Protein 4YBR (pdb70)

Solvent-accessible surface area: 18762 Å² total; per-residue (Å²): 61,94,121,38,153,26,6,1,0,8,11,21,56,5,1,0,0,2,18,0,33,0,8,0,0,11,6,2,22,60,82,23,58,13,49,53,3,6,0,0,0,23,6,80,116,152,159,13,16,57,22,88,37,0,42,73,0,0,50,67,4,2,79,105,26,131,148,18,39,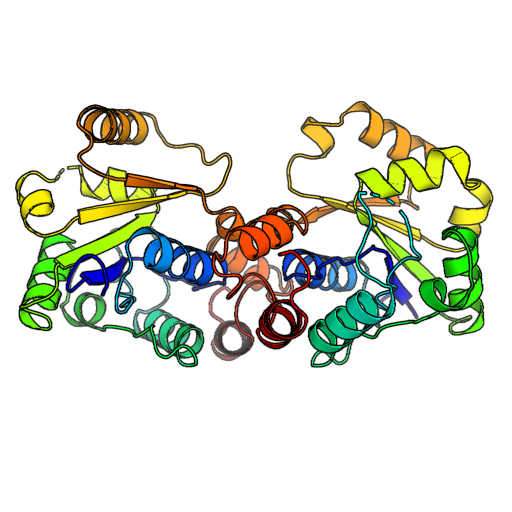34,14,78,29,6,25,88,74,53,52,77,40,70,10,75,36,2,0,49,52,1,81,79,114,53,85,93,21,74,3,0,9,2,14,31,3,96,45,0,26,66,23,9,88,170,22,33,110,112,108,0,44,147,48,8,62,1,1,1,10,14,112,62,17,12,86,164,117,34,119,123,61,27,52,112,8,37,127,63,10,165,132,24,18,47,42,17,70,4,47,1,26,17,6,40,21,84,58,1,30,82,24,14,98,98,97,71,26,9,90,27,11,1,22,86,31,0,13,68,28,7,73,156,145,190,34,18,137,55,98,124,33,160,31,2,1,0,8,12,22,33,6,5,0,0,3,18,0,30,0,8,0,1,11,6,2,21,62,88,38,58,20,57,56,3,6,0,0,0,23,6,65,43,204,123,152,171,25,19,56,22,84,35,0,41,75,0,0,51,68,4,3,78,104,23,113,148,16,44,31,15,77,29,6,26,88,73,53,33,40,41,112,16,99,43,2,1,55,50,1,100,78,112,54,90,116,20,59,4,10,10,1,12,31,5,51,40,0,3,53,44,18,134,99,130,124,15,30,140,84,1,93,5,1,0,9,29,85,56,76,88,161,42,149,106,104,20,68,90,30,6,107,31,13,69,89,131,134,35,13,53,60,16,108,4,44,1,20,20,5,12,21,84,56,1,76,90,27,30,102,79,102,75,26,9,88,25,12,1,25,88,32,0,14,69,25,8,72,161,145,183,32,25,136

B-factor: mean 26.53, std 11.46, range [11.5, 83.45]

Structure (mmCIF, N/CA/C/O backbone):
data_4YBR
#
_entry.id   4YBR
#
_cell.length_a   49.040
_cell.length_b   141.430
_cell.length_c   63.170
_cell.angle_alpha   90.000
_cell.angle_beta   90.000
_cell.angle_gamma   90.000
#
_symmetry.space_group_name_H-M   'P 21 21 2'
#
loop_
_entity.id
_entity.type
_entity.pdbx_description
1 polymer 'Nicotinate-nucleotide adenylyltransferase'
2 non-polymer 'NADP NICOTINAMIDE-ADENINE-DINUCLEOTIDE PHOSPHATE'
3 non-polymer '4-(2-HYDROXYETHYL)-1-PIPERAZINE ETHANESULFONIC ACID'
4 non-polymer 'SULFATE ION'
5 non-polymer 'CHLORIDE ION'
6 water water
#
loop_
_atom_site.group_PDB
_atom_site.id
_atom_site.type_symbol
_atom_site.label_atom_id
_atom_site.label_alt_id
_atom_site.label_comp_id
_atom_site.label_asym_id
_atom_site.label_entity_id
_atom_site.label_seq_id
_atom_site.pdbx_PDB_ins_code
_atom_site.Cartn_x
_atom_site.Cartn_y
_atom_site.Cartn_z
_atom_site.occupancy
_atom_site.B_iso_or_equiv
_atom_site.auth_seq_id
_atom_site.auth_comp_id
_atom_site.auth_asym_id
_atom_site.auth_atom_id
_atom_site.pdbx_PDB_model_num
ATOM 1 N N . GLY A 1 1 ? 1.784 3.581 -27.520 1.00 43.43 0 GLY A N 1
ATOM 2 C CA . GLY A 1 1 ? 1.807 4.126 -28.904 1.00 44.92 0 GLY A CA 1
ATOM 3 C C . GLY A 1 1 ? 3.215 4.443 -29.360 1.00 46.18 0 GLY A C 1
ATOM 4 O O . GLY A 1 1 ? 4.184 3.946 -28.784 1.00 46.20 0 GLY A O 1
ATOM 5 N N . ALA A 1 2 ? 3.319 5.289 -30.385 1.00 45.70 1 ALA A N 1
ATOM 6 C CA . ALA A 1 2 ? 4.614 5.709 -30.946 1.00 44.94 1 ALA A CA 1
ATOM 7 C C . ALA A 1 2 ? 5.488 6.502 -29.967 1.00 44.07 1 ALA A C 1
ATOM 8 O O . ALA A 1 2 ? 6.718 6.506 -30.100 1.00 43.01 1 ALA A O 1
ATOM 10 N N . MET A 1 3 ? 4.857 7.165 -28.992 1.00 40.06 2 MET A N 1
ATOM 11 C CA . MET A 1 3 ? 5.563 7.981 -28.010 1.00 41.64 2 MET A CA 1
ATOM 12 C C . MET A 1 3 ? 5.600 7.354 -26.608 1.00 39.42 2 MET A C 1
ATOM 13 O O . MET A 1 3 ? 5.909 8.047 -25.634 1.00 41.71 2 MET A O 1
ATOM 18 N N . GLY A 1 4 ? 5.315 6.055 -26.507 1.00 36.03 3 GLY A N 1
ATOM 19 C CA . GLY A 1 4 ? 5.290 5.341 -25.222 1.00 35.04 3 GLY A CA 1
ATOM 20 C C . GLY A 1 4 ? 3.866 5.123 -24.748 1.00 31.60 3 GLY A C 1
ATOM 21 O O . GLY A 1 4 ? 2.912 5.423 -25.481 1.00 31.51 3 GLY A O 1
ATOM 22 N N . ARG A 1 5 ? 3.706 4.607 -23.529 1.00 29.17 4 ARG A N 1
ATOM 23 C CA . ARG A 1 5 ? 2.364 4.350 -22.993 1.00 28.13 4 ARG A CA 1
ATOM 24 C C . ARG A 1 5 ? 1.693 5.668 -22.664 1.00 26.19 4 ARG A C 1
ATOM 25 O O . ARG A 1 5 ? 2.210 6.442 -21.855 1.00 25.25 4 ARG A O 1
ATOM 33 N N . ARG A 1 6 ? 0.566 5.936 -23.321 1.00 23.46 5 ARG A N 1
ATOM 34 C CA . ARG A 1 6 ? -0.188 7.172 -23.092 1.00 23.02 5 ARG A CA 1
ATOM 35 C C . ARG A 1 6 ? -1.670 6.862 -23.024 1.00 21.69 5 ARG A C 1
ATOM 36 O O . ARG A 1 6 ? -2.192 6.099 -23.839 1.00 22.63 5 ARG A O 1
ATOM 44 N N . LEU A 1 7 ? -2.337 7.463 -22.055 1.00 20.53 6 LEU A N 1
ATOM 45 C CA . LEU A 1 7 ? -3.754 7.247 -21.802 1.00 19.79 6 LEU A CA 1
ATOM 46 C C . LEU A 1 7 ? -4.484 8.574 -21.794 1.00 19.08 6 LEU A C 1
ATOM 47 O O . LEU A 1 7 ? -4.098 9.466 -21.064 1.00 17.50 6 LEU A O 1
ATOM 52 N N . GLY A 1 8 ? -5.553 8.682 -22.581 1.00 17.28 7 GLY A N 1
ATOM 53 C CA . GLY A 1 8 ? -6.457 9.831 -22.484 1.00 17.32 7 GLY A CA 1
ATOM 54 C C . GLY A 1 8 ? -7.455 9.690 -21.365 1.00 17.03 7 GLY A C 1
ATOM 55 O O . GLY A 1 8 ? -7.959 8.591 -21.089 1.00 16.65 7 GLY A O 1
ATOM 56 N N . VAL A 1 9 ? -7.779 10.805 -20.719 1.00 17.80 8 VAL A N 1
ATOM 57 C CA . VAL A 1 9 ? -8.770 10.809 -19.671 1.00 17.87 8 VAL A CA 1
ATOM 58 C C . VAL A 1 9 ? -9.761 11.907 -20.030 1.00 18.96 8 VAL A C 1
ATOM 59 O O . VAL A 1 9 ? -9.435 13.080 -19.893 1.00 19.54 8 VAL A O 1
ATOM 63 N N . MET A 1 10 ? -10.947 11.501 -20.500 1.00 18.76 9 MET A N 1
ATOM 64 C CA . MET A 1 10 ? -11.989 12.412 -20.970 1.00 18.52 9 MET A CA 1
ATOM 65 C C . MET A 1 10 ? -12.915 12.674 -19.820 1.00 17.52 9 MET A C 1
ATOM 66 O O . MET A 1 10 ? -13.756 11.838 -19.494 1.00 16.27 9 MET A O 1
ATOM 71 N N . GLY A 1 11 ? -12.765 13.832 -19.188 1.00 17.60 10 GLY A N 1
ATOM 72 C CA . GLY A 1 11 ? -13.585 14.196 -18.062 1.00 17.83 10 GLY A CA 1
ATOM 73 C C . GLY A 1 11 ? -14.716 15.096 -18.527 1.00 19.25 10 GLY A C 1
ATOM 74 O O . GLY A 1 11 ? -14.492 16.006 -19.312 1.00 19.58 10 GLY A O 1
ATOM 75 N N . GLY A 1 12 ? -15.918 14.824 -18.048 1.00 18.87 11 GLY A N 1
ATOM 76 C CA . GLY A 1 12 ? -17.118 15.569 -18.419 1.00 19.12 11 GLY A CA 1
ATOM 77 C C . GLY A 1 12 ? -18.325 15.096 -17.647 1.00 18.61 11 GLY A C 1
ATOM 78 O O . GLY A 1 12 ? -18.311 14.007 -17.064 1.00 17.87 11 GLY A O 1
ATOM 79 N N . THR A 1 13 ? -19.387 15.894 -17.640 1.00 17.97 12 THR A N 1
ATOM 80 C CA A THR A 1 13 ? -20.649 15.419 -17.038 0.50 18.14 12 THR A CA 1
ATOM 81 C CA B THR A 1 13 ? -20.643 15.487 -17.054 0.50 17.81 12 THR A CA 1
ATOM 82 C C . THR A 1 13 ? -21.371 14.461 -17.960 1.00 17.79 12 THR A C 1
ATOM 83 O O . THR A 1 13 ? -22.033 13.555 -17.474 1.00 17.25 12 THR A O 1
ATOM 90 N N . PHE A 1 14 ? -21.253 14.653 -19.277 1.00 17.44 13 PHE A N 1
ATOM 91 C CA . PHE A 1 14 ? -21.851 13.758 -20.288 1.00 16.86 13 PHE A CA 1
ATOM 92 C C . PHE A 1 14 ? -23.368 13.577 -20.071 1.00 16.63 13 PHE A C 1
ATOM 93 O O . PHE A 1 14 ? -23.867 12.482 -19.810 1.00 15.71 13 PHE A O 1
ATOM 101 N N . ASP A 1 15 ? -24.095 14.686 -20.173 1.00 15.76 14 ASP A N 1
ATOM 102 C CA . ASP A 1 15 ? -25.516 14.706 -19.860 1.00 16.19 14 ASP A CA 1
ATOM 103 C C . ASP A 1 15 ? -26.282 15.404 -20.968 1.00 15.53 14 ASP A C 1
ATOM 104 O O . ASP A 1 15 ? -26.867 16.470 -20.740 1.00 15.32 14 ASP A O 1
ATOM 109 N N . PRO A 1 16 ? -26.354 14.812 -22.160 1.00 14.37 15 PRO A N 1
ATOM 110 C CA . PRO A 1 16 ? -25.859 13.473 -22.504 1.00 14.88 15 PRO A CA 1
ATOM 111 C C . PRO A 1 16 ? -24.564 13.532 -23.288 1.00 13.66 15 PRO A C 1
ATOM 112 O O . PRO A 1 16 ? -24.181 14.596 -23.822 1.00 13.69 15 PRO A O 1
ATOM 116 N N . ILE A 1 17 ? -23.878 12.399 -23.325 1.00 13.42 16 ILE A N 1
ATOM 117 C CA . ILE A 1 17 ? -22.792 12.193 -24.285 1.00 13.25 16 ILE A CA 1
ATOM 118 C C . ILE A 1 17 ? -23.337 12.297 -25.721 1.00 13.61 16 ILE A C 1
ATOM 119 O O . ILE A 1 17 ? -24.504 11.942 -25.995 1.00 13.78 16 ILE A O 1
ATOM 124 N N . HIS A 1 18 ? -22.486 12.718 -26.653 1.00 12.19 17 HIS A N 1
ATOM 125 C CA . HIS A 1 18 ? -22.921 12.925 -28.032 1.00 12.97 17 HIS A CA 1
ATOM 126 C C . HIS A 1 18 ? -21.711 12.768 -28.949 1.00 12.48 17 HIS A C 1
ATOM 127 O O . HIS A 1 18 ? -20.577 12.591 -28.494 1.00 13.19 17 HIS A O 1
ATOM 134 N N . TYR A 1 19 ? -21.961 12.795 -30.259 1.00 12.57 18 TYR A N 1
ATOM 135 C CA . TYR A 1 19 ? -20.886 12.600 -31.212 1.00 12.22 18 TYR A CA 1
ATOM 136 C C . TYR A 1 19 ? -19.777 13.653 -31.146 1.00 12.89 18 TYR A C 1
ATOM 137 O O . TYR A 1 19 ? -18.634 13.363 -31.443 1.00 13.05 18 TYR A O 1
ATOM 146 N N . GLY A 1 20 ? -20.091 14.864 -30.738 1.00 13.04 19 GLY A N 1
ATOM 147 C CA . GLY A 1 20 ? -19.062 15.841 -30.429 1.00 13.70 19 GLY A CA 1
ATOM 148 C C . GLY A 1 20 ? -17.986 15.334 -29.468 1.00 13.81 19 GLY A C 1
ATOM 149 O O . GLY A 1 20 ? -16.793 15.484 -29.735 1.00 14.03 19 GLY A O 1
ATOM 150 N N . HIS A 1 21 ? -18.402 14.750 -28.351 1.00 14.01 20 HIS A N 1
ATOM 151 C CA . HIS A 1 21 ? -17.455 14.159 -27.384 1.00 14.07 20 HIS A CA 1
ATOM 152 C C . HIS A 1 21 ? -16.655 13.018 -28.000 1.00 14.24 20 HIS A C 1
ATOM 153 O O . HIS A 1 21 ? -15.464 12.880 -27.768 1.00 14.01 20 HIS A O 1
ATOM 160 N N . LEU A 1 22 ? -17.330 12.179 -28.777 1.00 14.38 21 LEU A N 1
ATOM 161 C CA . LEU A 1 22 ? -16.695 11.007 -29.372 1.00 13.85 21 LEU A CA 1
ATOM 162 C C . LEU A 1 22 ? -15.689 11.392 -30.462 1.00 13.52 21 LEU A C 1
ATOM 163 O O . LEU A 1 22 ? -14.600 10.821 -30.523 1.00 12.98 21 LEU A O 1
ATOM 168 N N . VAL A 1 23 ? -16.045 12.378 -31.295 1.00 12.51 22 VAL A N 1
ATOM 169 C CA . VAL A 1 23 ? -15.104 12.969 -32.239 1.00 13.59 22 VAL A CA 1
ATOM 170 C C . VAL A 1 23 ? -13.912 13.603 -31.500 1.00 13.92 22 VAL A C 1
ATOM 171 O O . VAL A 1 23 ? -12.769 13.377 -31.892 1.00 14.28 22 VAL A O 1
ATOM 175 N N . ALA A 1 24 ? -14.168 14.389 -30.456 1.00 14.02 23 ALA A N 1
ATOM 176 C CA . ALA A 1 24 ? -13.081 15.016 -29.660 1.00 15.48 23 ALA A CA 1
ATOM 177 C C . ALA A 1 24 ? -12.108 13.970 -29.117 1.00 15.69 23 ALA A C 1
ATOM 178 O O . ALA A 1 24 ? -10.892 14.106 -29.265 1.00 16.31 23 ALA A O 1
ATOM 180 N N . ALA A 1 25 ? -12.639 12.900 -28.535 1.00 16.14 24 ALA A N 1
ATOM 181 C CA . ALA A 1 25 ? -11.803 11.801 -28.012 1.00 16.61 24 ALA A CA 1
ATOM 182 C C . ALA A 1 25 ? -10.943 11.150 -29.099 1.00 17.05 24 ALA A C 1
ATOM 183 O O . ALA A 1 25 ? -9.747 10.871 -28.907 1.00 16.83 24 ALA A O 1
ATOM 185 N N . SER A 1 26 ? -11.563 10.906 -30.245 1.00 16.72 25 SER A N 1
ATOM 186 C CA A SER A 1 26 ? -10.857 10.326 -31.388 0.50 17.08 25 SER A CA 1
ATOM 187 C CA B SER A 1 26 ? -10.873 10.322 -31.391 0.50 17.81 25 SER A CA 1
ATOM 188 C C . SER A 1 26 ? -9.746 11.242 -31.893 1.00 17.93 25 SER A C 1
ATOM 189 O O . SER A 1 26 ? -8.654 10.775 -32.229 1.00 18.89 25 SER A O 1
ATOM 194 N N . GLU A 1 27 ? -10.018 12.543 -31.928 1.00 18.54 26 GLU A N 1
ATOM 195 C CA . GLU A 1 27 ? -9.053 13.533 -32.409 1.00 21.09 26 GLU A CA 1
ATOM 196 C C . GLU A 1 27 ? -7.850 13.610 -31.482 1.00 20.92 26 GLU A C 1
ATOM 197 O O . GLU A 1 27 ? -6.711 13.540 -31.934 1.00 22.36 26 GLU A O 1
ATOM 203 N N . VAL A 1 28 ? -8.127 13.731 -30.191 1.00 19.44 27 VAL A N 1
ATOM 204 C CA . VAL A 1 28 ? -7.075 13.857 -29.173 1.00 20.06 27 VAL A CA 1
ATOM 205 C C . VAL A 1 28 ? -6.241 12.576 -29.116 1.00 20.06 27 VAL A C 1
ATOM 206 O O . VAL A 1 28 ? -5.008 12.633 -29.015 1.00 21.45 27 VAL A O 1
ATOM 210 N N . ALA A 1 29 ? -6.888 11.425 -29.241 1.00 17.76 28 ALA A N 1
ATOM 211 C CA . ALA A 1 29 ? -6.156 10.160 -29.285 1.00 18.94 28 ALA A CA 1
ATOM 212 C C . ALA A 1 29 ? -5.179 10.132 -30.462 1.00 21.24 28 ALA A C 1
ATOM 213 O O . ALA A 1 29 ? -4.027 9.690 -30.321 1.00 20.19 28 ALA A O 1
ATOM 215 N N . ASP A 1 30 ? -5.643 10.588 -31.631 1.00 20.77 29 ASP A N 1
ATOM 216 C CA . ASP A 1 30 ? -4.779 10.652 -32.799 1.00 22.60 29 ASP A CA 1
ATOM 217 C C . ASP A 1 30 ? -3.649 11.682 -32.637 1.00 23.66 29 ASP A C 1
ATOM 218 O O . ASP A 1 30 ? -2.482 11.388 -32.935 1.00 23.64 29 ASP A O 1
ATOM 223 N N . LEU A 1 31 ? -3.998 12.877 -32.165 1.00 23.79 30 LEU A N 1
ATOM 224 C CA . LEU A 1 31 ? -3.025 13.961 -32.003 1.00 25.43 30 LEU A CA 1
ATOM 225 C C . LEU A 1 31 ? -1.871 13.622 -31.053 1.00 25.56 30 LEU A C 1
ATOM 226 O O . LEU A 1 31 ? -0.729 14.021 -31.294 1.00 26.65 30 LEU A O 1
ATOM 231 N N . PHE A 1 32 ? -2.175 12.909 -29.974 1.00 23.26 31 PHE A N 1
ATOM 232 C CA . PHE A 1 32 ? -1.175 12.600 -28.942 1.00 23.40 31 PHE A CA 1
ATOM 233 C C . PHE A 1 32 ? -0.771 11.129 -28.879 1.00 23.08 31 PHE A C 1
ATOM 234 O O . PHE A 1 32 ? -0.126 10.702 -27.907 1.00 24.83 31 PHE A O 1
ATOM 242 N N . ASP A 1 33 ? -1.109 10.350 -29.909 1.00 24.05 32 ASP A N 1
ATOM 243 C CA . ASP A 1 33 ? -0.730 8.938 -29.990 1.00 26.14 32 ASP A CA 1
ATOM 244 C C . ASP A 1 33 ? -1.158 8.175 -28.734 1.00 25.75 32 ASP A C 1
ATOM 245 O O . ASP A 1 33 ? -0.376 7.424 -28.144 1.00 24.12 32 ASP A O 1
ATOM 250 N N . LEU A 1 34 ? -2.407 8.378 -28.319 1.00 22.63 33 LEU A N 1
ATOM 251 C CA . LEU A 1 34 ? -2.910 7.751 -27.107 1.00 22.02 33 LEU A CA 1
ATOM 252 C C . LEU A 1 34 ? -3.313 6.311 -27.407 1.00 22.63 33 LEU A C 1
ATOM 253 O O . LEU A 1 34 ? -3.856 6.044 -28.456 1.00 25.67 33 LEU A O 1
ATOM 258 N N . ASP A 1 35 ? -3.063 5.402 -26.470 1.00 24.03 34 ASP A N 1
ATOM 259 C CA . ASP A 1 35 ? -3.411 3.973 -26.605 1.00 25.01 34 ASP A CA 1
ATOM 260 C C . ASP A 1 35 ? -4.887 3.696 -26.356 1.00 24.08 34 ASP A C 1
ATOM 261 O O . ASP A 1 35 ? -5.452 2.730 -26.874 1.00 24.14 34 ASP A O 1
ATOM 266 N N . GLU A 1 36 ? -5.489 4.540 -25.536 1.00 22.44 35 GLU A N 1
ATOM 267 C CA . GLU A 1 36 ? -6.850 4.351 -25.064 1.00 22.52 35 GLU A CA 1
ATOM 268 C C . GLU A 1 36 ? -7.326 5.710 -24.546 1.00 19.95 35 GLU A C 1
ATOM 269 O O . GLU A 1 36 ? -6.505 6.558 -24.164 1.00 18.26 35 GLU A O 1
ATOM 275 N N . VAL A 1 37 ? -8.637 5.902 -24.531 1.00 17.24 36 VAL A N 1
ATOM 276 C CA . VAL A 1 37 ? -9.253 7.053 -23.894 1.00 16.26 36 VAL A CA 1
ATOM 277 C C . VAL A 1 37 ? -10.256 6.521 -22.883 1.00 15.60 36 VAL A C 1
ATOM 278 O O . VAL A 1 37 ? -11.147 5.736 -23.226 1.00 14.92 36 VAL A O 1
ATOM 282 N N . VAL A 1 38 ? -10.068 6.876 -21.625 1.00 14.69 37 VAL A N 1
ATOM 283 C CA A VAL A 1 38 ? -10.989 6.503 -20.572 0.50 14.86 37 VAL A CA 1
ATOM 284 C CA B VAL A 1 38 ? -11.021 6.491 -20.604 0.50 14.94 37 VAL A CA 1
ATOM 285 C C . VAL A 1 38 ? -11.938 7.675 -20.355 1.00 15.50 37 VAL A C 1
ATOM 286 O O . VAL A 1 38 ? -11.474 8.789 -20.034 1.00 16.04 37 VAL A O 1
ATOM 293 N N . PHE A 1 39 ? -13.242 7.439 -20.527 1.00 15.13 38 PHE A N 1
ATOM 294 C CA . PHE A 1 39 ? -14.260 8.453 -20.272 1.00 15.12 38 PHE A CA 1
ATOM 295 C C . PHE A 1 39 ? -14.614 8.378 -18.792 1.00 15.25 38 PHE A C 1
ATOM 296 O O . PHE A 1 39 ? -14.887 7.290 -18.281 1.00 13.92 38 PHE A O 1
ATOM 304 N N . VAL A 1 40 ? -14.594 9.522 -18.111 1.00 14.60 39 VAL A N 1
ATOM 305 C CA . VAL A 1 40 ? -14.854 9.579 -16.681 1.00 14.76 39 VAL A CA 1
ATOM 306 C C . VAL A 1 40 ? -15.995 10.557 -16.444 1.00 15.09 39 VAL A C 1
ATOM 307 O O . VAL A 1 40 ? -15.759 11.778 -16.363 1.00 14.69 39 VAL A O 1
ATOM 311 N N . PRO A 1 41 ? -17.222 10.039 -16.312 1.00 15.84 40 PRO A N 1
ATOM 312 C CA . PRO A 1 41 ? -18.327 10.904 -15.929 1.00 16.70 40 PRO A CA 1
ATOM 313 C C . PRO A 1 41 ? -18.088 11.515 -14.559 1.00 18.38 40 PRO A C 1
ATOM 314 O O . PRO A 1 41 ? -17.676 10.819 -13.630 1.00 16.94 40 PRO A O 1
ATOM 318 N N . SER A 1 42 ? -18.350 12.808 -14.454 1.00 18.53 41 SER A N 1
ATOM 319 C CA A SER A 1 42 ? -18.046 13.549 -13.251 0.50 20.19 41 SER A CA 1
ATOM 320 C CA B SER A 1 42 ? -18.046 13.550 -13.245 0.50 19.80 41 SER A CA 1
ATOM 321 C C . SER A 1 42 ? -19.130 13.309 -12.224 1.00 21.36 41 SER A C 1
ATOM 322 O O . SER A 1 42 ? -20.240 12.822 -12.547 1.00 20.27 41 SER A O 1
ATOM 327 N N . GLY A 1 43 ? -18.807 13.658 -10.989 1.00 24.39 42 GLY A N 1
ATOM 328 C CA . GLY A 1 43 ? -19.755 13.621 -9.936 1.00 27.66 42 GLY A CA 1
ATOM 329 C C . GLY A 1 43 ? -20.828 14.649 -10.155 1.00 31.17 42 GLY A C 1
ATOM 330 O O . GLY A 1 43 ? -20.741 15.552 -11.023 1.00 31.31 42 GLY A O 1
ATOM 331 N N . GLN A 1 44 ? -21.860 14.521 -9.346 1.00 36.52 43 GLN A N 1
ATOM 332 C CA . GLN A 1 44 ? -22.910 15.514 -9.333 1.00 37.94 43 GLN A CA 1
ATOM 333 C C . GLN A 1 44 ? -22.268 16.915 -9.122 1.00 40.98 43 GLN A C 1
ATOM 334 O O . GLN A 1 44 ? -21.327 17.044 -8.331 1.00 42.70 43 GLN A O 1
ATOM 340 N N . PRO A 1 45 ? -22.763 17.946 -9.845 1.00 43.38 44 PRO A N 1
ATOM 341 C CA . PRO A 1 45 ? -22.097 19.233 -10.180 1.00 46.28 44 PRO A CA 1
ATOM 342 C C . PRO A 1 45 ? -21.117 19.830 -9.156 1.00 53.45 44 PRO A C 1
ATOM 343 O O . PRO A 1 45 ? -20.733 21.021 -9.266 1.00 49.87 44 PRO A O 1
ATOM 347 N N . ARG A 1 50 ? -27.640 24.134 -13.117 1.00 36.48 49 ARG A N 1
ATOM 348 C CA . ARG A 1 50 ? -28.672 23.116 -13.288 1.00 36.34 49 ARG A CA 1
ATOM 349 C C . ARG A 1 50 ? -28.300 21.811 -12.586 1.00 33.10 49 ARG A C 1
ATOM 350 O O . ARG A 1 50 ? -27.122 21.513 -12.370 1.00 36.62 49 ARG A O 1
ATOM 358 N N . GLN A 1 51 ? -29.316 21.025 -12.278 1.00 33.70 50 GLN A N 1
ATOM 359 C CA . GLN A 1 51 ? -29.131 19.712 -11.693 1.00 36.40 50 GLN A CA 1
ATOM 360 C C . GLN A 1 51 ? -28.859 18.744 -12.843 1.00 31.72 50 GLN A C 1
ATOM 361 O O . GLN A 1 51 ? -29.626 18.690 -13.786 1.00 36.16 50 GLN A O 1
ATOM 367 N N . VAL A 1 52 ? -27.772 17.992 -12.753 1.00 28.40 51 VAL A N 1
ATOM 368 C CA . VAL A 1 52 ? -27.415 17.054 -13.804 1.00 24.40 51 VAL A CA 1
ATOM 369 C C . VAL A 1 52 ? -28.184 15.779 -13.519 1.00 22.85 51 VAL A C 1
ATOM 370 O O . VAL A 1 52 ? -28.556 15.538 -12.367 1.00 20.41 51 VAL A O 1
ATOM 374 N N . SER A 1 53 ? -28.438 14.980 -14.556 1.00 19.56 52 SER A N 1
ATOM 375 C CA . SER A 1 53 ? -29.044 13.655 -14.366 1.00 19.35 52 SER A CA 1
ATOM 376 C C . SER A 1 53 ? -28.267 12.841 -13.346 1.00 19.47 52 SER A C 1
ATOM 377 O O . SER A 1 53 ? -27.055 13.042 -13.133 1.00 19.14 52 SER A O 1
ATOM 380 N N . ALA A 1 54 ? -28.963 11.897 -12.724 1.00 18.98 53 ALA A N 1
ATOM 381 C CA . ALA A 1 54 ? -28.311 11.028 -11.765 1.00 19.12 53 ALA A CA 1
ATOM 382 C C . ALA A 1 54 ? -27.107 10.326 -12.395 1.00 20.10 53 ALA A C 1
ATOM 383 O O . ALA A 1 54 ? -27.108 9.976 -13.589 1.00 18.92 53 ALA A O 1
ATOM 385 N N . ALA A 1 55 ? -26.105 10.102 -11.566 1.00 19.73 54 ALA A N 1
ATOM 386 C CA . ALA A 1 55 ? -24.828 9.551 -11.996 1.00 20.67 54 ALA A CA 1
ATOM 387 C C . ALA A 1 55 ? -24.970 8.257 -12.807 1.00 20.56 54 ALA A C 1
ATOM 388 O O . ALA A 1 55 ? -24.306 8.099 -13.838 1.00 19.25 54 ALA A O 1
ATOM 390 N N . GLU A 1 56 ? -25.827 7.341 -12.353 1.00 20.66 55 GLU A N 1
ATOM 391 C CA . GLU A 1 56 ? -25.983 6.060 -13.056 1.00 20.92 55 GLU A CA 1
ATOM 392 C C . GLU A 1 56 ? -26.473 6.242 -14.493 1.00 18.21 55 GLU A C 1
ATOM 393 O O . GLU A 1 56 ? -26.023 5.511 -15.386 1.00 17.52 55 GLU A O 1
ATOM 399 N N . HIS A 1 57 ? -27.332 7.233 -14.730 1.00 16.11 56 HIS A N 1
ATOM 400 C CA . HIS A 1 57 ? -27.793 7.520 -16.093 1.00 16.21 56 HIS A CA 1
ATOM 401 C C . HIS A 1 57 ? -26.649 7.968 -16.974 1.00 15.19 56 HIS A C 1
ATOM 402 O O . HIS A 1 57 ? -26.500 7.504 -18.117 1.00 14.77 56 HIS A O 1
ATOM 409 N N . ARG A 1 58 ? -25.826 8.874 -16.450 1.00 15.01 57 ARG A N 1
ATOM 410 C CA . ARG A 1 58 ? -24.746 9.459 -17.248 1.00 14.30 57 ARG A CA 1
ATOM 411 C C . ARG A 1 58 ? -23.659 8.398 -17.495 1.00 14.60 57 ARG A C 1
ATOM 412 O O . ARG A 1 58 ? -23.090 8.313 -18.586 1.00 15.42 57 ARG A O 1
ATOM 420 N N . TYR A 1 59 ? -23.414 7.563 -16.498 1.00 14.54 58 TYR A N 1
ATOM 421 C CA . TYR A 1 59 ? -22.534 6.394 -16.663 1.00 14.52 58 TYR A CA 1
ATOM 422 C C . TYR A 1 59 ? -23.029 5.449 -17.783 1.00 14.71 58 TYR A C 1
ATOM 423 O O . TYR A 1 59 ? -22.274 5.114 -18.713 1.00 14.24 58 TYR A O 1
ATOM 432 N N . LEU A 1 60 ? -24.292 5.053 -17.709 1.00 14.56 59 LEU A N 1
ATOM 433 C CA . LEU A 1 60 ? -24.858 4.090 -18.671 1.00 15.12 59 LEU A CA 1
ATOM 434 C C . LEU A 1 60 ? -24.891 4.641 -20.095 1.00 13.87 59 LEU A C 1
ATOM 435 O O . LEU A 1 60 ? -24.538 3.935 -21.052 1.00 13.78 59 LEU A O 1
ATOM 440 N N . MET A 1 61 ? -25.262 5.908 -20.257 1.00 13.40 60 MET A N 1
ATOM 441 C CA . MET A 1 61 ? -25.210 6.512 -21.585 1.00 13.70 60 MET A CA 1
ATOM 442 C C . MET A 1 61 ? -23.794 6.486 -22.165 1.00 13.29 60 MET A C 1
ATOM 443 O O . MET A 1 61 ? -23.597 6.257 -23.353 1.00 12.72 60 MET A O 1
ATOM 448 N N . THR A 1 62 ? -22.803 6.738 -21.321 1.00 13.35 61 THR A N 1
ATOM 449 C CA . THR A 1 62 ? -21.414 6.772 -21.758 1.00 13.21 61 THR A CA 1
ATOM 450 C C . THR A 1 62 ? -20.928 5.354 -22.107 1.00 12.72 61 THR A C 1
ATOM 451 O O . THR A 1 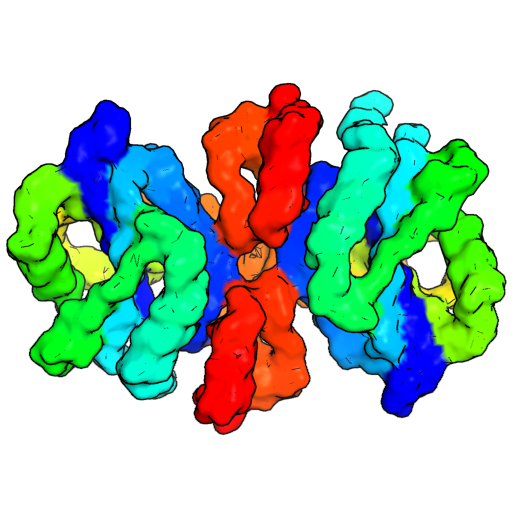62 ? -20.190 5.156 -23.081 1.00 12.72 61 THR A O 1
ATOM 455 N N . VAL A 1 63 ? -21.350 4.372 -21.320 1.00 12.69 62 VAL A N 1
ATOM 456 C CA . VAL A 1 63 ? -21.036 2.971 -21.603 1.00 12.52 62 VAL A CA 1
ATOM 457 C C . VAL A 1 63 ? -21.645 2.571 -22.950 1.00 12.45 62 VAL A C 1
ATOM 458 O O . VAL A 1 63 ? -20.981 1.979 -23.792 1.00 13.03 62 VAL A O 1
ATOM 462 N N . ILE A 1 64 ? -22.902 2.913 -23.147 1.00 11.88 63 ILE A N 1
ATOM 463 C CA . ILE A 1 64 ? -23.601 2.604 -24.414 1.00 12.08 63 ILE A CA 1
ATOM 464 C C . ILE A 1 64 ? -22.884 3.275 -25.597 1.00 12.77 63 ILE A C 1
ATOM 465 O O . ILE A 1 64 ? -22.664 2.650 -26.646 1.00 13.12 63 ILE A O 1
ATOM 470 N N . ALA A 1 65 ? -22.551 4.546 -25.433 1.00 11.56 64 ALA A N 1
ATOM 471 C CA . ALA A 1 65 ? -21.926 5.316 -26.515 1.00 12.43 64 ALA A CA 1
ATOM 472 C C . ALA A 1 65 ? -20.572 4.803 -26.947 1.00 12.61 64 ALA A C 1
ATOM 473 O O . ALA A 1 65 ? -20.275 4.809 -28.148 1.00 13.34 64 ALA A O 1
ATOM 475 N N . THR A 1 66 ? -19.763 4.349 -25.996 1.00 12.47 65 THR A N 1
ATOM 476 C CA . THR A 1 66 ? -18.367 4.004 -26.255 1.00 12.68 65 THR A CA 1
ATOM 477 C C . THR A 1 66 ? -18.123 2.506 -26.410 1.00 11.92 65 THR A C 1
ATOM 478 O O . THR A 1 66 ? -17.001 2.083 -26.762 1.00 11.95 65 THR A O 1
ATOM 482 N N . ALA A 1 67 ? -19.144 1.686 -26.137 1.00 12.14 66 ALA A N 1
ATOM 483 C CA . ALA A 1 67 ? -18.924 0.224 -26.044 1.00 13.15 66 ALA A CA 1
ATOM 484 C C . ALA A 1 67 ? -18.275 -0.393 -27.280 1.00 12.33 66 ALA A C 1
ATOM 485 O O . ALA A 1 67 ? -17.386 -1.256 -27.168 1.00 13.19 66 ALA A O 1
ATOM 487 N N . SER A 1 68 ? -18.718 0.031 -28.457 1.00 13.17 67 SER A N 1
ATOM 488 C CA . SER A 1 68 ? -18.221 -0.573 -29.701 1.00 13.45 67 SER A CA 1
ATOM 489 C C . SER A 1 68 ? -16.776 -0.237 -30.088 1.00 13.92 67 SER A C 1
ATOM 490 O O . SER A 1 68 ? -16.225 -0.864 -30.999 1.00 14.43 67 SER A O 1
ATOM 493 N N . ASN A 1 69 ? -16.179 0.765 -29.439 1.00 13.41 68 ASN A N 1
ATOM 494 C CA . ASN A 1 69 ? -14.852 1.196 -29.803 1.00 13.57 68 ASN A CA 1
ATOM 495 C C . ASN A 1 69 ? -13.829 0.497 -28.894 1.00 13.82 68 ASN A C 1
ATOM 496 O O . ASN A 1 69 ? -13.836 0.718 -27.693 1.00 14.38 68 ASN A O 1
ATOM 501 N N . PRO A 1 70 ? -12.969 -0.355 -29.457 1.00 15.18 69 PRO A N 1
ATOM 502 C CA . PRO A 1 70 ? -11.964 -1.020 -28.616 1.00 16.63 69 PRO A CA 1
ATOM 503 C C . PRO A 1 70 ? -10.999 -0.119 -27.876 1.00 17.45 69 PRO A C 1
ATOM 504 O O . PRO A 1 70 ? -10.424 -0.553 -26.878 1.00 17.93 69 PRO A O 1
ATOM 508 N N . ARG A 1 71 ? -10.848 1.116 -28.335 1.00 17.39 70 ARG A N 1
ATOM 509 C CA . ARG A 1 71 ? -9.903 2.049 -27.724 1.00 19.94 70 ARG A CA 1
ATOM 510 C C . ARG A 1 71 ? -10.547 3.030 -26.752 1.00 18.37 70 ARG A C 1
ATOM 511 O O . ARG A 1 71 ? -9.854 3.946 -26.272 1.00 18.90 70 ARG A O 1
ATOM 519 N N . PHE A 1 72 ? -11.837 2.844 -26.456 1.00 15.82 71 PHE A N 1
ATOM 520 C CA . PHE A 1 72 ? -12.552 3.652 -25.453 1.00 15.41 71 PHE A CA 1
ATOM 521 C C . PHE A 1 72 ? -12.973 2.762 -24.277 1.00 16.08 71 PHE A C 1
ATOM 522 O O . PHE A 1 72 ? -13.340 1.600 -24.458 1.00 16.56 71 PHE A O 1
ATOM 530 N N . SER A 1 73 ? -12.933 3.306 -23.071 1.00 15.79 72 SER A N 1
ATOM 531 C CA . SER A 1 73 ? -13.493 2.656 -21.900 1.00 16.07 72 SER A CA 1
ATOM 532 C C . SER A 1 73 ? -14.145 3.704 -20.999 1.00 14.99 72 SER A C 1
ATOM 533 O O . SER A 1 73 ? -14.039 4.905 -21.263 1.00 14.57 72 SER A O 1
ATOM 536 N N . VAL A 1 74 ? -14.816 3.253 -19.944 1.00 15.17 73 VAL A N 1
ATOM 537 C CA . VAL A 1 74 ? -15.518 4.132 -19.023 1.00 14.95 73 VAL A CA 1
ATOM 538 C C . VAL A 1 74 ? -15.111 3.787 -17.601 1.00 16.02 73 VAL A C 1
ATOM 539 O O . VAL A 1 74 ? -15.047 2.606 -17.246 1.00 16.31 73 VAL A O 1
ATOM 543 N N . SER A 1 75 ? -14.806 4.821 -16.822 1.00 15.87 74 SER A N 1
ATOM 544 C CA . SER A 1 75 ? -14.398 4.662 -15.424 1.00 15.68 74 SER A CA 1
ATOM 545 C C . SER A 1 75 ? -15.418 5.240 -14.467 1.00 17.13 74 SER A C 1
ATOM 546 O O . SER A 1 75 ? -15.915 6.345 -14.686 1.00 16.18 74 SER A O 1
ATOM 549 N N . ARG A 1 76 ? -15.671 4.519 -13.374 1.00 16.02 75 ARG A N 1
ATOM 550 C CA . ARG A 1 76 ? -16.587 4.980 -12.316 1.00 17.53 75 ARG A CA 1
ATOM 551 C C . ARG A 1 76 ? -15.898 5.786 -11.201 1.00 18.36 75 ARG A C 1
ATOM 552 O O . ARG A 1 76 ? -16.572 6.123 -10.213 1.00 17.94 75 ARG A O 1
ATOM 560 N N . VAL A 1 77 ? -14.604 6.101 -11.349 1.00 18.32 76 VAL A N 1
ATOM 561 C CA . VAL A 1 77 ? -13.827 6.663 -10.220 1.00 20.00 76 VAL A CA 1
ATOM 562 C C . VAL A 1 77 ? -14.431 7.936 -9.650 1.00 21.27 76 VAL A C 1
ATOM 563 O O . VAL A 1 77 ? -14.493 8.057 -8.428 1.00 21.49 76 VAL A O 1
ATOM 567 N N . ASP A 1 78 ? -14.905 8.852 -10.502 1.00 20.27 77 ASP A N 1
ATOM 568 C CA . ASP A 1 78 ? -15.525 10.090 -9.985 1.00 20.96 77 ASP A CA 1
ATOM 569 C C . ASP A 1 78 ? -16.931 9.889 -9.408 1.00 21.77 77 ASP A C 1
ATOM 570 O O . ASP A 1 78 ? -17.288 10.514 -8.387 1.00 22.19 77 ASP A O 1
ATOM 575 N N . ILE A 1 79 ? -17.753 9.046 -10.035 1.00 20.72 78 ILE A N 1
ATOM 576 C CA . ILE A 1 79 ? -19.109 8.885 -9.540 1.00 22.20 78 ILE A CA 1
ATOM 577 C C . ILE A 1 79 ? -19.155 8.054 -8.269 1.00 22.68 78 ILE A C 1
ATOM 578 O O . ILE A 1 79 ? -20.084 8.226 -7.500 1.00 24.71 78 ILE A O 1
ATOM 583 N N . ASP A 1 80 ? -18.161 7.184 -8.056 1.00 21.94 79 ASP A N 1
ATOM 584 C CA . ASP A 1 80 ? -18.111 6.326 -6.871 1.00 24.06 79 ASP A CA 1
ATOM 585 C C . ASP A 1 80 ? -17.294 6.889 -5.710 1.00 24.86 79 ASP A C 1
ATOM 586 O O . ASP A 1 80 ? -17.383 6.350 -4.606 1.00 25.56 79 ASP A O 1
ATOM 591 N N . ARG A 1 81 ? -16.543 7.963 -5.941 1.00 25.59 80 ARG A N 1
ATOM 592 C CA . ARG A 1 81 ? -15.709 8.555 -4.887 1.00 27.54 80 ARG A CA 1
ATOM 593 C C . ARG A 1 81 ? -16.546 9.172 -3.765 1.00 28.28 80 ARG A C 1
ATOM 594 O O . ARG A 1 81 ? -16.152 9.129 -2.602 1.00 29.99 80 ARG A O 1
ATOM 602 N N . GLY A 1 82 ? -17.680 9.755 -4.124 1.00 29.13 81 GLY A N 1
ATOM 603 C CA . GLY A 1 82 ? -18.506 10.495 -3.193 1.00 30.31 81 GLY A CA 1
ATOM 604 C C . GLY A 1 82 ? -18.058 11.944 -3.188 1.00 28.94 81 GLY A C 1
ATOM 605 O O . GLY A 1 82 ? -16.864 12.246 -3.217 1.00 32.03 81 GLY A O 1
ATOM 606 N N . GLY A 1 83 ? -19.022 12.842 -3.157 1.00 27.88 82 GLY A N 1
ATOM 607 C CA . GLY A 1 83 ?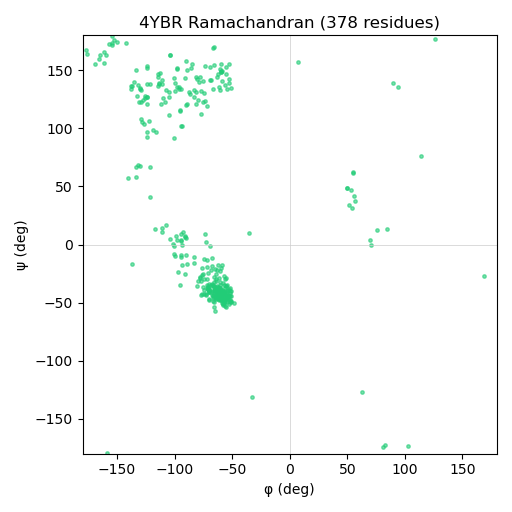 -18.722 14.255 -3.053 1.00 27.18 82 GLY A CA 1
ATOM 608 C C . GLY A 1 83 ? -18.337 14.879 -4.375 1.00 26.46 82 GLY A C 1
ATOM 609 O O . GLY A 1 83 ? -18.421 14.234 -5.424 1.00 25.63 82 GLY A O 1
ATOM 610 N N . PRO A 1 84 ? -17.934 16.153 -4.330 1.00 25.78 83 PRO A N 1
ATOM 611 C CA . PRO A 1 84 ? -17.633 16.895 -5.547 1.00 25.28 83 PRO A CA 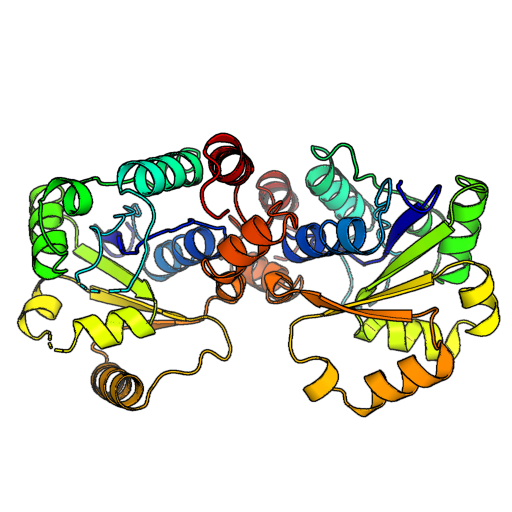1
ATOM 612 C C . PRO A 1 84 ? -16.365 16.375 -6.225 1.00 23.33 83 PRO A C 1
ATOM 613 O O . PRO A 1 84 ? -15.464 15.842 -5.567 1.00 20.97 83 PRO A O 1
ATOM 617 N N . THR A 1 85 ? -16.293 16.552 -7.537 1.00 21.92 84 THR A N 1
ATOM 618 C CA . THR A 1 85 ? -15.185 16.019 -8.281 1.00 22.18 84 THR A CA 1
ATOM 619 C C . THR A 1 85 ? -14.035 17.008 -8.376 1.00 23.47 84 THR A C 1
ATOM 620 O O . THR A 1 85 ? -14.187 18.094 -8.931 1.00 22.71 84 THR A O 1
ATOM 624 N N . TYR A 1 86 ? -12.896 16.584 -7.847 1.00 24.93 85 TYR A N 1
ATOM 625 C CA . TYR A 1 86 ? -11.653 17.303 -7.934 1.00 27.60 85 TYR A CA 1
ATOM 626 C C . TYR A 1 86 ? -10.788 16.514 -8.890 1.00 24.94 85 TYR A C 1
ATOM 627 O O . TYR A 1 86 ? -10.575 15.331 -8.670 1.00 23.12 85 TYR A O 1
ATOM 636 N N . THR A 1 87 ? -10.353 17.169 -9.952 1.00 24.39 86 THR A N 1
ATOM 637 C CA . THR A 1 87 ? -9.491 16.558 -10.980 1.00 25.34 86 THR A CA 1
ATOM 638 C C . THR A 1 87 ? -8.197 15.930 -10.422 1.00 26.23 86 THR A C 1
ATOM 639 O O . THR A 1 87 ? -7.767 14.889 -10.922 1.00 23.08 86 THR A O 1
ATOM 643 N N . LYS A 1 88 ? -7.593 16.515 -9.376 1.00 26.85 87 LYS A N 1
ATOM 644 C CA . LYS A 1 88 ? -6.477 15.854 -8.682 1.00 29.18 87 LYS A CA 1
ATOM 645 C C . LYS A 1 88 ? -6.808 14.444 -8.214 1.00 28.15 87 LYS A C 1
ATOM 646 O O . LYS A 1 88 ? -5.960 13.557 -8.294 1.00 28.96 87 LYS A O 1
ATOM 652 N N . ASP A 1 89 ? -8.035 14.226 -7.725 1.00 26.21 88 ASP A N 1
ATOM 653 C CA . ASP A 1 89 ? -8.450 12.906 -7.265 1.00 26.15 88 ASP A CA 1
ATOM 654 C C . ASP A 1 89 ? -8.676 11.972 -8.440 1.00 23.02 88 ASP A C 1
ATOM 655 O O . ASP A 1 89 ? -8.295 10.812 -8.390 1.00 23.01 88 ASP A O 1
ATOM 660 N N . THR A 1 90 ? -9.317 12.470 -9.491 1.00 21.62 89 THR A N 1
ATOM 661 C CA . THR A 1 90 ? -9.465 11.677 -10.711 1.00 21.35 89 THR A CA 1
ATOM 662 C C . THR A 1 90 ? -8.113 11.156 -11.202 1.00 20.63 89 THR A C 1
ATOM 663 O O . THR A 1 90 ? -7.937 9.958 -11.474 1.00 19.51 89 THR A O 1
ATOM 667 N N . LEU A 1 91 ? -7.154 12.064 -11.321 1.00 21.63 90 LEU A N 1
ATOM 668 C CA . LEU A 1 91 ? -5.841 11.718 -11.851 1.00 22.06 90 LEU A CA 1
ATOM 669 C C . LEU A 1 91 ? -5.045 10.814 -10.905 1.00 23.38 90 LEU A C 1
ATOM 670 O O . LEU A 1 91 ? -4.418 9.862 -11.359 1.00 22.67 90 LEU A O 1
ATOM 675 N N . ALA A 1 92 ? -5.102 11.082 -9.598 1.00 23.96 91 ALA A N 1
ATOM 676 C CA . ALA A 1 92 ? -4.501 10.186 -8.605 1.00 25.66 91 ALA A CA 1
ATOM 677 C C . ALA A 1 92 ? -5.040 8.759 -8.730 1.00 24.58 91 ALA A C 1
ATOM 678 O O . ALA A 1 92 ? -4.265 7.793 -8.762 1.00 23.98 91 ALA A O 1
ATOM 680 N N . ASP A 1 93 ? -6.368 8.632 -8.814 1.00 25.04 92 ASP A N 1
ATOM 681 C CA . ASP A 1 93 ? -7.023 7.329 -8.971 1.00 24.68 92 ASP A CA 1
ATOM 682 C C . ASP A 1 93 ? -6.579 6.605 -10.245 1.00 23.35 92 ASP A C 1
ATOM 683 O O . ASP A 1 93 ? -6.272 5.422 -10.199 1.00 23.81 92 ASP A O 1
ATOM 688 N N . LEU A 1 94 ? -6.564 7.300 -11.380 1.00 22.17 93 LEU A N 1
ATOM 689 C CA . LEU A 1 94 ? -6.193 6.663 -12.637 1.00 21.11 93 LEU A CA 1
ATOM 690 C C . LEU A 1 94 ? -4.689 6.345 -12.715 1.00 22.17 93 LEU A C 1
ATOM 691 O O . LEU A 1 94 ? -4.311 5.313 -13.292 1.00 21.46 93 LEU A O 1
ATOM 696 N N . HIS A 1 95 ? -3.847 7.200 -12.133 1.00 22.95 94 HIS A N 1
ATOM 697 C CA . HIS A 1 95 ? -2.396 6.916 -12.046 1.00 25.08 94 HIS A CA 1
ATOM 698 C C . HIS A 1 95 ? -2.144 5.609 -11.309 1.00 26.18 94 HIS A C 1
ATOM 699 O O . HIS A 1 95 ? -1.335 4.797 -11.762 1.00 26.23 94 HIS A O 1
ATOM 706 N N . ALA A 1 96 ? -2.867 5.382 -10.211 1.00 25.90 95 ALA A N 1
ATOM 707 C CA . ALA A 1 96 ? -2.773 4.119 -9.470 1.00 26.36 95 ALA A CA 1
ATOM 708 C C . ALA A 1 96 ? -3.155 2.876 -10.284 1.00 26.69 95 ALA A C 1
ATOM 709 O O . ALA A 1 96 ? -2.544 1.825 -10.122 1.00 28.19 95 ALA A O 1
ATOM 711 N N . LEU A 1 97 ? -4.161 2.992 -11.147 1.00 25.01 96 LEU A N 1
ATOM 712 C CA . LEU A 1 97 ? -4.564 1.914 -12.052 1.00 25.04 96 LEU A CA 1
ATOM 713 C C . LEU A 1 97 ? -3.661 1.766 -13.270 1.00 23.74 96 LEU A C 1
ATOM 714 O O . LEU A 1 97 ? -3.556 0.667 -13.806 1.00 25.41 96 LEU A O 1
ATOM 719 N N . HIS A 1 98 ? -3.043 2.858 -13.717 1.00 21.43 97 HIS A N 1
ATOM 720 C CA . HIS A 1 98 ? -2.235 2.869 -14.935 1.00 22.65 97 HIS A CA 1
ATOM 721 C C . HIS A 1 98 ? -0.903 3.570 -14.701 1.00 21.75 97 HIS A C 1
ATOM 722 O O . HIS A 1 98 ? -0.578 4.529 -15.390 1.00 20.44 97 HIS A O 1
ATOM 729 N N . PRO A 1 99 ? -0.103 3.069 -13.732 1.00 22.19 98 PRO A N 1
ATOM 730 C CA . PRO A 1 99 ? 1.090 3.806 -13.259 1.00 23.20 98 PRO A CA 1
ATOM 731 C C . PRO A 1 99 ? 2.184 3.999 -14.296 1.00 24.02 98 PRO A C 1
ATOM 732 O O . PRO A 1 99 ? 2.993 4.909 -14.164 1.00 23.96 98 PRO A O 1
ATOM 736 N N . ASP A 1 100 ? 2.180 3.159 -15.327 1.00 23.49 99 ASP A N 1
ATOM 737 C CA . ASP A 1 100 ? 3.179 3.205 -16.363 1.00 24.70 99 ASP A CA 1
ATOM 738 C C . ASP A 1 100 ? 2.769 4.057 -17.579 1.00 24.11 99 ASP A C 1
ATOM 739 O O . ASP A 1 100 ? 3.581 4.224 -18.493 1.00 23.64 99 ASP A O 1
ATOM 744 N N . SER A 1 101 ? 1.556 4.640 -17.562 1.00 23.78 100 SER A N 1
ATOM 745 C CA . SER A 1 101 ? 1.073 5.499 -18.665 1.00 23.34 100 SER A CA 1
ATOM 746 C C . SER A 1 101 ? 1.205 6.977 -18.318 1.00 22.79 100 SER A C 1
ATOM 747 O O . SER A 1 101 ? 0.939 7.369 -17.183 1.00 24.56 100 SER A O 1
ATOM 750 N N . GLU A 1 102 ? 1.551 7.789 -19.311 1.00 21.37 101 GLU A N 1
ATOM 751 C CA . GLU A 1 102 ? 1.430 9.233 -19.215 1.00 23.06 101 GLU A CA 1
ATOM 752 C C . GLU A 1 102 ? -0.064 9.559 -19.402 1.00 21.92 101 GLU A C 1
ATOM 753 O O . GLU A 1 102 ? -0.670 9.036 -20.342 1.00 21.16 101 GLU A O 1
ATOM 759 N N . LEU A 1 103 ? -0.636 10.397 -18.532 1.00 19.53 102 LEU A N 1
ATOM 760 C CA . LEU A 1 103 ? -2.071 10.745 -18.598 1.00 20.08 102 LEU A CA 1
ATOM 761 C C . LEU A 1 103 ? -2.272 12.050 -19.351 1.00 20.29 102 LEU A C 1
ATOM 762 O O . LEU A 1 103 ? -1.542 12.999 -19.133 1.00 20.78 102 LEU A O 1
ATOM 767 N N . TYR A 1 104 ? -3.263 12.069 -20.243 1.00 18.42 103 TYR A N 1
ATOM 768 C CA . TYR A 1 104 ? -3.638 13.259 -20.974 1.00 19.22 103 TYR A CA 1
ATOM 769 C C . TYR A 1 104 ? -5.065 13.577 -20.619 1.00 19.42 103 TYR A C 1
ATOM 770 O O . TYR A 1 104 ? -5.988 12.965 -21.186 1.00 19.04 103 TYR A O 1
ATOM 779 N N . PHE A 1 105 ? -5.238 14.509 -19.680 1.00 18.56 104 PHE A N 1
ATOM 780 C CA . PHE A 1 105 ? -6.570 14.886 -19.204 1.00 18.34 104 PHE A CA 1
ATOM 781 C C . PHE A 1 105 ? -7.205 15.835 -20.195 1.00 19.58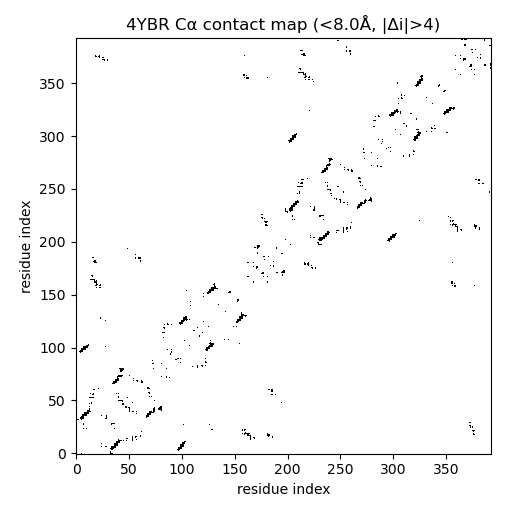 104 PHE A C 1
ATOM 782 O O . PHE A 1 105 ? -6.643 16.902 -20.488 1.00 20.34 104 PHE A O 1
ATOM 790 N N . THR A 1 106 ? -8.385 15.459 -20.673 1.00 18.69 105 THR A N 1
ATOM 791 C CA . THR A 1 106 ? -9.052 16.133 -21.770 1.00 19.71 105 THR A CA 1
ATOM 792 C C . THR A 1 106 ? -10.445 16.576 -21.330 1.00 20.24 105 THR A C 1
ATOM 793 O O . THR A 1 106 ? -11.257 15.773 -20.845 1.00 18.59 105 THR A O 1
ATOM 797 N N . THR A 1 107 ? -10.754 17.862 -21.517 1.00 18.47 106 THR A N 1
ATOM 798 C CA . THR A 1 107 ? -12.093 18.348 -21.251 1.00 19.25 106 THR A CA 1
ATOM 799 C C . THR A 1 107 ? -12.310 19.638 -22.023 1.00 18.39 106 THR A C 1
ATOM 800 O O . THR A 1 107 ? -11.420 20.082 -22.748 1.00 18.04 106 THR A O 1
ATOM 804 N N . GLY A 1 108 ? -13.493 20.214 -21.880 1.00 18.26 107 GLY A N 1
ATOM 805 C CA . GLY A 1 108 ? -13.800 21.477 -22.551 1.00 19.29 107 GLY A CA 1
ATOM 806 C C . GLY A 1 108 ? -12.899 22.574 -22.052 1.00 19.30 107 GLY A C 1
ATOM 807 O O . GLY A 1 108 ? -12.536 22.589 -20.870 1.00 20.19 107 GLY A O 1
ATOM 808 N N . ALA A 1 109 ? -12.510 23.474 -22.950 1.00 21.04 108 ALA A N 1
ATOM 809 C CA . ALA A 1 109 ? -11.572 24.556 -22.604 1.00 22.79 108 ALA A CA 1
ATOM 810 C C . ALA A 1 109 ? -12.075 25.431 -21.455 1.00 24.01 108 ALA A C 1
ATOM 811 O O . ALA A 1 109 ? -11.293 25.768 -20.565 1.00 22.71 108 ALA A O 1
ATOM 813 N N . ASP A 1 110 ? -13.379 25.752 -21.439 1.00 25.86 109 ASP A N 1
ATOM 814 C CA . ASP A 1 110 ? -14.001 26.471 -20.295 1.00 27.56 109 ASP A CA 1
ATOM 815 C C . ASP A 1 110 ? -13.823 25.769 -18.949 1.00 27.50 109 ASP A C 1
ATOM 816 O O . ASP A 1 110 ? -13.525 26.402 -17.938 1.00 27.30 109 ASP A O 1
ATOM 821 N N . ALA A 1 111 ? -14.010 24.457 -18.924 1.00 24.65 110 ALA A N 1
ATOM 822 C CA . ALA A 1 111 ? -13.844 23.691 -17.680 1.00 25.53 110 ALA A CA 1
ATOM 823 C C . ALA A 1 111 ? -12.391 23.648 -17.241 1.00 26.07 110 ALA A C 1
ATOM 824 O O . ALA A 1 111 ? -12.104 23.672 -16.040 1.00 25.97 110 ALA A O 1
ATOM 826 N N . LEU A 1 112 ? -11.479 23.596 -18.212 1.00 26.68 111 LEU A N 1
ATOM 827 C CA . LEU A 1 112 ? -10.047 23.549 -17.929 1.00 28.01 111 LEU A CA 1
ATOM 828 C C . LEU A 1 112 ? -9.591 24.850 -17.229 1.00 27.82 111 LEU A C 1
ATOM 829 O O . LEU A 1 112 ? -8.777 24.826 -16.281 1.00 26.25 111 LEU A O 1
ATOM 834 N N . ALA A 1 113 ? -10.168 25.976 -17.645 1.00 26.76 112 ALA A N 1
ATOM 835 C CA . ALA A 1 113 ? -9.923 27.238 -16.983 1.00 26.09 112 ALA A CA 1
ATOM 836 C C . ALA A 1 113 ? -10.371 27.219 -15.513 1.00 26.71 112 ALA A C 1
ATOM 837 O O . ALA A 1 113 ? -9.664 27.724 -14.646 1.00 26.19 112 ALA A O 1
ATOM 839 N N . SER A 1 114 ? -11.524 26.615 -15.226 1.00 24.85 113 SER A N 1
ATOM 840 C CA . SER A 1 114 ? -11.955 26.486 -13.837 1.00 26.81 113 SER A CA 1
ATOM 841 C C . SER A 1 114 ? -11.054 25.577 -13.015 1.00 26.15 113 SER A C 1
ATOM 842 O O . SER A 1 114 ? -10.674 25.943 -11.897 1.00 26.66 113 SER A O 1
ATOM 845 N N . ILE A 1 115 ? -10.688 24.424 -13.577 1.00 25.17 114 ILE A N 1
ATOM 846 C CA . ILE A 1 115 ? -9.813 23.475 -12.875 1.00 26.16 114 ILE A CA 1
ATOM 847 C C . ILE A 1 115 ? -8.520 24.177 -12.442 1.00 26.36 114 ILE A C 1
ATOM 848 O O . ILE A 1 115 ? -8.161 24.152 -11.266 1.00 27.37 114 ILE A O 1
ATOM 853 N N . MET A 1 116 ? -7.851 24.813 -13.399 1.00 25.45 115 MET A N 1
ATOM 854 C CA . MET A 1 116 ? -6.538 25.408 -13.167 1.00 26.15 115 MET A CA 1
ATOM 855 C C . MET A 1 116 ? -6.535 26.628 -12.231 1.00 27.69 115 MET A C 1
ATOM 856 O O . MET A 1 116 ? -5.488 26.959 -11.660 1.00 28.13 115 MET A O 1
ATOM 861 N N . SER A 1 117 ? -7.683 27.276 -12.096 1.00 26.11 116 SER A N 1
ATOM 862 C CA . SER A 1 117 ? -7.801 28.488 -11.288 1.00 29.03 116 SER A CA 1
ATOM 863 C C . SER A 1 117 ? -7.779 28.258 -9.776 1.00 33.19 116 SER A C 1
ATOM 864 O O . SER A 1 117 ? -7.367 29.148 -9.038 1.00 33.05 116 SER A O 1
ATOM 867 N N . TRP A 1 118 ? -8.250 27.105 -9.302 1.00 34.31 117 TRP A N 1
ATOM 868 C CA . TRP A 1 118 ? -8.234 26.854 -7.850 1.00 38.39 117 TRP A CA 1
ATOM 869 C C . TRP A 1 118 ? -7.796 25.463 -7.372 1.00 38.71 117 TRP A C 1
ATOM 870 O O . TRP A 1 118 ? -7.469 25.318 -6.194 1.00 37.16 117 TRP A O 1
ATOM 881 N N . GLN A 1 119 ? -7.785 24.462 -8.256 1.00 39.84 118 GLN A N 1
ATOM 882 C CA . GLN A 1 119 ? -7.483 23.056 -7.885 1.00 42.15 118 GLN A CA 1
ATOM 883 C C . GLN A 1 119 ? -6.051 22.832 -7.363 1.00 42.07 118 GLN A C 1
ATOM 884 O O . GLN A 1 119 ? -5.831 21.922 -6.559 1.00 42.91 118 GLN A O 1
ATOM 890 N N . GLY A 1 120 ? -5.095 23.646 -7.821 1.00 38.98 119 GLY A N 1
ATOM 891 C CA . GLY A 1 120 ? -3.684 23.476 -7.473 1.00 37.85 119 GLY A CA 1
ATOM 892 C C . GLY A 1 120 ? -2.892 23.097 -8.699 1.00 37.47 119 GLY A C 1
ATOM 893 O O . GLY A 1 120 ? -2.525 21.934 -8.875 1.00 35.53 119 GLY A O 1
ATOM 894 N N . TRP A 1 121 ? -2.640 24.094 -9.545 1.00 35.98 120 TRP A N 1
ATOM 895 C CA . TRP A 1 121 ? -2.042 23.885 -10.861 1.00 36.17 120 TRP A CA 1
ATOM 896 C C . TRP A 1 121 ? -0.757 23.039 -10.849 1.00 35.26 120 TRP A C 1
ATOM 897 O O . TRP A 1 121 ? -0.600 22.143 -11.677 1.00 30.37 120 TRP A O 1
ATOM 908 N N . GLU A 1 122 ? 0.152 23.313 -9.908 1.00 34.60 121 GLU A N 1
ATOM 909 C CA . GLU A 1 122 ? 1.483 22.703 -9.943 1.00 36.41 121 GLU A CA 1
ATOM 910 C C . GLU A 1 122 ? 1.382 21.191 -9.711 1.00 34.11 121 GLU A C 1
ATOM 911 O O . GLU A 1 122 ? 1.987 20.405 -10.437 1.00 36.32 121 GLU A O 1
ATOM 917 N N . GLU A 1 123 ? 0.576 20.794 -8.736 1.00 32.65 122 GLU A N 1
ATOM 918 C CA . GLU A 1 123 ? 0.280 19.385 -8.484 1.00 34.08 122 GLU A CA 1
ATOM 919 C C . GLU A 1 123 ? -0.453 18.690 -9.652 1.00 31.67 122 GLU A C 1
ATOM 920 O O . GLU A 1 123 ? -0.224 17.499 -9.916 1.00 31.59 122 GLU A O 1
ATOM 926 N N . LEU A 1 124 ? -1.335 19.419 -10.341 1.00 27.85 123 LEU A N 1
ATOM 927 C CA . LEU A 1 124 ? -1.986 18.895 -11.545 1.00 27.13 123 LEU A CA 1
ATOM 928 C C . LEU A 1 124 ? -0.997 18.564 -12.659 1.00 25.37 123 LEU A C 1
ATOM 929 O O . LEU A 1 124 ? -1.093 17.492 -13.269 1.00 24.94 123 LEU A O 1
ATOM 934 N N . PHE A 1 125 ? -0.033 19.443 -12.932 1.00 23.47 124 PHE A N 1
ATOM 935 C CA . PHE A 1 125 ? 0.943 19.154 -13.989 1.00 25.17 124 PHE A CA 1
ATOM 936 C C . PHE A 1 125 ? 1.941 18.054 -13.605 1.00 26.24 124 PHE A C 1
ATOM 937 O O . PHE A 1 125 ? 2.554 17.461 -14.484 1.00 27.24 124 PHE A O 1
ATOM 945 N N . GLU A 1 126 ? 2.097 17.774 -12.313 1.00 26.51 125 GLU A N 1
ATOM 946 C CA . GLU A 1 126 ? 2.849 16.582 -11.883 1.00 29.58 125 GLU A CA 1
ATOM 947 C C . GLU A 1 126 ? 2.162 15.273 -12.294 1.00 27.09 125 GLU A C 1
ATOM 948 O O . GLU A 1 126 ? 2.823 14.259 -12.500 1.00 27.58 125 GLU A O 1
ATOM 954 N N . LEU A 1 127 ? 0.839 15.300 -12.415 1.00 25.42 126 LEU A N 1
ATOM 955 C CA . LEU A 1 127 ? 0.055 14.084 -12.647 1.00 25.15 126 LEU A CA 1
ATOM 956 C C . LEU A 1 127 ? -0.293 13.846 -14.106 1.00 24.48 126 LEU A C 1
ATOM 957 O O . LEU A 1 127 ? -0.572 12.711 -14.487 1.00 24.19 126 LEU A O 1
ATOM 962 N N . ALA A 1 128 ? -0.315 14.895 -14.925 1.00 21.80 127 ALA A N 1
ATOM 963 C CA . ALA A 1 128 ? -0.850 14.770 -16.281 1.00 21.18 127 ALA A CA 1
ATOM 964 C C . ALA A 1 128 ? -0.494 15.916 -17.177 1.00 21.03 127 ALA A C 1
ATOM 965 O O . ALA A 1 128 ? -0.173 17.005 -16.700 1.00 21.58 127 ALA A O 1
ATOM 967 N N . ARG A 1 129 ? -0.587 15.663 -18.486 1.00 20.89 128 ARG A N 1
ATOM 968 C CA . ARG A 1 129 ? -0.684 16.708 -19.469 1.00 22.24 128 ARG A CA 1
ATOM 969 C C . ARG A 1 129 ? -2.168 17.028 -19.694 1.00 22.03 128 ARG A C 1
ATOM 970 O O . ARG A 1 129 ? -3.044 16.229 -19.348 1.00 19.09 128 ARG A O 1
ATOM 978 N N . PHE A 1 130 ? -2.450 18.233 -20.190 1.00 20.66 129 PHE A N 1
ATOM 979 C CA . PHE A 1 130 ? -3.820 18.722 -20.290 1.00 20.64 129 PHE A CA 1
ATOM 980 C C . PHE A 1 130 ? -4.185 19.131 -21.703 1.00 20.88 129 PHE A C 1
ATOM 981 O O . PHE A 1 130 ? -3.384 19.754 -22.413 1.00 20.58 129 PHE A O 1
ATOM 989 N N . VAL A 1 131 ? -5.406 18.767 -22.104 1.00 19.80 130 VAL A N 1
ATOM 990 C CA . VAL A 1 131 ? -5.928 19.104 -23.412 1.00 20.04 130 VAL A CA 1
ATOM 991 C C . VAL A 1 131 ? -7.321 19.737 -23.258 1.00 20.43 130 VAL A C 1
ATOM 992 O O . VAL A 1 131 ? -8.228 19.162 -22.632 1.00 20.37 130 VAL A O 1
ATOM 996 N N . GLY A 1 132 ? -7.470 20.956 -23.776 1.00 18.10 131 GLY A N 1
ATOM 997 C CA . GLY A 1 132 ? -8.738 21.677 -23.738 1.00 18.26 131 GLY A CA 1
ATOM 998 C C . GLY A 1 132 ? -9.322 21.616 -25.130 1.00 18.44 131 GLY A C 1
ATOM 999 O O . GLY A 1 132 ? -8.623 21.903 -26.112 1.00 20.48 131 GLY A O 1
ATOM 1000 N N . VAL A 1 133 ? -10.574 21.172 -25.246 1.00 19.10 132 VAL A N 1
ATOM 1001 C CA . VAL A 1 133 ? -11.215 21.064 -26.550 1.00 17.98 132 VAL A CA 1
ATOM 1002 C C . VAL A 1 133 ? -12.354 22.045 -26.602 1.00 18.31 132 VAL A C 1
ATOM 1003 O O . VAL A 1 133 ? -12.986 22.297 -25.590 1.00 18.56 132 VAL A O 1
ATOM 1007 N N . SER A 1 134 ? -12.604 22.589 -27.790 1.00 19.65 133 SER A N 1
ATOM 1008 C CA . SER A 1 134 ? -13.743 23.492 -27.992 1.00 21.53 133 SER A CA 1
ATOM 1009 C C . SER A 1 134 ? -14.147 23.536 -29.442 1.00 20.82 133 SER A C 1
ATOM 1010 O O . SER A 1 134 ? -13.433 23.050 -30.314 1.00 19.51 133 SER A O 1
ATOM 1013 N N . ARG A 1 135 ? -15.262 24.209 -29.697 1.00 23.73 134 ARG A N 1
ATOM 1014 C CA . ARG A 1 135 ? -15.634 24.644 -31.047 1.00 26.49 134 ARG A CA 1
ATOM 1015 C C . ARG A 1 135 ? -14.576 25.575 -31.636 1.00 26.35 134 ARG A C 1
ATOM 1016 O O . ARG A 1 135 ? -13.862 26.243 -30.897 1.00 25.31 134 ARG A O 1
ATOM 1024 N N . PRO A 1 136 ? -14.487 25.648 -32.973 1.00 26.60 135 PRO A N 1
ATOM 1025 C CA . PRO A 1 136 ? -13.546 26.596 -33.566 1.00 27.38 135 PRO A CA 1
ATOM 1026 C C . PRO A 1 136 ? -13.821 28.050 -33.160 1.00 27.18 135 PRO A C 1
ATOM 1027 O O . PRO A 1 136 ? -14.959 28.415 -32.908 1.00 25.47 135 PRO A O 1
ATOM 1031 N N . GLY A 1 137 ? -12.762 28.847 -33.089 1.00 30.65 136 GLY A N 1
ATOM 1032 C CA . GLY A 1 137 ? -12.881 30.255 -32.723 1.00 32.49 136 GLY A CA 1
ATOM 1033 C C . GLY A 1 137 ? -12.905 30.534 -31.231 1.00 33.20 136 GLY A C 1
ATOM 1034 O O . GLY A 1 137 ? -13.236 31.654 -30.813 1.00 31.53 136 GLY A O 1
ATOM 1035 N N . TYR A 1 138 ? -12.549 29.533 -30.423 1.00 31.54 137 TYR A N 1
ATOM 1036 C CA . TYR A 1 138 ? -12.473 29.715 -28.978 1.00 31.56 137 TYR A CA 1
ATOM 1037 C C . TYR A 1 138 ? -11.465 30.793 -28.593 1.00 32.79 137 TYR A C 1
ATOM 1038 O O . TYR A 1 138 ? -11.742 31.607 -27.725 1.00 34.57 137 TYR A O 1
ATOM 1047 N N . GLU A 1 139 ? -10.318 30.802 -29.258 1.00 36.38 138 GLU A N 1
ATOM 1048 C CA . GLU A 1 139 ? -9.243 31.745 -28.951 1.00 41.51 138 GLU A CA 1
ATOM 1049 C C . GLU A 1 139 ? -9.667 33.173 -29.281 1.00 41.13 138 GLU A C 1
ATOM 1050 O O . GLU A 1 139 ? -9.321 34.110 -28.562 1.00 39.61 138 GLU A O 1
ATOM 1056 N N . LEU A 1 140 ? -10.464 33.309 -30.339 1.00 43.05 139 LEU A N 1
ATOM 1057 C CA . LEU A 1 140 ? -10.998 34.598 -30.768 1.00 42.25 139 LEU A CA 1
ATOM 1058 C C . LEU A 1 140 ? -12.067 35.135 -29.822 1.00 37.97 139 LEU A C 1
ATOM 1059 O O . LEU A 1 140 ? -12.120 36.340 -29.589 1.00 35.06 139 LEU A O 1
ATOM 1064 N N . ARG A 1 141 ? -12.900 34.249 -29.275 1.00 33.89 140 ARG A N 1
ATOM 1065 C CA . ARG A 1 141 ? -13.920 34.625 -28.295 1.00 33.00 140 ARG A CA 1
ATOM 1066 C C . ARG A 1 141 ? -13.392 34.724 -26.860 1.00 30.27 140 ARG A C 1
ATOM 1067 O O . ARG A 1 141 ? -14.077 35.273 -25.998 1.00 30.53 140 ARG A O 1
ATOM 1075 N N . ASN A 1 142 ? -12.208 34.162 -26.591 1.00 26.97 141 ASN A N 1
ATOM 1076 C CA . ASN A 1 142 ? -11.654 34.091 -25.224 1.00 26.21 141 ASN A CA 1
ATOM 1077 C C . ASN A 1 142 ? -10.161 34.347 -25.240 1.00 27.03 141 ASN A C 1
ATOM 1078 O O . ASN A 1 142 ? -9.350 33.524 -24.773 1.00 23.59 141 ASN A O 1
ATOM 1083 N N . GLU A 1 143 ? -9.802 35.516 -25.770 1.00 27.96 142 GLU A N 1
ATOM 1084 C CA . GLU A 1 143 ? -8.412 35.922 -25.924 1.00 30.00 142 GLU A CA 1
ATOM 1085 C C . GLU A 1 143 ? -7.624 35.715 -24.641 1.00 27.71 142 GLU A C 1
ATOM 1086 O O . GLU A 1 143 ? -6.544 35.142 -24.670 1.00 27.55 142 GLU A O 1
ATOM 1092 N N . HIS A 1 144 ? -8.147 36.202 -23.527 1.00 26.42 143 HIS A N 1
ATOM 1093 C CA . HIS A 1 144 ? -7.357 36.240 -22.297 1.00 28.87 143 HIS A CA 1
ATOM 1094 C C . HIS A 1 144 ? -7.303 34.918 -21.552 1.00 28.47 143 HIS A C 1
ATOM 1095 O O . HIS A 1 144 ? -6.272 34.579 -20.986 1.00 27.91 143 HIS A O 1
ATOM 1102 N N . ILE A 1 145 ? -8.393 34.163 -21.568 1.00 28.41 144 ILE A N 1
ATOM 1103 C CA . ILE A 1 145 ? -8.352 32.794 -21.029 1.00 29.25 144 ILE A CA 1
ATOM 1104 C C . ILE A 1 145 ? -7.275 31.978 -21.759 1.00 28.03 144 ILE A C 1
ATOM 1105 O O . ILE A 1 145 ? -6.454 31.307 -21.122 1.00 28.29 144 ILE A O 1
ATOM 1110 N N . THR A 1 146 ? -7.274 32.046 -23.092 1.00 27.44 145 THR A N 1
ATOM 1111 C CA . THR A 1 146 ? -6.299 31.326 -23.909 1.00 29.67 145 THR A CA 1
ATOM 1112 C C . THR A 1 146 ? -4.861 31.675 -23.547 1.00 29.45 145 THR A C 1
ATOM 1113 O O . THR A 1 146 ? -4.036 30.780 -23.338 1.00 28.95 145 THR A O 1
ATOM 1117 N N . SER A 1 147 ? -4.554 32.971 -23.466 1.00 27.99 146 SER A N 1
ATOM 1118 C CA . SER A 1 147 ? -3.171 33.375 -23.209 1.00 29.29 146 SER A CA 1
ATOM 1119 C C . SER A 1 147 ? -2.752 33.051 -21.765 1.00 28.08 146 SER A C 1
ATOM 1120 O O . SER A 1 147 ? -1.625 32.616 -21.552 1.00 31.00 146 SER A O 1
ATOM 1123 N N . LEU A 1 148 ? -3.667 33.222 -20.801 1.00 27.16 147 LEU A N 1
ATOM 1124 C CA . LEU A 1 148 ? -3.400 32.872 -19.397 1.00 28.05 147 LEU A CA 1
ATOM 1125 C C . LEU A 1 148 ? -3.170 31.363 -19.211 1.00 28.78 147 LEU A C 1
ATOM 1126 O O . LEU A 1 148 ? -2.247 30.948 -18.490 1.00 29.11 147 LEU A O 1
ATOM 1131 N N . LEU A 1 149 ? -4.014 30.558 -19.838 1.00 27.53 148 LEU A N 1
ATOM 1132 C CA . LEU A 1 149 ? -3.812 29.095 -19.795 1.00 28.46 148 LEU A CA 1
ATOM 1133 C C . LEU A 1 149 ? -2.471 28.695 -20.396 1.00 29.21 148 LEU A C 1
ATOM 1134 O O . LEU A 1 149 ? -1.818 27.794 -19.877 1.00 30.66 148 LEU A O 1
ATOM 1139 N N . GLY A 1 150 ? -2.085 29.354 -21.487 1.00 29.82 149 GLY A N 1
ATOM 1140 C CA . GLY A 1 150 ? -0.778 29.170 -22.117 1.00 31.67 149 GLY A CA 1
ATOM 1141 C C . GLY A 1 150 ? 0.409 29.524 -21.221 1.00 34.88 149 GLY A C 1
ATOM 1142 O O . GLY A 1 150 ? 1.390 28.790 -21.170 1.00 36.05 149 GLY A O 1
ATOM 1143 N N . GLN A 1 151 ? 0.316 30.640 -20.507 1.00 35.52 150 GLN A N 1
ATOM 1144 C CA . GLN A 1 151 ? 1.392 31.076 -19.603 1.00 36.31 150 GLN A CA 1
ATOM 1145 C C . GLN A 1 151 ? 1.625 30.161 -18.406 1.00 37.24 150 GLN A C 1
ATOM 1146 O O . GLN A 1 151 ? 2.761 29.999 -17.953 1.00 36.31 150 GLN A O 1
ATOM 1152 N N . LEU A 1 152 ? 0.541 29.609 -17.877 1.00 37.89 151 LEU A N 1
ATOM 1153 C CA . LEU A 1 152 ? 0.592 28.788 -16.687 1.00 40.53 151 LEU A CA 1
ATOM 1154 C C . LEU A 1 152 ? 1.284 27.479 -17.036 1.00 43.82 151 LEU A C 1
ATOM 1155 O O . LEU A 1 152 ? 2.212 27.046 -16.358 1.00 40.84 151 LEU A O 1
ATOM 1160 N N . ALA A 1 153 ? 0.853 26.887 -18.141 1.00 49.64 152 ALA A N 1
ATOM 1161 C CA . ALA A 1 153 ? 1.180 25.506 -18.450 1.00 52.12 152 ALA A CA 1
ATOM 1162 C C . ALA A 1 153 ? 2.388 25.320 -19.357 1.00 52.71 152 ALA A C 1
ATOM 1163 O O . ALA A 1 153 ? 3.106 24.334 -19.208 1.00 52.73 152 ALA A O 1
ATOM 1165 N N . LYS A 1 154 ? 2.581 26.237 -20.309 1.00 54.83 153 LYS A N 1
ATOM 1166 C CA . LYS A 1 154 ? 3.632 26.123 -21.334 1.00 55.27 153 LYS A CA 1
ATOM 1167 C C . LYS A 1 154 ? 3.378 24.879 -22.214 1.00 54.26 153 LYS A C 1
ATOM 1168 O O . LYS A 1 154 ? 2.261 24.725 -22.721 1.00 56.61 153 LYS A O 1
ATOM 1174 N N . ASP A 1 155 ? 4.365 23.986 -22.365 1.00 48.63 154 ASP A N 1
ATOM 1175 C CA . ASP A 1 155 ? 4.219 22.770 -23.175 1.00 45.66 154 ASP A CA 1
ATOM 1176 C C . ASP A 1 155 ? 3.239 21.708 -22.635 1.00 39.62 154 ASP A C 1
ATOM 1177 O O . ASP A 1 155 ? 2.915 20.778 -23.357 1.00 41.43 154 ASP A O 1
ATOM 1182 N N . ALA A 1 156 ? 2.785 21.845 -21.392 1.00 34.54 155 ALA A N 1
ATOM 1183 C CA . ALA A 1 156 ? 1.949 20.833 -20.725 1.00 33.96 155 ALA A CA 1
ATOM 1184 C C . ALA A 1 156 ? 0.456 20.919 -21.045 1.00 29.49 155 ALA A C 1
ATOM 1185 O O . ALA A 1 156 ? -0.303 20.039 -20.646 1.00 27.30 155 ALA A O 1
ATOM 1187 N N . LEU A 1 157 ? 0.036 21.999 -21.697 1.00 28.57 156 LEU A N 1
ATOM 1188 C CA . LEU A 1 157 ? -1.370 22.252 -21.990 1.00 29.55 156 LEU A CA 1
ATOM 1189 C C . LEU A 1 157 ? -1.487 22.623 -23.454 1.00 29.00 156 LEU A C 1
ATOM 1190 O O . LEU A 1 157 ? -0.660 23.379 -23.987 1.00 30.00 156 LEU A O 1
ATOM 1195 N N . THR A 1 158 ? -2.502 22.068 -24.106 1.00 25.07 157 THR A N 1
ATOM 1196 C CA . THR A 1 158 ? -2.740 22.274 -25.529 1.00 25.81 157 THR A CA 1
ATOM 1197 C C . THR A 1 158 ? -4.235 22.486 -25.716 1.00 25.68 157 THR A C 1
ATOM 1198 O O . THR A 1 158 ? -5.036 21.788 -25.090 1.00 23.39 157 THR A O 1
ATOM 1202 N N . LEU A 1 159 ? -4.598 23.466 -26.540 1.00 24.92 158 LEU A N 1
ATOM 1203 C CA . LEU A 1 159 ? -6.007 23.727 -26.880 1.00 24.27 158 LEU A CA 1
ATOM 1204 C C . LEU A 1 159 ? -6.252 23.283 -28.310 1.00 23.89 158 LEU A C 1
ATOM 1205 O O . LEU A 1 159 ? -5.451 23.552 -29.202 1.00 24.18 158 LEU A O 1
ATOM 1210 N N . VAL A 1 160 ? -7.351 22.552 -28.507 1.00 23.26 159 VAL A N 1
ATOM 1211 C CA . VAL A 1 160 ? -7.673 21.920 -29.780 1.00 23.05 159 VAL A CA 1
ATOM 1212 C C . VAL A 1 160 ? -9.096 22.300 -30.136 1.00 22.35 159 VAL A C 1
ATOM 1213 O O . VAL A 1 160 ? -9.982 22.251 -29.288 1.00 21.68 159 VAL A O 1
ATOM 1217 N N . GLU A 1 161 ? -9.290 22.709 -31.385 1.00 22.51 160 GLU A N 1
ATOM 1218 C CA . GLU A 1 161 ? -10.586 23.083 -31.892 1.00 24.28 160 GLU A CA 1
ATOM 1219 C C . GLU A 1 161 ? -11.188 21.918 -32.700 1.00 21.85 160 GLU A C 1
ATOM 1220 O O . GLU A 1 161 ? -10.508 21.288 -33.476 1.00 23.38 160 GLU A O 1
ATOM 1226 N N . ILE A 1 162 ? -12.447 21.605 -32.425 1.00 20.20 161 ILE A N 1
ATOM 1227 C CA . ILE A 1 162 ? -13.129 20.432 -32.987 1.00 20.39 161 ILE A CA 1
ATOM 1228 C C . ILE A 1 162 ? -14.462 20.905 -33.591 1.00 17.55 161 ILE A C 1
ATOM 1229 O O . ILE A 1 162 ? -15.365 21.246 -32.843 1.00 16.17 161 ILE A O 1
ATOM 1234 N N . PRO A 1 163 ? -14.588 20.930 -34.930 1.00 17.46 162 PRO A N 1
ATOM 1235 C CA . PRO A 1 163 ? -15.861 21.385 -35.527 1.00 16.89 162 PRO A CA 1
ATOM 1236 C C . PRO A 1 163 ? -17.110 20.680 -34.996 1.00 15.62 162 PRO A C 1
ATOM 1237 O O . PRO A 1 163 ? -18.110 21.333 -34.717 1.00 15.97 162 PRO A O 1
ATOM 1241 N N . ALA A 1 164 ? -17.024 19.367 -34.807 1.00 15.18 163 ALA A N 1
ATOM 1242 C CA . ALA A 1 164 ? -18.152 18.595 -34.259 1.00 14.48 163 ALA A CA 1
ATOM 1243 C C . ALA A 1 164 ? -18.643 19.026 -32.864 1.00 15.03 163 ALA A C 1
ATOM 1244 O O . ALA A 1 164 ? -19.769 18.714 -32.482 1.00 14.00 163 ALA A O 1
ATOM 1246 N N . LEU A 1 165 ? -17.823 19.778 -32.118 1.00 15.76 164 LEU A N 1
ATOM 1247 C CA . LEU A 1 165 ? -18.284 20.340 -30.839 1.00 15.81 164 LEU A CA 1
ATOM 1248 C C . LEU A 1 165 ? -19.283 21.492 -30.982 1.00 16.45 164 LEU A C 1
ATOM 1249 O O . LEU A 1 165 ? -19.770 22.032 -29.976 1.00 17.52 164 LEU A O 1
ATOM 1254 N N . ALA A 1 166 ? -19.655 21.834 -32.211 1.00 15.89 165 ALA A N 1
ATOM 1255 C CA . ALA A 1 166 ? -20.898 22.582 -32.430 1.00 16.27 165 ALA A CA 1
ATOM 1256 C C . ALA A 1 166 ? -22.108 21.847 -31.834 1.00 16.46 165 ALA A C 1
ATOM 1257 O O . ALA A 1 166 ? -23.084 22.472 -31.471 1.00 17.17 165 ALA A O 1
ATOM 1259 N N . ILE A 1 167 ? -22.054 20.515 -31.791 1.00 15.78 166 ILE A N 1
ATOM 1260 C CA . ILE A 1 167 ? -23.044 19.700 -31.092 1.00 15.20 166 ILE A CA 1
ATOM 1261 C C . ILE A 1 167 ? -22.784 19.849 -29.598 1.00 15.05 166 ILE A C 1
ATOM 1262 O O . ILE A 1 167 ? -21.663 19.619 -29.147 1.00 15.50 166 ILE A O 1
ATOM 1267 N N . SER A 1 168 ? -23.787 20.285 -28.843 1.00 15.74 167 SER A N 1
ATOM 1268 C CA . SER A 1 168 ? -23.609 20.486 -27.390 1.00 15.64 167 SER A CA 1
ATOM 1269 C C . SER A 1 168 ? -24.655 19.679 -26.633 1.00 15.66 167 SER A C 1
ATOM 1270 O O . SER A 1 168 ? -25.751 19.426 -27.134 1.00 15.95 167 SER A O 1
ATOM 1273 N N . SER A 1 169 ? -24.326 19.322 -25.401 1.00 14.70 168 SER A N 1
ATOM 1274 C CA A SER A 1 169 ? -25.282 18.607 -24.544 0.50 14.41 168 SER A CA 1
ATOM 1275 C CA B SER A 1 169 ? -25.273 18.599 -24.549 0.50 14.69 168 SER A CA 1
ATOM 1276 C C . SER A 1 169 ? -26.476 19.493 -24.221 1.00 14.98 168 SER A C 1
ATOM 1277 O O . SER A 1 169 ? -27.590 19.021 -24.110 1.00 14.35 168 SER A O 1
ATOM 1282 N N . THR A 1 170 ? -26.239 20.798 -24.097 1.00 15.30 169 THR A N 1
ATOM 1283 C CA . THR A 1 170 ? -27.347 21.716 -23.853 1.00 17.34 169 THR A CA 1
ATOM 1284 C C . THR A 1 170 ? -28.360 21.655 -24.981 1.00 17.12 169 THR A C 1
ATOM 1285 O O . THR A 1 170 ? -29.564 21.560 -24.733 1.00 16.88 169 THR A O 1
ATOM 1289 N N . ASP A 1 171 ? -27.895 21.692 -26.228 1.00 17.34 170 ASP A N 1
ATOM 1290 C CA . ASP A 1 171 ? -28.816 21.579 -27.348 1.00 18.46 170 ASP A CA 1
ATOM 1291 C C . ASP A 1 171 ? -29.521 20.213 -27.384 1.00 17.33 170 ASP A C 1
ATOM 1292 O O . ASP A 1 171 ? -30.717 20.153 -27.652 1.00 17.16 170 ASP A O 1
ATOM 1297 N N . CYS A 1 172 ? -28.806 19.133 -27.077 1.00 16.18 171 CYS A N 1
ATOM 1298 C CA . CYS A 1 172 ? -29.431 17.812 -27.037 1.00 15.82 171 CYS A CA 1
ATOM 1299 C C . CYS A 1 172 ? -30.558 17.748 -25.988 1.00 16.07 171 CYS A C 1
ATOM 1300 O O . CYS A 1 172 ? -31.623 17.206 -26.257 1.00 16.63 171 CYS A O 1
ATOM 1303 N N . ARG A 1 173 ? -30.337 18.334 -24.813 1.00 17.03 172 ARG A N 1
ATOM 1304 C CA . ARG A 1 173 ? -31.357 18.338 -23.757 1.00 16.90 172 ARG A CA 1
ATOM 1305 C C . ARG A 1 173 ? -32.604 19.103 -24.200 1.00 18.17 172 ARG A C 1
ATOM 1306 O O . ARG A 1 173 ? -33.736 18.630 -24.024 1.00 18.50 172 ARG A O 1
ATOM 1314 N N . GLN A 1 174 ? -32.393 20.258 -24.817 1.00 19.06 173 GLN A N 1
ATOM 1315 C CA . GLN A 1 174 ? -33.505 21.056 -25.355 1.00 21.27 173 GLN A CA 1
ATOM 1316 C C . GLN A 1 174 ? -34.293 20.295 -26.424 1.00 20.75 173 GLN A C 1
ATOM 1317 O O . GLN A 1 174 ? -35.508 20.322 -26.435 1.00 19.97 173 GLN A O 1
ATOM 1323 N N . ARG A 1 175 ? -33.596 19.605 -27.311 1.00 19.98 174 ARG A N 1
ATOM 1324 C CA . ARG A 1 175 ? -34.269 18.794 -28.318 1.00 20.63 174 ARG A CA 1
ATOM 1325 C C . ARG A 1 175 ? -35.145 17.726 -27.670 1.00 20.04 174 ARG A C 1
ATOM 1326 O O . ARG A 1 175 ? -36.311 17.572 -28.050 1.00 19.90 174 ARG A O 1
ATOM 1334 N N . ALA A 1 176 ? -34.612 17.039 -26.653 1.00 19.29 175 ALA A N 1
ATOM 1335 C CA . ALA A 1 176 ? -35.370 16.032 -25.926 1.00 20.06 175 ALA A CA 1
ATOM 1336 C C . ALA A 1 176 ? -36.607 16.644 -25.240 1.00 21.49 175 ALA A C 1
ATOM 1337 O O . ALA A 1 176 ? -37.717 16.091 -25.351 1.00 21.64 175 ALA A O 1
ATOM 1339 N N . GLU A 1 177 ? -36.414 17.779 -24.571 1.00 22.38 176 GLU A N 1
ATOM 1340 C CA . GLU A 1 177 ? -37.503 18.553 -23.933 1.00 24.96 176 GLU A CA 1
ATOM 1341 C C . GLU A 1 177 ? -38.608 18.863 -24.906 1.00 23.39 176 GLU A C 1
ATOM 1342 O O . GLU A 1 177 ? -39.780 18.735 -24.573 1.00 22.39 176 GLU A O 1
ATOM 1348 N N . GLN A 1 178 ? -38.226 19.272 -26.113 1.00 23.16 177 GLN A N 1
ATOM 1349 C CA . GLN A 1 178 ? -39.189 19.697 -27.143 1.00 25.16 177 GLN A CA 1
ATOM 1350 C C . GLN A 1 178 ? -39.658 18.577 -28.072 1.00 25.29 177 GLN A C 1
ATOM 1351 O O . GLN A 1 178 ? -40.378 18.858 -29.038 1.00 27.31 177 GLN A O 1
ATOM 1357 N N . SER A 1 179 ? -39.279 17.328 -27.781 1.00 23.41 178 SER A N 1
ATOM 1358 C CA . SER A 1 179 ? -39.582 16.164 -28.625 1.00 24.51 178 SER A CA 1
ATOM 1359 C C . SER A 1 179 ? -39.090 16.294 -30.068 1.00 23.16 178 SER A C 1
ATOM 1360 O O . SER A 1 179 ? -39.784 15.884 -31.006 1.00 26.39 178 SER A O 1
ATOM 1363 N N . ARG A 1 180 ? -37.913 16.894 -30.241 1.00 20.95 179 ARG A N 1
ATOM 1364 C CA . ARG A 1 180 ? -37.269 17.030 -31.535 1.00 21.17 179 ARG A CA 1
ATOM 1365 C C . ARG A 1 180 ? -36.234 15.919 -31.660 1.00 20.74 179 ARG A C 1
ATOM 1366 O O . ARG A 1 180 ? -35.707 15.463 -30.647 1.00 21.48 179 ARG A O 1
ATOM 1374 N N . PRO A 1 181 ? -35.955 15.466 -32.885 1.00 20.35 180 PRO A N 1
ATOM 1375 C CA . PRO A 1 181 ? -35.140 14.252 -32.997 1.00 20.19 180 PRO A CA 1
ATOM 1376 C C . PRO A 1 181 ? -33.684 14.401 -32.588 1.00 18.17 180 PRO A C 1
ATOM 1377 O O . PRO A 1 181 ? -33.062 15.410 -32.869 1.00 18.29 180 PRO A O 1
ATOM 1381 N N . LEU A 1 182 ? -33.156 13.367 -31.932 1.00 16.25 181 LEU A N 1
ATOM 1382 C CA . LEU A 1 182 ? -31.757 13.299 -31.562 1.00 16.06 181 LEU A CA 1
ATOM 1383 C C . LEU A 1 182 ? -30.955 12.414 -32.492 1.00 14.90 181 LEU A C 1
ATOM 1384 O O . LEU A 1 182 ? -29.771 12.281 -32.310 1.00 14.76 181 LEU A O 1
ATOM 1389 N N . TRP A 1 183 ? -31.604 11.831 -33.513 1.00 14.84 182 TRP A N 1
ATOM 1390 C CA . TRP A 1 183 ? -30.910 10.936 -34.427 1.00 14.89 182 TRP A CA 1
ATOM 1391 C C . TRP A 1 183 ? -29.691 11.606 -35.077 1.00 13.32 182 TRP A C 1
ATOM 1392 O O . TRP A 1 183 ? -29.749 12.775 -35.467 1.00 13.46 182 TRP A O 1
ATOM 1403 N N . TYR A 1 184 ? -28.605 10.857 -35.158 1.00 12.89 183 TYR A N 1
ATOM 1404 C CA . TYR A 1 184 ? -27.359 11.262 -35.780 1.00 12.14 183 TYR A CA 1
ATOM 1405 C C . TYR A 1 184 ? -26.570 12.342 -35.036 1.00 12.84 183 TYR A C 1
ATOM 1406 O O . TYR A 1 184 ? -25.513 12.736 -35.524 1.00 12.56 183 TYR A O 1
ATOM 1415 N N . LEU A 1 185 ? -27.048 12.766 -33.852 1.00 12.54 184 LEU A N 1
ATOM 1416 C CA . LEU A 1 185 ? -26.285 13.612 -32.945 1.00 13.44 184 LEU A CA 1
ATOM 1417 C C . LEU A 1 185 ? -25.541 12.767 -31.918 1.00 13.78 184 LEU A C 1
ATOM 1418 O O . LEU A 1 185 ? -24.634 13.259 -31.269 1.00 12.96 184 LEU A O 1
ATOM 1423 N N . MET A 1 186 ? -25.961 11.512 -31.757 1.00 13.80 185 MET A N 1
ATOM 1424 C CA . MET A 1 186 ? -25.396 10.599 -30.789 1.00 13.76 185 MET A CA 1
ATOM 1425 C C . MET A 1 186 ? -25.811 9.213 -31.268 1.00 14.01 185 MET A C 1
ATOM 1426 O O . MET A 1 186 ? -26.735 9.094 -32.087 1.00 13.10 185 MET A O 1
ATOM 1431 N N . PRO A 1 187 ? -25.181 8.155 -30.732 1.00 14.10 186 PRO A N 1
ATOM 1432 C CA . PRO A 1 187 ? -25.570 6.791 -31.123 1.00 14.54 186 PRO A CA 1
ATOM 1433 C C . PRO A 1 187 ? -27.042 6.508 -30.809 1.00 13.80 186 PRO A C 1
ATOM 1434 O O . PRO A 1 187 ? -27.579 7.032 -29.823 1.00 13.72 186 PRO A O 1
ATOM 1438 N N . ASP A 1 188 ? -27.690 5.670 -31.622 1.00 13.47 187 ASP A N 1
ATOM 1439 C CA . ASP A 1 188 ? -29.104 5.305 -31.366 1.00 13.94 187 ASP A CA 1
ATOM 1440 C C . ASP A 1 188 ? -29.329 4.786 -29.952 1.00 13.58 187 ASP A C 1
ATOM 1441 O O . ASP A 1 188 ? -30.354 5.070 -29.356 1.00 13.91 187 ASP A O 1
ATOM 1446 N N . GLY A 1 189 ? -28.371 4.011 -29.419 1.00 13.25 188 GLY A N 1
ATOM 1447 C CA . GLY A 1 189 ? -28.492 3.490 -28.038 1.00 13.56 188 GLY A CA 1
ATOM 1448 C C . GLY A 1 189 ? -28.662 4.558 -26.981 1.00 13.90 188 GLY A C 1
ATOM 1449 O O . GLY A 1 189 ? -29.374 4.372 -25.984 1.00 14.54 188 GLY A O 1
ATOM 1450 N N . VAL A 1 190 ? -28.011 5.698 -27.204 1.00 13.11 189 VAL A N 1
ATOM 1451 C CA . VAL A 1 190 ? -28.122 6.854 -26.323 1.00 13.86 189 VAL A CA 1
ATOM 1452 C C . VAL A 1 190 ? -29.433 7.592 -26.560 1.00 13.83 189 VAL A C 1
ATOM 1453 O O . VAL A 1 190 ? -30.092 7.957 -25.614 1.00 14.28 189 VAL A O 1
ATOM 1457 N N . VAL A 1 191 ? -29.813 7.782 -27.824 1.00 13.82 190 VAL A N 1
ATOM 1458 C CA . VAL A 1 191 ? -31.127 8.350 -28.152 1.00 13.95 190 VAL A CA 1
ATOM 1459 C C . VAL A 1 191 ? -32.247 7.583 -27.428 1.00 13.57 190 VAL A C 1
ATOM 1460 O O . VAL A 1 191 ? -33.119 8.171 -26.759 1.00 14.08 190 VAL A O 1
ATOM 1464 N N . GLN A 1 192 ? -32.193 6.263 -27.526 1.00 14.09 191 GLN A N 1
ATOM 1465 C CA . GLN A 1 192 ? -33.174 5.421 -26.854 1.00 14.88 191 GLN A CA 1
ATOM 1466 C C . GLN A 1 192 ? -33.108 5.471 -25.330 1.00 15.05 191 GLN A C 1
ATOM 1467 O O . GLN A 1 192 ? -34.152 5.443 -24.678 1.00 16.81 191 GLN A O 1
ATOM 1473 N N . TYR A 1 193 ? -31.914 5.527 -24.752 1.00 15.06 192 TYR A N 1
ATOM 1474 C CA . TYR A 1 193 ? -31.783 5.648 -23.303 1.00 16.08 192 TYR A CA 1
ATOM 1475 C C . TYR A 1 193 ? -32.503 6.912 -22.811 1.00 16.96 192 TYR A C 1
ATOM 1476 O O . TYR A 1 193 ? -33.277 6.883 -21.849 1.00 16.20 192 TYR A O 1
ATOM 1485 N N . VAL A 1 194 ? -32.194 8.018 -23.469 1.00 16.84 193 VAL A N 1
ATOM 1486 C CA . VAL A 1 194 ? -32.803 9.314 -23.173 1.00 17.76 193 VAL A CA 1
ATOM 1487 C C . VAL A 1 194 ? -34.332 9.233 -23.252 1.00 19.79 193 VAL A C 1
ATOM 1488 O O . VAL A 1 194 ? -35.035 9.710 -22.360 1.00 22.49 193 VAL A O 1
ATOM 1492 N N . SER A 1 195 ? -34.825 8.601 -24.308 1.00 21.26 194 SER A N 1
ATOM 1493 C CA . SER A 1 195 ? -36.249 8.395 -24.531 1.00 24.58 194 SER A CA 1
ATOM 1494 C C . SER A 1 195 ? -36.860 7.458 -23.478 1.00 25.72 194 SER A C 1
ATOM 1495 O O . SER A 1 195 ? -37.812 7.838 -22.793 1.00 30.01 194 SER A O 1
ATOM 1498 N N . LYS A 1 196 ? -36.269 6.271 -23.318 1.00 26.99 195 LYS A N 1
ATOM 1499 C CA . LYS A 1 196 ? -36.774 5.233 -22.403 1.00 28.55 195 LYS A CA 1
ATOM 1500 C C . LYS A 1 196 ? -36.804 5.709 -20.943 1.00 30.73 195 LYS A C 1
ATOM 1501 O O . LYS A 1 196 ? -37.753 5.410 -20.219 1.00 33.44 195 LYS A O 1
ATOM 1507 N N . ARG A 1 197 ? -35.788 6.456 -20.512 1.00 29.20 196 ARG A N 1
ATOM 1508 C CA . ARG A 1 197 ? -35.718 6.912 -19.121 1.00 30.51 196 ARG A CA 1
ATOM 1509 C C . ARG A 1 197 ? -36.314 8.331 -18.907 1.00 29.75 196 ARG A C 1
ATOM 1510 O O . ARG A 1 197 ? -36.264 8.840 -17.788 1.00 29.90 196 ARG A O 1
ATOM 1518 N N . ARG A 1 198 ? -36.862 8.952 -19.961 1.00 29.28 197 ARG A N 1
ATOM 1519 C CA . ARG A 1 198 ? -37.521 10.272 -19.909 1.00 30.51 197 ARG A CA 1
ATOM 1520 C C . ARG A 1 198 ? -36.641 11.384 -19.330 1.00 30.19 197 ARG A C 1
ATOM 1521 O O . ARG A 1 198 ? -37.127 12.241 -18.585 1.00 30.12 197 ARG A O 1
ATOM 1529 N N . LEU A 1 199 ? -35.363 11.399 -19.706 1.00 25.24 198 LEU A N 1
ATOM 1530 C CA . LEU A 1 199 ? -34.356 12.201 -19.003 1.00 25.57 198 LEU A CA 1
ATOM 1531 C C . LEU A 1 199 ? -34.527 13.720 -18.936 1.00 27.23 198 LEU A C 1
ATOM 1532 O O . LEU A 1 199 ? -34.276 14.331 -17.892 1.00 29.98 198 LEU A O 1
ATOM 1537 N N . TYR A 1 200 ? -34.917 14.338 -20.031 1.00 25.36 199 TYR A N 1
ATOM 1538 C CA . TYR A 1 200 ? -34.887 15.797 -20.072 1.00 24.45 199 TYR A CA 1
ATOM 1539 C C . TYR A 1 200 ? -36.262 16.398 -20.245 1.00 29.46 199 TYR A C 1
ATOM 1540 O O . TYR A 1 200 ? -36.383 17.592 -20.487 1.00 31.43 199 TYR A O 1
ATOM 1549 N N . THR A 1 201 ? -37.298 15.593 -20.067 1.00 37.89 200 THR A N 1
ATOM 1550 C CA . THR A 1 201 ? -38.667 16.046 -20.325 1.00 43.38 200 THR A CA 1
ATOM 1551 C C . THR A 1 201 ? -39.204 16.796 -19.114 1.00 47.21 200 T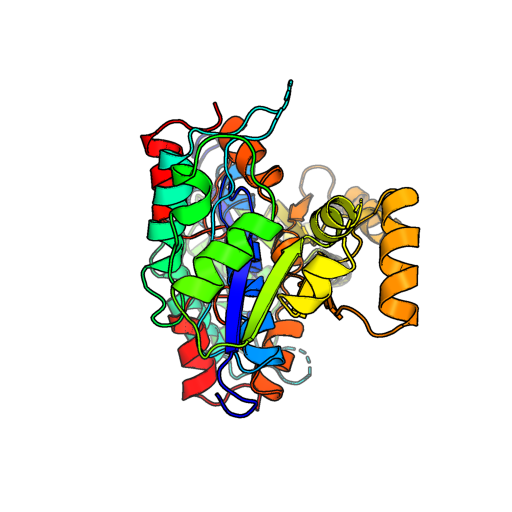HR A C 1
ATOM 1552 O O . THR A 1 201 ? -39.215 16.288 -17.984 1.00 45.29 200 THR A O 1
ATOM 1557 N N . GLY B 1 1 ? -48.394 12.500 -44.178 1.00 33.03 0 GLY B N 1
ATOM 1558 C CA . GLY B 1 1 ? -48.131 12.964 -42.776 1.00 32.91 0 GLY B CA 1
ATOM 1559 C C . GLY B 1 1 ? -49.194 13.929 -42.296 1.00 31.11 0 GLY B C 1
ATOM 1560 O O . GLY B 1 1 ? -50.095 14.276 -43.056 1.00 27.67 0 GLY B O 1
ATOM 1561 N N . ALA B 1 2 ? -49.039 14.399 -41.056 1.00 31.18 1 ALA B N 1
ATOM 1562 C CA . ALA B 1 2 ? -49.996 15.293 -40.386 1.00 32.02 1 ALA B CA 1
ATOM 1563 C C . ALA B 1 2 ? -50.328 16.584 -41.140 1.00 31.73 1 ALA B C 1
ATOM 1564 O O . ALA B 1 2 ? -51.425 17.124 -40.985 1.00 27.64 1 ALA B O 1
ATOM 1566 N N . MET B 1 3 ? -49.387 17.077 -41.948 1.00 31.14 2 MET B N 1
ATOM 1567 C CA . MET B 1 3 ? -49.612 18.288 -42.722 1.00 33.84 2 MET B CA 1
ATOM 1568 C C . MET B 1 3 ? -49.883 18.003 -44.195 1.00 32.03 2 MET B C 1
ATOM 1569 O O . MET B 1 3 ? -50.030 18.930 -44.974 1.00 33.43 2 MET B O 1
ATOM 1574 N N . GLY B 1 4 ? -49.982 16.725 -44.561 1.00 30.70 3 GLY B N 1
ATOM 1575 C CA . GLY B 1 4 ? -50.254 16.291 -45.934 1.00 30.09 3 GLY B CA 1
ATOM 1576 C C . GLY B 1 4 ? -49.203 15.304 -46.407 1.00 30.55 3 GLY B C 1
ATOM 1577 O O . GLY B 1 4 ? -48.240 15.017 -45.689 1.00 30.12 3 GLY B O 1
ATOM 1578 N N . ARG B 1 5 ? -49.380 14.787 -47.620 1.00 28.20 4 ARG B N 1
ATOM 1579 C CA . ARG B 1 5 ? -48.442 13.837 -48.182 1.00 28.47 4 ARG B CA 1
ATOM 1580 C C . ARG B 1 5 ? -47.223 14.637 -48.663 1.00 26.50 4 ARG B C 1
ATOM 1581 O O . ARG B 1 5 ? -47.346 15.480 -49.559 1.00 24.79 4 ARG B O 1
ATOM 1589 N N . ARG B 1 6 ? -46.085 14.431 -47.992 1.00 23.33 5 ARG B N 1
ATOM 1590 C CA . ARG B 1 6 ? -44.896 15.270 -48.175 1.00 21.65 5 ARG B CA 1
ATOM 1591 C C . ARG B 1 6 ? -43.625 14.416 -48.214 1.00 20.49 5 ARG B C 1
ATOM 1592 O O . ARG B 1 6 ? -43.443 13.535 -47.387 1.00 19.90 5 ARG B O 1
ATOM 1600 N N . LEU B 1 7 ? -42.765 14.707 -49.182 1.00 20.00 6 LEU B N 1
ATOM 1601 C CA . LEU B 1 7 ? -41.545 13.958 -49.432 1.00 21.18 6 LEU B CA 1
ATOM 1602 C C . LEU B 1 7 ? -40.369 14.936 -49.468 1.00 19.83 6 LEU B C 1
ATOM 1603 O O . LEU B 1 7 ? -40.376 15.900 -50.234 1.00 19.38 6 LEU B O 1
ATOM 1608 N N . GLY B 1 8 ? -39.372 14.680 -48.630 1.00 18.95 7 GLY B N 1
ATOM 1609 C CA . GLY B 1 8 ? -38.128 15.431 -48.658 1.00 18.48 7 GLY B CA 1
ATOM 1610 C C . GLY B 1 8 ? -37.238 14.953 -49.784 1.00 17.82 7 GLY B C 1
ATOM 1611 O O . GLY B 1 8 ? -37.167 13.752 -50.051 1.00 16.20 7 GLY B O 1
ATOM 1612 N N . VAL B 1 9 ? -36.579 15.896 -50.452 1.00 18.63 8 VAL B N 1
ATOM 1613 C CA . VAL B 1 9 ? -35.600 15.607 -51.469 1.00 17.91 8 VAL B CA 1
ATOM 1614 C C . VAL B 1 9 ? -34.290 16.275 -51.038 1.00 17.97 8 VAL B C 1
ATOM 1615 O O . VAL B 1 9 ? -34.174 17.492 -51.074 1.00 17.68 8 VAL B O 1
ATOM 1619 N N . MET B 1 10 ? -33.326 15.469 -50.593 1.00 16.92 9 MET B N 1
ATOM 1620 C CA . MET B 1 10 ? -32.037 15.970 -50.103 1.00 18.56 9 MET B CA 1
ATOM 1621 C C . MET B 1 10 ? -31.092 15.938 -51.280 1.00 16.83 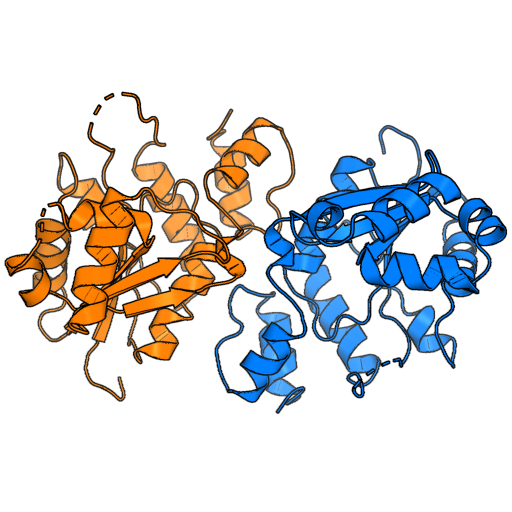9 MET B C 1
ATOM 1622 O O . MET B 1 10 ? -30.625 14.864 -51.684 1.00 16.58 9 MET B O 1
ATOM 1627 N N . GLY B 1 11 ? -30.854 17.099 -51.883 1.00 16.24 10 GLY B N 1
ATOM 1628 C CA . GLY B 1 11 ? -29.948 17.193 -53.031 1.00 16.86 10 GLY B CA 1
ATOM 1629 C C . GLY B 1 11 ? -28.556 17.608 -52.619 1.00 17.22 10 GLY B C 1
ATOM 1630 O O . GLY B 1 11 ? -28.380 18.523 -51.825 1.00 17.36 10 GLY B O 1
ATOM 1631 N N . GLY B 1 12 ? -27.546 16.916 -53.128 1.00 17.25 11 GLY B N 1
ATOM 1632 C CA . GLY B 1 12 ? -26.176 17.242 -52.788 1.00 16.86 11 GLY B CA 1
ATOM 1633 C C . GLY B 1 12 ? -25.208 16.359 -53.541 1.00 17.43 11 GLY B C 1
ATOM 1634 O O . GLY B 1 12 ? -25.590 15.351 -54.109 1.00 17.44 11 GLY B O 1
ATOM 1635 N N . THR B 1 13 ? -23.944 16.734 -53.517 1.00 17.45 12 THR B N 1
ATOM 1636 C CA A THR B 1 13 ? -22.907 15.879 -54.100 0.50 17.97 12 THR B CA 1
ATOM 1637 C CA B THR B 1 13 ? -22.900 15.919 -54.093 0.50 16.99 12 THR B CA 1
ATOM 1638 C C . THR B 1 13 ? -22.568 14.724 -53.172 1.00 16.56 12 THR B C 1
ATOM 1639 O O . THR B 1 13 ? -22.306 13.646 -53.642 1.00 16.00 12 THR B O 1
ATOM 1646 N N . PHE B 1 14 ? -22.597 14.954 -51.854 1.00 16.62 13 PHE B N 1
ATOM 1647 C CA . PHE B 1 14 ? -22.337 13.893 -50.850 1.00 15.85 13 PHE B CA 1
ATOM 1648 C C . PHE B 1 14 ? -20.990 13.196 -51.084 1.00 15.28 13 PHE B C 1
ATOM 1649 O O . PHE B 1 14 ? -20.924 11.984 -51.305 1.00 15.73 13 PHE B O 1
ATOM 1657 N N . ASP B 1 15 ? -19.930 13.980 -50.991 1.00 14.61 14 ASP B N 1
ATOM 1658 C CA . ASP B 1 15 ? -18.569 13.478 -51.269 1.00 15.13 14 ASP B CA 1
ATOM 1659 C C . ASP B 1 15 ? -17.604 13.850 -50.145 1.00 14.64 14 ASP B C 1
ATOM 1660 O O . ASP B 1 15 ? -16.698 14.674 -50.360 1.00 14.37 14 ASP B O 1
ATOM 1665 N N . PRO B 1 16 ? -17.764 13.291 -48.944 1.00 13.90 15 PRO B N 1
ATOM 1666 C CA . PRO B 1 16 ? -18.688 12.195 -48.621 1.00 14.21 15 PRO B CA 1
ATOM 1667 C C . PRO B 1 16 ? -19.913 12.708 -47.866 1.00 13.13 15 PRO B C 1
ATOM 1668 O O . PRO B 1 16 ? -19.883 13.817 -47.313 1.00 13.74 15 PRO B O 1
ATOM 1672 N N . ILE B 1 17 ? -20.957 11.882 -47.840 1.00 13.68 16 ILE B N 1
ATOM 1673 C CA . ILE B 1 17 ? -22.041 12.033 -46.876 1.00 13.85 16 ILE B CA 1
ATOM 1674 C C . ILE B 1 17 ? -21.486 11.923 -45.443 1.00 13.38 16 ILE B C 1
ATOM 1675 O O . ILE B 1 17 ? -20.539 11.162 -45.191 1.00 13.40 16 ILE B O 1
ATOM 1680 N N . HIS B 1 18 ? -22.103 12.617 -44.491 1.00 12.30 17 HIS B N 1
ATOM 1681 C CA . HIS B 1 18 ? -21.635 12.621 -43.112 1.00 11.91 17 HIS B CA 1
ATOM 1682 C C . HIS B 1 18 ? -22.839 12.899 -42.193 1.00 12.18 17 HIS B C 1
ATOM 1683 O O . HIS B 1 18 ? -23.949 13.165 -42.681 1.00 12.05 17 HIS B O 1
ATOM 1690 N N . TYR B 1 19 ? -22.625 12.856 -40.892 1.00 11.71 18 TYR B N 1
ATOM 1691 C CA . TYR B 1 19 ? -23.725 13.062 -39.920 1.00 11.96 18 TYR B CA 1
ATOM 1692 C C . TYR B 1 19 ? -24.409 14.423 -40.009 1.00 12.27 18 TYR B C 1
ATOM 1693 O O . TYR B 1 19 ? -25.579 14.542 -39.681 1.00 13.55 18 TYR B O 1
ATOM 1702 N N . GLY B 1 20 ? -23.680 15.464 -40.374 1.00 12.84 19 GLY B N 1
ATOM 1703 C CA . GLY B 1 20 ? -24.323 16.753 -40.674 1.00 12.56 19 GLY B CA 1
ATOM 1704 C C . GLY B 1 20 ? -25.488 16.644 -41.661 1.00 12.54 19 GLY B C 1
ATOM 1705 O O . GLY B 1 20 ? -26.574 17.179 -41.416 1.00 12.87 19 GLY B O 1
ATOM 1706 N N . HIS B 1 21 ? -25.280 15.947 -42.770 1.00 12.67 20 HIS B N 1
ATOM 1707 C CA . HIS B 1 21 ? -26.364 15.709 -43.741 1.00 13.29 20 HIS B CA 1
ATOM 1708 C C . HIS B 1 21 ? -27.540 14.924 -43.133 1.00 13.24 20 HIS B C 1
ATOM 1709 O O . HIS B 1 21 ? -28.689 15.232 -43.401 1.00 14.41 20 HIS B O 1
ATOM 1716 N N . LEU B 1 22 ? -27.228 13.898 -42.358 1.00 12.90 21 LEU B N 1
ATOM 1717 C CA . LEU B 1 22 ? -28.256 13.020 -41.789 1.00 13.35 21 LEU B CA 1
ATOM 1718 C C . LEU B 1 22 ? -29.060 13.754 -40.706 1.00 12.67 21 LEU B C 1
ATOM 1719 O O . LEU B 1 22 ? -30.295 13.604 -40.612 1.00 13.37 21 LEU B O 1
ATOM 1724 N N . VAL B 1 23 ? -28.363 14.534 -39.877 1.00 11.99 22 VAL B N 1
ATOM 1725 C CA . VAL B 1 23 ? -28.994 15.407 -38.895 1.00 12.18 22 VAL B CA 1
ATOM 1726 C C . VAL B 1 23 ? -29.893 16.415 -39.607 1.00 12.97 22 VAL B C 1
ATOM 1727 O O . VAL B 1 23 ? -31.012 16.612 -39.184 1.00 13.97 22 VAL B O 1
ATOM 1731 N N . ALA B 1 24 ? -29.381 17.046 -40.663 1.00 13.10 23 ALA B N 1
ATOM 1732 C CA . ALA B 1 24 ? -30.153 18.055 -41.403 1.00 13.34 23 ALA B CA 1
ATOM 1733 C C . ALA B 1 24 ? -31.441 17.465 -41.991 1.00 14.23 23 ALA B C 1
ATOM 1734 O O . ALA B 1 24 ? -32.518 18.066 -41.848 1.00 14.35 23 ALA B O 1
ATOM 1736 N N . ALA B 1 25 ? -31.346 16.277 -42.591 1.00 13.99 24 ALA B N 1
ATOM 1737 C CA . ALA B 1 25 ? -32.511 15.550 -43.134 1.00 14.52 24 ALA B CA 1
ATOM 1738 C C . ALA B 1 25 ? -33.539 15.243 -42.051 1.00 15.52 24 ALA B C 1
ATOM 1739 O O . ALA B 1 25 ? -34.743 15.457 -42.246 1.00 15.21 24 ALA B O 1
ATOM 1741 N N . SER B 1 26 ? -33.042 14.761 -40.907 1.00 15.65 25 SER B N 1
ATOM 1742 C CA A SER B 1 26 ? -33.887 14.473 -39.746 0.50 15.82 25 SER B CA 1
ATOM 1743 C CA B SER B 1 26 ? -33.864 14.468 -39.734 0.50 16.63 25 SER B CA 1
ATOM 1744 C C . SER B 1 26 ? -34.607 15.709 -39.233 1.00 16.57 25 SER B C 1
ATOM 1745 O O . SER B 1 26 ? -35.792 15.637 -38.897 1.00 16.23 25 SER B O 1
ATOM 1750 N N . GLU B 1 27 ? -33.902 16.830 -39.179 1.00 16.46 26 GLU B N 1
ATOM 1751 C CA . GLU B 1 27 ? -34.473 18.080 -38.676 1.00 18.32 26 GLU B CA 1
ATOM 1752 C C . GLU B 1 27 ? -35.557 18.591 -39.596 1.00 17.45 26 GLU B C 1
ATOM 1753 O O . GLU B 1 27 ? -36.638 18.977 -39.136 1.00 18.69 26 GLU B O 1
ATOM 1759 N N . VAL B 1 28 ? -35.254 18.627 -40.875 1.00 16.13 27 VAL B N 1
ATOM 1760 C CA . VAL B 1 28 ? -36.196 19.129 -41.870 1.00 16.70 27 VAL B CA 1
ATOM 1761 C C . VAL B 1 28 ? -37.429 18.207 -41.938 1.00 16.66 27 VAL B C 1
ATOM 1762 O O . VAL B 1 28 ? -38.565 18.691 -42.042 1.00 16.58 27 VAL B O 1
ATOM 1766 N N . ALA B 1 29 ? -37.222 16.899 -41.840 1.00 16.20 28 ALA B N 1
ATOM 1767 C CA . ALA B 1 29 ? -38.336 15.958 -41.781 1.00 17.09 28 ALA B CA 1
ATOM 1768 C C . ALA B 1 29 ? -39.257 16.235 -40.579 1.00 18.22 28 ALA B C 1
ATOM 1769 O O . ALA B 1 29 ? -40.488 16.155 -40.699 1.00 19.10 28 ALA B O 1
ATOM 1771 N N . ASP B 1 30 ? -38.664 16.584 -39.437 1.00 17.94 29 ASP B N 1
ATOM 1772 C CA . ASP B 1 30 ? -39.443 16.908 -38.247 1.00 20.10 29 ASP B CA 1
ATOM 1773 C C . ASP B 1 30 ? -40.178 18.226 -38.418 1.00 19.57 29 ASP B C 1
ATOM 1774 O O . ASP B 1 30 ? -41.368 18.298 -38.132 1.00 21.26 29 ASP B O 1
ATOM 1779 N N . LEU B 1 31 ? -39.484 19.244 -38.903 1.00 19.74 30 LEU B N 1
ATOM 1780 C CA . LEU B 1 31 ? -40.066 20.584 -39.038 1.00 21.22 30 LEU B CA 1
ATOM 1781 C C . LEU B 1 31 ? -41.265 20.623 -39.974 1.00 21.52 30 LEU B C 1
ATOM 1782 O O . LEU B 1 31 ? -42.218 21.373 -39.721 1.00 21.66 30 LEU B O 1
ATOM 1787 N N . PHE B 1 32 ? -41.218 19.827 -41.037 1.00 20.71 31 PHE B N 1
ATOM 1788 C CA . PHE B 1 32 ? -42.251 19.838 -42.069 1.00 21.50 31 PHE B CA 1
ATOM 1789 C C . PHE B 1 32 ? -43.097 18.567 -42.093 1.00 21.47 31 PHE B C 1
ATOM 1790 O O . PHE B 1 32 ? -43.858 18.374 -43.031 1.00 20.99 31 PHE B O 1
ATOM 1798 N N . ASP B 1 33 ? -42.978 17.705 -41.075 1.00 21.74 32 ASP B N 1
ATOM 1799 C CA . ASP B 1 33 ? -43.741 16.429 -41.027 1.00 24.84 32 ASP B CA 1
ATOM 1800 C C . ASP B 1 33 ? -43.655 15.604 -42.314 1.00 23.17 32 ASP B C 1
ATOM 1801 O O . ASP B 1 33 ? -44.681 15.128 -42.877 1.00 22.44 32 ASP B O 1
ATOM 1806 N N . LEU B 1 34 ? -42.428 15.434 -42.795 1.00 19.74 33 LEU B N 1
ATOM 1807 C CA . LEU B 1 34 ? -42.193 14.735 -44.032 1.00 19.14 33 LEU B CA 1
ATOM 1808 C C . LEU B 1 34 ? -42.366 13.241 -43.762 1.00 20.09 33 LEU B C 1
ATOM 1809 O O . LEU B 1 34 ? -41.975 12.743 -42.723 1.00 21.32 33 LEU B O 1
ATOM 1814 N N . ASP B 1 35 ? -42.969 12.549 -44.712 1.00 20.92 34 ASP B N 1
ATOM 1815 C CA . ASP B 1 35 ? -43.223 11.108 -44.608 1.00 22.66 34 ASP B CA 1
ATOM 1816 C C . ASP B 1 35 ? -41.924 10.310 -44.741 1.00 22.55 34 ASP B C 1
ATOM 1817 O O . ASP B 1 35 ? -41.793 9.211 -44.203 1.00 23.29 34 ASP B O 1
ATOM 1822 N N . GLU B 1 36 ? -40.987 10.873 -45.498 1.00 21.02 35 GLU B N 1
ATOM 1823 C CA . GLU B 1 36 ? -39.828 10.174 -45.957 1.00 21.21 35 GLU B CA 1
ATOM 1824 C C . GLU B 1 36 ? -38.861 11.218 -46.554 1.00 20.28 35 GLU B C 1
ATOM 1825 O O . GLU B 1 36 ? -39.289 12.308 -46.965 1.00 17.67 35 GLU B O 1
ATOM 1831 N N . VAL B 1 37 ? -37.571 10.897 -46.573 1.00 17.18 36 VAL B N 1
ATOM 1832 C CA . VAL B 1 37 ? -36.587 11.772 -47.214 1.00 17.03 36 VAL B CA 1
ATOM 1833 C C . VAL B 1 37 ? -35.832 10.943 -48.217 1.00 16.70 36 VAL B C 1
ATOM 1834 O O . VAL B 1 37 ? -35.307 9.870 -47.871 1.00 16.22 36 VAL B O 1
ATOM 1838 N N . VAL B 1 38 ? -35.801 11.424 -49.454 1.00 15.86 37 VAL B N 1
ATOM 1839 C CA A VAL B 1 38 ? -35.072 10.781 -50.532 0.50 15.68 37 VAL B CA 1
ATOM 1840 C CA B VAL B 1 38 ? -35.042 10.766 -50.502 0.50 16.12 37 VAL B CA 1
ATOM 1841 C C . VAL B 1 38 ? -33.767 11.562 -50.759 1.00 15.90 37 VAL B C 1
ATOM 1842 O O . VAL B 1 38 ? -33.793 12.775 -51.045 1.00 15.18 37 VAL B O 1
ATOM 1849 N N . PHE B 1 39 ? -32.635 10.889 -50.605 1.00 14.91 38 PHE B N 1
ATOM 1850 C CA . PHE B 1 39 ? -31.343 11.505 -50.881 1.00 14.15 38 PHE B CA 1
ATOM 1851 C C . PHE B 1 39 ? -31.018 11.306 -52.367 1.00 14.97 38 PHE B C 1
ATOM 1852 O O . PHE B 1 39 ? -31.100 10.198 -52.873 1.00 14.62 38 PHE B O 1
ATOM 1860 N N . VAL B 1 40 ? -30.630 12.383 -53.030 1.00 14.89 39 VAL B N 1
ATOM 1861 C CA . VAL B 1 40 ? -30.361 12.393 -54.472 1.00 15.63 39 VAL B CA 1
ATOM 1862 C C . VAL B 1 40 ? -28.937 12.913 -54.690 1.00 15.26 39 VAL B C 1
ATOM 1863 O O . VAL B 1 40 ? -28.714 14.122 -54.775 1.00 15.72 39 VAL B O 1
ATOM 1867 N N . PRO B 1 41 ? -27.951 11.997 -54.758 1.00 15.38 40 PRO B N 1
ATOM 1868 C CA . PRO B 1 41 ? -26.599 12.446 -55.103 1.00 16.20 40 PRO B CA 1
ATOM 1869 C C . PRO B 1 41 ? -26.608 13.077 -56.483 1.00 17.05 40 PRO B C 1
ATOM 1870 O O . PRO B 1 41 ? -27.215 12.540 -57.396 1.00 17.26 40 PRO B O 1
ATOM 1874 N N . SER B 1 42 ? -25.976 14.236 -56.600 1.00 18.03 41 SER B N 1
ATOM 1875 C CA A SER B 1 42 ? -25.934 14.999 -57.835 0.50 19.38 41 SER B CA 1
ATOM 1876 C CA B SER B 1 42 ? -25.981 14.967 -57.865 0.50 19.15 41 SER B CA 1
ATOM 1877 C C . SER B 1 42 ? -25.058 14.326 -58.885 1.00 20.37 41 SER B C 1
ATOM 1878 O O . SER B 1 42 ? -24.172 13.502 -58.562 1.00 19.42 41 SER B O 1
ATOM 1883 N N . GLY B 1 43 ? -25.279 14.697 -60.136 1.00 23.21 42 GLY B N 1
ATOM 1884 C CA . GLY B 1 43 ? -24.375 14.309 -61.185 1.00 25.75 42 GLY B CA 1
ATOM 1885 C C . GLY B 1 43 ? -23.013 14.950 -60.990 1.00 26.43 42 GLY B C 1
ATOM 1886 O O . GLY B 1 43 ? -22.808 15.851 -60.152 1.00 25.95 42 GLY B O 1
ATOM 1887 N N . GLN B 1 44 ? -22.069 14.483 -61.788 1.00 30.11 43 GLN B N 1
ATOM 1888 C CA . GLN B 1 44 ? -20.752 15.070 -61.795 1.00 31.44 43 GLN B CA 1
ATOM 1889 C C . GLN B 1 44 ? -20.935 16.533 -62.169 1.00 33.60 43 GLN B C 1
ATOM 1890 O O . GLN B 1 44 ? -21.787 16.849 -62.997 1.00 36.67 43 GLN B O 1
ATOM 1896 N N . PRO B 1 45 ? -20.176 17.435 -61.544 1.00 35.97 44 PRO B N 1
ATOM 1897 C CA . PRO B 1 45 ? -20.360 18.859 -61.814 1.00 37.12 44 PRO B CA 1
ATOM 1898 C C . PRO B 1 45 ? -19.723 19.319 -63.152 1.00 37.25 44 PRO B C 1
ATOM 1899 O O . PRO B 1 45 ? -18.658 18.802 -63.555 1.00 37.75 44 PRO B O 1
ATOM 1903 N N . TRP B 1 46 ? -20.391 20.265 -63.821 1.00 37.20 45 TRP B N 1
ATOM 1904 C CA . TRP B 1 46 ? -19.886 20.916 -65.045 1.00 36.54 45 TRP B CA 1
ATOM 1905 C C . TRP B 1 46 ? -19.303 22.299 -64.698 1.00 40.99 45 TRP B C 1
ATOM 1906 O O . TRP B 1 46 ? -18.428 22.426 -63.830 1.00 46.67 45 TRP B O 1
ATOM 1917 N N . GLY B 1 49 ? -12.947 22.766 -63.329 1.00 42.35 48 GLY B N 1
ATOM 1918 C CA . GLY B 1 49 ? -11.867 22.151 -62.560 1.00 42.71 48 GLY B CA 1
ATOM 1919 C C . GLY B 1 49 ? -12.260 21.575 -61.198 1.00 44.42 48 GLY B C 1
ATOM 1920 O O . GLY B 1 49 ? -11.387 21.202 -60.396 1.00 44.99 48 GLY B O 1
ATOM 1921 N N . ARG B 1 50 ? -13.557 21.499 -60.916 1.00 43.06 49 ARG B N 1
ATOM 1922 C CA . ARG B 1 50 ? -14.028 20.876 -59.684 1.00 42.62 49 ARG B CA 1
ATOM 1923 C C . ARG B 1 50 ? -13.892 19.353 -59.810 1.00 42.37 49 ARG B C 1
ATOM 1924 O O . ARG B 1 50 ? -14.332 18.770 -60.807 1.00 42.03 49 ARG B O 1
ATOM 1932 N N . GLN B 1 51 ? -13.283 18.735 -58.802 1.00 37.44 50 GLN B N 1
ATOM 1933 C CA . GLN B 1 51 ? -12.964 17.321 -58.814 1.00 38.67 50 GLN B CA 1
ATOM 1934 C C . GLN B 1 51 ? -13.846 16.646 -57.772 1.00 34.53 50 GLN B C 1
ATOM 1935 O O . GLN B 1 51 ? -13.841 17.037 -56.601 1.00 35.78 50 GLN B O 1
ATOM 1941 N N . VAL B 1 52 ? -14.648 15.695 -58.216 1.00 28.95 51 VAL B N 1
ATOM 1942 C CA . VAL B 1 52 ? -15.657 15.043 -57.364 1.00 26.78 51 VAL B CA 1
ATOM 1943 C C . VAL B 1 52 ? -15.567 13.552 -57.634 1.00 23.17 51 VAL B C 1
ATOM 1944 O O . VAL B 1 52 ? -15.411 13.142 -58.784 1.00 21.93 51 VAL B O 1
ATOM 1948 N N . SER B 1 53 ? -15.672 12.738 -56.581 1.00 20.60 52 SER B N 1
ATOM 1949 C CA . SER B 1 53 ? -15.580 11.293 -56.725 1.00 19.27 52 SER B CA 1
ATOM 1950 C C . SER B 1 53 ? -16.593 10.787 -57.735 1.00 19.02 52 SER B C 1
ATOM 1951 O O . SER B 1 53 ? -17.670 11.384 -57.910 1.00 19.20 52 SER B O 1
ATOM 1954 N N . ALA B 1 54 ? -16.268 9.668 -58.362 1.00 18.69 53 ALA B N 1
ATOM 1955 C CA . ALA B 1 54 ? -17.159 9.035 -59.334 1.00 19.61 53 ALA B CA 1
ATOM 1956 C C . ALA B 1 54 ? -18.540 8.828 -58.706 1.00 19.94 53 ALA B C 1
ATOM 1957 O O . ALA B 1 54 ? -18.639 8.546 -57.515 1.00 18.71 53 ALA B O 1
ATOM 1959 N N . ALA B 1 55 ? -19.593 9.007 -59.505 1.00 20.62 54 ALA B N 1
ATOM 1960 C CA . ALA B 1 55 ? -20.973 8.929 -59.028 1.00 20.18 54 ALA B CA 1
ATOM 1961 C C . ALA B 1 55 ? -21.299 7.660 -58.256 1.00 19.57 54 ALA B C 1
ATOM 1962 O O . ALA B 1 55 ? -21.998 7.733 -57.243 1.00 19.10 54 ALA B O 1
ATOM 1964 N N . GLU B 1 56 ? -20.792 6.516 -58.708 1.00 19.41 55 GLU B N 1
ATOM 1965 C CA . GLU B 1 56 ? -21.089 5.252 -58.031 1.00 21.42 55 GLU B CA 1
ATOM 1966 C C . GLU B 1 56 ? -20.572 5.268 -56.603 1.00 18.78 55 GLU B C 1
ATOM 1967 O O . GLU B 1 56 ? -21.227 4.750 -55.724 1.00 17.64 55 GLU B O 1
ATOM 1973 N N . HIS B 1 57 ? -19.396 5.848 -56.370 1.00 18.03 56 HIS B N 1
ATOM 1974 C CA . HIS B 1 57 ? -18.873 5.945 -55.014 1.00 17.20 56 HIS B CA 1
ATOM 1975 C C . HIS B 1 57 ? -19.792 6.772 -54.116 1.00 16.23 56 HIS B C 1
ATOM 1976 O O . HIS B 1 57 ? -20.054 6.401 -52.970 1.00 15.82 56 HIS B O 1
ATOM 1983 N N . ARG B 1 58 ? -20.275 7.900 -54.642 1.00 15.53 57 ARG B N 1
ATOM 1984 C CA . ARG B 1 58 ? -21.107 8.804 -53.856 1.00 15.08 57 ARG B CA 1
ATOM 1985 C C . ARG B 1 58 ? -22.482 8.176 -53.585 1.00 15.22 57 ARG B C 1
ATOM 1986 O O . ARG B 1 58 ? -23.029 8.300 -52.478 1.00 15.02 57 ARG B O 1
ATOM 1994 N N . TYR B 1 59 ? -23.025 7.493 -54.587 1.00 14.58 58 TYR B N 1
ATOM 1995 C CA . TYR B 1 59 ? -24.211 6.681 -54.418 1.00 14.65 58 TYR B CA 1
ATOM 1996 C C . TYR B 1 59 ? -24.072 5.619 -53.332 1.00 14.39 58 TYR B C 1
ATOM 1997 O O . TYR B 1 59 ? -24.909 5.527 -52.421 1.00 13.29 58 TYR B O 1
ATOM 2006 N N . LEU B 1 60 ? -23.019 4.816 -53.437 1.00 14.05 59 LEU B N 1
ATOM 2007 C CA . LEU B 1 60 ? -22.822 3.723 -52.483 1.00 14.93 59 LEU B CA 1
ATOM 2008 C C . LEU B 1 60 ? -22.621 4.206 -51.040 1.00 14.01 59 LEU B C 1
ATOM 2009 O O . LEU B 1 60 ? -23.227 3.670 -50.138 1.00 13.93 59 LEU B O 1
ATOM 2014 N N . MET B 1 61 ? -21.841 5.261 -50.859 1.00 13.47 60 MET B N 1
ATOM 2015 C CA . MET B 1 61 ? -21.692 5.867 -49.541 1.00 13.49 60 MET B CA 1
ATOM 2016 C C . MET B 1 61 ? -23.025 6.337 -48.964 1.00 12.81 60 MET B C 1
ATOM 2017 O O . MET B 1 61 ? -23.311 6.120 -47.779 1.00 12.99 60 MET B O 1
ATOM 2022 N N . THR B 1 62 ? -23.869 6.943 -49.816 1.00 12.63 61 THR B N 1
ATOM 2023 C CA . THR B 1 62 ? -25.156 7.453 -49.353 1.00 13.04 61 THR B CA 1
ATOM 2024 C C . THR B 1 62 ? -26.104 6.293 -49.019 1.00 12.34 61 THR B C 1
ATOM 2025 O O . THR B 1 62 ? -26.797 6.355 -48.024 1.00 12.96 61 THR B O 1
ATOM 2029 N N . VAL B 1 63 ? -26.083 5.235 -49.834 1.00 12.71 62 VAL B N 1
ATOM 2030 C CA . VAL B 1 63 ? -26.807 3.976 -49.523 1.00 13.43 62 VAL B CA 1
ATOM 2031 C C . VAL B 1 63 ? -26.353 3.392 -48.163 1.00 13.64 62 VAL B C 1
ATOM 2032 O O . VAL B 1 63 ? -27.182 3.052 -47.324 1.00 13.86 62 VAL B O 1
ATOM 2036 N N . ILE B 1 64 ? -25.042 3.263 -47.968 1.00 12.02 63 ILE B N 1
ATOM 2037 C CA . ILE B 1 64 ? -24.505 2.758 -46.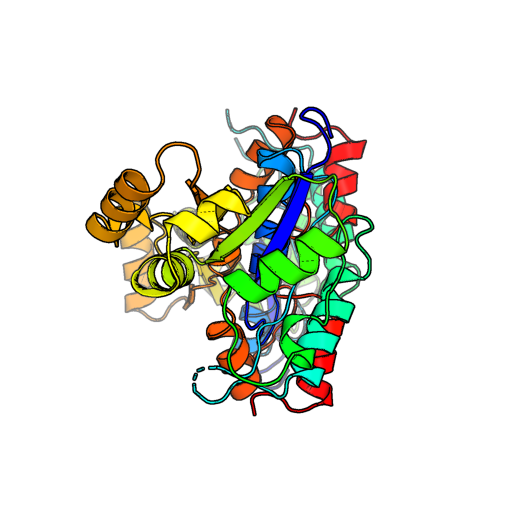710 1.00 12.86 63 ILE B CA 1
ATOM 2038 C C . ILE B 1 64 ? -24.958 3.617 -45.526 1.00 12.90 63 ILE B C 1
ATOM 2039 O O . ILE B 1 64 ? -25.389 3.092 -44.497 1.00 13.54 63 ILE B O 1
ATOM 2044 N N . ALA B 1 65 ? -24.855 4.937 -45.670 1.00 12.65 64 ALA B N 1
ATOM 2045 C CA . ALA B 1 65 ? -25.159 5.844 -44.588 1.00 13.18 64 ALA B CA 1
ATOM 2046 C C . ALA B 1 65 ? -26.638 5.848 -44.166 1.00 12.70 64 ALA B C 1
ATOM 2047 O O . ALA B 1 65 ? -26.921 6.021 -42.988 1.00 13.24 64 ALA B O 1
ATOM 2049 N N . THR B 1 66 ? -27.558 5.681 -45.129 1.00 12.76 65 THR B N 1
ATOM 2050 C CA . THR B 1 66 ? -29.001 5.833 -44.910 1.00 12.89 65 THR B CA 1
ATOM 2051 C C . THR B 1 66 ? -29.729 4.503 -44.729 1.00 12.94 65 THR B C 1
ATOM 2052 O O . THR B 1 66 ? -30.908 4.498 -44.371 1.00 11.93 65 THR B O 1
ATOM 2056 N N . ALA B 1 67 ? -29.044 3.386 -44.987 1.00 13.01 66 ALA B N 1
ATOM 2057 C CA . ALA B 1 67 ? -29.702 2.066 -45.082 1.00 13.43 66 ALA B CA 1
ATOM 2058 C C . ALA B 1 67 ? -30.573 1.724 -43.864 1.00 13.47 66 ALA B C 1
ATOM 2059 O O . ALA B 1 67 ? -31.704 1.278 -44.018 1.00 14.47 66 ALA B O 1
ATOM 2061 N N . SER B 1 68 ? -30.035 1.986 -42.674 1.00 13.63 67 SER B N 1
ATOM 2062 C CA . SER B 1 68 ? -30.684 1.582 -41.431 1.00 13.38 67 SER B CA 1
ATOM 2063 C C . SER B 1 68 ? -31.898 2.424 -41.056 1.00 12.99 67 SER B C 1
ATOM 2064 O O . SER B 1 68 ? -32.623 2.051 -40.158 1.00 12.61 67 SER B O 1
ATOM 2067 N N . ASN B 1 69 ? -32.105 3.571 -41.714 1.00 12.61 68 ASN B N 1
ATOM 2068 C CA . ASN B 1 69 ? -33.220 4.438 -41.368 1.00 13.31 68 ASN B CA 1
ATOM 2069 C C . ASN B 1 69 ? -34.402 4.136 -42.275 1.00 13.45 68 ASN B C 1
ATOM 2070 O O . ASN B 1 69 ? -34.325 4.366 -43.472 1.00 13.75 68 ASN B O 1
ATOM 2075 N N . PRO B 1 70 ? -35.507 3.647 -41.708 1.00 14.20 69 PRO B N 1
ATOM 2076 C CA . PRO B 1 70 ? -36.665 3.353 -42.572 1.00 15.38 69 PRO B CA 1
ATOM 2077 C C . PRO B 1 70 ? -37.238 4.530 -43.338 1.00 16.33 69 PRO B C 1
ATOM 2078 O O . PRO B 1 70 ? -37.883 4.308 -44.372 1.00 17.42 69 PRO B O 1
ATOM 2082 N N . ARG B 1 71 ? -36.998 5.747 -42.848 1.00 17.09 70 ARG B N 1
ATOM 2083 C CA A ARG B 1 71 ? -37.562 6.978 -43.417 0.50 19.00 70 ARG B CA 1
ATOM 2084 C CA B ARG B 1 71 ? -37.579 6.950 -43.448 0.50 18.56 70 ARG B CA 1
ATOM 2085 C C . ARG B 1 71 ? -36.660 7.586 -44.492 1.00 18.36 70 ARG B C 1
ATOM 2086 O O . ARG B 1 71 ? -37.020 8.620 -45.084 1.00 18.48 70 ARG B O 1
ATOM 2101 N N . PHE B 1 72 ? -35.475 6.997 -44.716 1.00 15.28 71 PHE B N 1
ATOM 2102 C CA . PHE B 1 72 ? -34.529 7.512 -45.708 1.00 15.60 71 PHE B CA 1
ATOM 2103 C C . PHE B 1 72 ? -34.393 6.526 -46.848 1.00 16.08 71 PHE B C 1
ATOM 2104 O O . PHE B 1 72 ? -34.459 5.308 -46.655 1.00 16.33 71 PHE B O 1
ATOM 2112 N N . SER B 1 73 ? -34.168 7.055 -48.040 1.00 15.64 72 SER B N 1
ATOM 2113 C CA . SER B 1 73 ? -33.846 6.243 -49.221 1.00 16.45 72 SER B CA 1
ATOM 2114 C C . SER B 1 73 ? -32.961 7.056 -50.150 1.00 15.45 72 SER B C 1
ATOM 2115 O O . SER B 1 73 ? -32.670 8.237 -49.879 1.00 14.62 72 SER B O 1
ATOM 2118 N N . VAL B 1 74 ? -32.484 6.410 -51.207 1.00 15.63 73 VAL B N 1
ATOM 2119 C CA . VAL B 1 74 ? -31.529 7.034 -52.119 1.00 15.51 73 VAL B CA 1
ATOM 2120 C C . VAL B 1 74 ? -32.034 6.841 -53.535 1.00 15.87 73 VAL B C 1
ATOM 2121 O O . VAL B 1 74 ? -32.459 5.745 -53.905 1.00 16.44 73 VAL B O 1
ATOM 2125 N N . SER B 1 75 ? -31.981 7.905 -54.312 1.00 16.01 74 SER B N 1
ATOM 2126 C CA . SER B 1 75 ? -32.392 7.861 -55.707 1.00 15.49 74 SER B CA 1
ATOM 2127 C C . SER B 1 75 ? -31.210 8.076 -56.655 1.00 16.73 74 SER B C 1
ATOM 2128 O O . SER B 1 75 ? -30.354 8.932 -56.420 1.00 15.85 74 SER B O 1
ATOM 2131 N N . ARG B 1 76 ? -31.208 7.298 -57.738 1.00 17.10 75 ARG B N 1
ATOM 2132 C CA . ARG B 1 76 ? -30.234 7.417 -58.807 1.00 18.84 75 ARG B CA 1
ATOM 2133 C C . ARG B 1 76 ? -30.654 8.392 -59.935 1.00 19.06 75 ARG B C 1
ATOM 2134 O O . ARG B 1 76 ? -29.946 8.495 -60.943 1.00 18.55 75 ARG B O 1
ATOM 2142 N N . VAL B 1 77 ? -31.772 9.101 -59.798 1.00 19.04 76 VAL B N 1
ATOM 2143 C CA . VAL B 1 77 ? -32.279 9.895 -60.939 1.00 19.55 76 VAL B CA 1
ATOM 2144 C C . VAL B 1 77 ? -31.242 10.876 -61.502 1.00 19.84 76 VAL B C 1
ATOM 2145 O O . VAL B 1 77 ? -31.069 10.926 -62.718 1.00 20.14 76 VAL B O 1
ATOM 2149 N N . ASP B 1 78 ? -30.532 11.610 -60.644 1.00 18.86 77 ASP B N 1
ATOM 2150 C CA . ASP B 1 78 ? -29.540 12.591 -61.125 1.00 19.69 77 ASP B CA 1
ATOM 2151 C C . ASP B 1 78 ? -28.274 11.931 -61.685 1.00 19.85 77 ASP B C 1
ATOM 2152 O O . ASP B 1 78 ? -27.758 12.370 -62.729 1.00 19.18 77 ASP B O 1
ATOM 2157 N N . ILE B 1 79 ? -27.745 10.902 -61.012 1.00 19.44 78 ILE B N 1
ATOM 2158 C CA . ILE B 1 79 ? -26.538 10.253 -61.525 1.00 20.10 78 ILE B CA 1
ATOM 2159 C C . ILE B 1 79 ? -26.782 9.427 -62.785 1.00 20.75 78 ILE B C 1
ATOM 2160 O O . ILE B 1 79 ? -25.843 9.239 -63.563 1.00 23.29 78 ILE B O 1
ATOM 2165 N N . ASP B 1 80 ? -28.007 8.953 -63.002 1.00 20.50 79 ASP B N 1
ATOM 2166 C CA . ASP B 1 80 ? -28.328 8.155 -64.204 1.00 22.55 79 ASP B CA 1
ATOM 2167 C C . ASP B 1 80 ? -28.902 8.946 -65.382 1.00 23.49 79 ASP B C 1
ATOM 2168 O O . ASP B 1 80 ? -29.012 8.395 -66.480 1.00 25.84 79 ASP B O 1
ATOM 2173 N N . ARG B 1 81 ? -29.236 10.217 -65.172 1.00 24.59 80 ARG B N 1
ATOM 2174 C CA . ARG B 1 81 ? -29.855 11.027 -66.213 1.00 25.59 80 ARG B CA 1
ATOM 2175 C C . ARG B 1 81 ? -28.883 11.263 -67.363 1.00 27.62 80 ARG B C 1
ATOM 2176 O O . ARG B 1 81 ? -29.282 11.233 -68.519 1.00 28.23 80 ARG B O 1
ATOM 2184 N N . GLY B 1 82 ? -27.620 11.494 -67.028 1.00 27.92 81 GLY B N 1
ATOM 2185 C CA . GLY B 1 82 ? -26.621 11.880 -68.004 1.00 28.79 81 GLY B CA 1
ATOM 2186 C C . GLY B 1 82 ? -26.539 13.389 -68.031 1.00 29.86 81 GLY B C 1
ATOM 2187 O O . GLY B 1 82 ? -27.547 14.088 -68.009 1.00 33.52 81 GLY B O 1
ATOM 2188 N N . GLY B 1 83 ? -25.321 13.891 -68.046 1.00 29.01 82 GLY B N 1
ATOM 2189 C CA . GLY B 1 83 ? -25.099 15.304 -68.141 1.00 28.75 82 GLY B CA 1
ATOM 2190 C C . GLY B 1 83 ? -25.211 16.010 -66.808 1.00 28.40 82 GLY B C 1
ATOM 2191 O O . GLY B 1 83 ? -25.326 15.368 -65.756 1.00 25.02 82 GLY B O 1
ATOM 2192 N N . PRO B 1 84 ? -25.169 17.345 -66.855 1.00 28.17 83 PRO B N 1
ATOM 2193 C CA . PRO B 1 84 ? -25.164 18.138 -65.642 1.00 27.11 83 PRO B CA 1
ATOM 2194 C C . PRO B 1 84 ? -26.534 18.133 -64.991 1.00 24.37 83 PRO B C 1
ATOM 2195 O O . PRO B 1 84 ? -27.532 17.915 -65.664 1.00 24.00 83 PRO B O 1
ATOM 2199 N N . THR B 1 85 ? -26.556 18.320 -63.674 1.00 21.95 84 THR B N 1
ATOM 2200 C CA . THR B 1 85 ? -27.774 18.233 -62.923 1.00 21.84 84 THR B CA 1
ATOM 2201 C C . THR B 1 85 ? -28.484 19.579 -62.847 1.00 21.76 84 THR B C 1
ATOM 2202 O O . THR B 1 85 ? -27.942 20.561 -62.347 1.00 22.35 84 THR B O 1
ATOM 2206 N N . TYR B 1 86 ? -29.706 19.594 -63.347 1.00 23.35 85 TYR B N 1
ATOM 2207 C CA . TYR B 1 86 ? -30.606 20.728 -63.207 1.00 25.44 85 TYR B CA 1
ATOM 2208 C C . TYR B 1 86 ? -31.696 20.296 -62.262 1.00 24.23 85 TYR B C 1
ATOM 2209 O O . TYR B 1 86 ? -32.330 19.267 -62.481 1.00 23.23 85 TYR B O 1
ATOM 2218 N N . THR B 1 87 ? -31.899 21.070 -61.214 1.00 25.86 86 THR B N 1
ATOM 2219 C CA . THR B 1 87 ? -32.893 20.729 -60.199 1.00 25.72 86 THR B CA 1
ATOM 2220 C C . THR B 1 87 ? -34.298 20.584 -60.789 1.00 26.43 86 THR B C 1
ATOM 2221 O O . THR B 1 87 ? -35.074 19.736 -60.344 1.00 24.40 86 THR B O 1
ATOM 2225 N N . LYS B 1 88 ? -34.619 21.368 -61.814 1.00 27.11 87 LYS B N 1
ATOM 2226 C CA . LYS B 1 88 ? -35.911 21.196 -62.500 1.00 27.98 87 LYS B CA 1
ATOM 2227 C C . LYS B 1 88 ? -36.133 19.764 -63.005 1.00 26.38 87 LYS B C 1
ATOM 2228 O O . LYS B 1 88 ? -37.258 19.269 -62.950 1.00 26.25 87 LYS B O 1
ATOM 2234 N N . ASP B 1 89 ? -35.066 19.095 -63.460 1.00 24.82 88 ASP B N 1
ATOM 2235 C CA . ASP B 1 89 ? -35.150 17.713 -63.909 1.00 24.34 88 ASP B CA 1
ATOM 2236 C C . ASP B 1 89 ? -35.285 16.760 -62.727 1.00 22.75 88 ASP B C 1
ATOM 2237 O O . ASP B 1 89 ? -36.045 15.817 -62.790 1.00 21.47 88 ASP B O 1
ATOM 2242 N N . THR B 1 90 ? -34.519 16.997 -61.665 1.00 22.00 89 THR B N 1
ATOM 2243 C CA . THR B 1 90 ? -34.661 16.200 -60.428 1.00 21.52 89 THR B CA 1
ATOM 2244 C C . THR B 1 90 ? -36.124 16.172 -59.961 1.00 20.99 89 THR B C 1
ATOM 2245 O O . THR B 1 90 ? -36.715 15.110 -59.724 1.00 19.42 89 THR B O 1
ATOM 2249 N N . LEU B 1 91 ? -36.708 17.354 -59.898 1.00 21.07 90 LEU B N 1
ATOM 2250 C CA . LEU B 1 91 ? -38.093 17.523 -59.452 1.00 22.27 90 LEU B CA 1
ATOM 2251 C C . LEU B 1 91 ? -39.118 16.892 -60.407 1.00 22.79 90 LEU B C 1
ATOM 2252 O O . LEU B 1 91 ? -40.057 16.244 -59.961 1.00 22.33 90 LEU B O 1
ATOM 2257 N N . ALA B 1 92 ? -38.906 17.011 -61.720 1.00 23.35 91 ALA B N 1
ATOM 2258 C CA . ALA B 1 92 ? -39.790 16.355 -62.677 1.00 24.22 91 ALA B CA 1
ATOM 2259 C C . ALA B 1 92 ? -39.749 14.831 -62.518 1.00 24.93 91 ALA B C 1
ATOM 2260 O O . ALA B 1 92 ? -40.795 14.183 -62.430 1.00 23.82 91 ALA B O 1
ATOM 2262 N N . ASP B 1 93 ? -38.540 14.271 -62.414 1.00 25.08 92 ASP B N 1
ATOM 2263 C CA . ASP B 1 93 ? -38.367 12.828 -62.224 1.00 25.02 92 ASP B CA 1
ATOM 2264 C C . ASP B 1 93 ? -39.050 12.357 -60.931 1.00 24.55 92 ASP B C 1
ATOM 2265 O O . ASP B 1 93 ? -39.776 11.365 -60.933 1.00 24.36 92 ASP B O 1
ATOM 2270 N N . LEU B 1 94 ? -38.822 13.062 -59.830 1.00 23.58 93 LEU B N 1
ATOM 2271 C CA . LEU B 1 94 ? -39.396 12.630 -58.539 1.00 23.68 93 LEU B CA 1
ATOM 2272 C C . LEU B 1 94 ? -40.904 12.814 -58.446 1.00 23.21 93 LEU B C 1
ATOM 2273 O O . LEU B 1 94 ? -41.590 11.968 -57.855 1.00 24.28 93 LEU B O 1
ATOM 2278 N N . HIS B 1 95 ? -41.412 13.910 -59.011 1.00 24.77 94 HIS B N 1
ATOM 2279 C CA . HIS B 1 95 ? -42.855 14.131 -59.143 1.00 26.89 94 HIS B CA 1
ATOM 2280 C C . HIS B 1 95 ? -43.554 12.993 -59.906 1.00 27.28 94 HIS B C 1
ATOM 2281 O O . HIS B 1 95 ? -44.644 12.579 -59.524 1.00 28.79 94 HIS B O 1
ATOM 2288 N N . ALA B 1 96 ? -42.912 12.497 -60.966 1.00 27.21 95 ALA B N 1
ATOM 2289 C CA . ALA B 1 96 ? -43.400 11.348 -61.721 1.00 28.42 95 ALA B CA 1
ATOM 2290 C C . ALA B 1 96 ? -43.450 10.082 -60.875 1.00 30.16 95 ALA B C 1
ATOM 2291 O O . ALA B 1 96 ? -44.427 9.337 -60.947 1.00 30.93 95 ALA B O 1
ATOM 2293 N N . LEU B 1 97 ? -42.416 9.856 -60.060 1.00 27.95 96 LEU B N 1
ATOM 2294 C CA . LEU B 1 97 ? -42.352 8.679 -59.191 1.00 28.84 96 LEU B CA 1
ATOM 2295 C C . LEU B 1 97 ? -43.254 8.756 -57.944 1.00 28.18 96 LEU B C 1
ATOM 2296 O O . LEU B 1 97 ? -43.633 7.721 -57.394 1.00 28.45 96 LEU B O 1
ATOM 2301 N N . HIS B 1 98 ? -43.552 9.964 -57.476 1.00 26.91 97 HIS B N 1
ATOM 2302 C CA . HIS B 1 98 ? -44.340 10.166 -56.254 1.00 27.96 97 HIS B CA 1
ATOM 2303 C C . HIS B 1 98 ? -45.414 11.235 -56.526 1.00 27.44 97 HIS B C 1
ATOM 2304 O O . HIS B 1 98 ? -45.372 12.327 -55.958 1.00 25.04 97 HIS B O 1
ATOM 2311 N N . PRO B 1 99 ? -46.383 10.921 -57.404 1.00 28.81 98 PRO B N 1
ATOM 2312 C CA . PRO B 1 99 ? -47.328 11.947 -57.891 1.00 29.09 98 PRO B CA 1
ATOM 2313 C C . PRO B 1 99 ? -48.247 12.606 -56.845 1.00 28.80 98 PRO B C 1
ATOM 2314 O O . PRO B 1 99 ? -48.759 13.710 -57.086 1.00 30.37 98 PRO B O 1
ATOM 2318 N N . ASP B 1 100 ? -48.469 11.960 -55.706 1.00 29.49 99 ASP B N 1
ATOM 2319 C CA . ASP B 1 100 ? -49.354 12.551 -54.696 1.00 30.36 99 ASP B CA 1
ATOM 2320 C C . ASP B 1 100 ? -48.595 13.291 -53.579 1.00 28.23 99 ASP B C 1
ATOM 2321 O O . ASP B 1 100 ? -49.229 13.807 -52.655 1.00 27.81 99 ASP B O 1
ATOM 2326 N N . SER B 1 101 ? -47.268 13.392 -53.679 1.00 24.77 100 SER B N 1
ATOM 2327 C CA . SER B 1 101 ? -46.463 14.031 -52.628 1.00 24.27 100 SER B CA 1
ATOM 2328 C C . SER B 1 101 ? -46.102 15.450 -52.991 1.00 24.10 100 SER B C 1
ATOM 2329 O O . SER B 1 101 ? -45.779 15.742 -54.140 1.00 25.28 100 SER B O 1
ATOM 2332 N N . GLU B 1 102 ? -46.165 16.334 -52.014 1.00 22.62 101 GLU B N 1
ATOM 2333 C CA . GLU B 1 102 ? -45.584 17.656 -52.149 1.00 23.63 101 GLU B CA 1
ATOM 2334 C C . GLU B 1 102 ? -44.092 17.489 -51.859 1.00 22.29 101 GLU B C 1
ATOM 2335 O O . GLU B 1 102 ? -43.723 16.883 -50.857 1.00 21.70 101 GLU B O 1
ATOM 2341 N N . LEU B 1 103 ? -43.259 18.031 -52.732 1.00 21.47 102 LEU B N 1
ATOM 2342 C CA . LEU B 1 103 ? -41.807 17.844 -52.654 1.00 20.31 102 LEU B CA 1
ATOM 2343 C C . LEU B 1 103 ? -41.180 18.999 -51.906 1.00 19.32 102 LEU B C 1
ATOM 2344 O O . LEU B 1 103 ? -41.528 20.160 -52.134 1.00 18.98 102 LEU B O 1
ATOM 2349 N N . TYR B 1 104 ? -40.287 18.662 -50.973 1.00 18.16 103 TYR B N 1
ATOM 2350 C CA . TYR B 1 104 ? -39.536 19.625 -50.192 1.00 17.91 103 TYR B CA 1
ATOM 2351 C C . TYR B 1 104 ? -38.061 19.468 -50.531 1.00 19.15 103 TYR B C 1
ATOM 2352 O O . TYR B 1 104 ? -37.383 18.617 -49.954 1.00 18.51 103 TYR B O 1
ATOM 2361 N N . PHE B 1 105 ? -37.575 20.306 -51.443 1.00 18.30 104 PHE B N 1
ATOM 2362 C CA . PHE B 1 105 ? -36.209 20.222 -51.914 1.00 17.94 104 PHE B CA 1
ATOM 2363 C C . PHE B 1 105 ? -35.318 20.916 -50.908 1.00 17.47 104 PHE B C 1
ATOM 2364 O O . PHE B 1 105 ? -35.472 22.096 -50.643 1.00 17.18 104 PHE B O 1
ATOM 2372 N N . THR B 1 106 ? -34.375 20.155 -50.367 1.00 16.68 105 THR B N 1
ATOM 2373 C CA . THR B 1 106 ? -33.527 20.603 -49.281 1.00 17.57 105 THR B CA 1
ATOM 2374 C C . THR B 1 106 ? -32.068 20.467 -49.712 1.00 17.96 105 THR B C 1
ATOM 2375 O O . THR B 1 106 ? -31.640 19.395 -50.140 1.00 17.38 105 THR B O 1
ATOM 2379 N N . THR B 1 107 ? -31.321 21.555 -49.586 1.00 17.69 106 THR B N 1
ATOM 2380 C CA . THR B 1 107 ? -29.891 21.557 -49.839 1.00 17.16 106 THR B CA 1
ATOM 2381 C C . THR B 1 107 ? -29.219 22.688 -49.049 1.00 17.37 106 THR B C 1
ATOM 2382 O O . THR B 1 107 ? -29.880 23.411 -48.315 1.00 15.92 106 THR B O 1
ATOM 2386 N N . GLY B 1 108 ? -27.903 22.814 -49.175 1.00 17.54 107 GLY B N 1
ATOM 2387 C CA . GLY B 1 108 ? -27.161 23.854 -48.452 1.00 18.27 107 GLY B CA 1
ATOM 2388 C C . GLY B 1 108 ? -27.628 25.216 -48.903 1.00 18.54 107 GLY B C 1
ATOM 2389 O O . GLY B 1 108 ? -28.016 25.376 -50.058 1.00 19.77 107 GLY B O 1
ATOM 2390 N N . ALA B 1 109 ? -27.628 26.174 -47.996 1.00 20.59 108 ALA B N 1
ATOM 2391 C CA . ALA B 1 109 ? -28.120 27.523 -48.316 1.00 23.19 108 ALA B CA 1
ATOM 2392 C C . ALA B 1 109 ? -27.355 28.147 -49.509 1.00 24.55 108 ALA B C 1
ATOM 2393 O O . ALA B 1 109 ? -27.968 28.755 -50.389 1.00 23.74 108 ALA B O 1
ATOM 2395 N N . ASP B 1 110 ? -26.037 27.953 -49.544 1.00 27.51 109 ASP B N 1
ATOM 2396 C CA . ASP B 1 110 ? -25.184 28.366 -50.679 1.00 30.59 109 ASP B CA 1
ATOM 2397 C C . ASP B 1 110 ? -25.678 27.790 -52.007 1.00 29.55 109 ASP B C 1
ATOM 2398 O O . ASP B 1 110 ? -25.838 28.525 -52.996 1.00 28.68 109 ASP B O 1
ATOM 2403 N N . ALA B 1 111 ? -25.943 26.485 -52.030 1.00 25.25 110 ALA B N 1
ATOM 2404 C CA . ALA B 1 111 ? -26.415 25.809 -53.229 1.00 25.08 110 ALA B CA 1
ATOM 2405 C C . ALA B 1 111 ? -27.817 26.229 -53.649 1.00 26.67 110 ALA B C 1
ATOM 2406 O O . ALA B 1 111 ? -28.129 26.248 -54.849 1.00 28.45 110 ALA B O 1
ATOM 2408 N N . LEU B 1 112 ? -28.668 26.523 -52.667 1.00 24.95 111 LEU B N 1
ATOM 2409 C CA . LEU B 1 112 ? -30.035 26.960 -52.963 1.00 26.54 111 LEU B CA 1
ATOM 2410 C C . LEU B 1 112 ? -29.985 28.341 -53.644 1.00 28.38 111 LEU B C 1
ATOM 2411 O O . LEU B 1 112 ? -30.668 28.573 -54.655 1.00 29.65 111 LEU B O 1
ATOM 2416 N N . ALA B 1 113 ? -29.145 29.225 -53.120 1.00 30.23 112 ALA B N 1
ATOM 2417 C CA . ALA B 1 113 ? -28.875 30.517 -53.777 1.00 32.31 112 ALA B CA 1
ATOM 2418 C C . ALA B 1 113 ? -28.316 30.393 -55.220 1.00 35.18 112 ALA B C 1
ATOM 2419 O O . ALA B 1 113 ? -28.728 31.145 -56.115 1.00 36.85 112 ALA B O 1
ATOM 2421 N N . SER B 1 114 ? -27.419 29.432 -55.463 1.00 37.88 113 SER B N 1
ATOM 2422 C CA . SER B 1 114 ? -26.917 29.144 -56.826 1.00 39.56 113 SER B CA 1
ATOM 2423 C C . SER B 1 114 ? -28.006 28.693 -57.802 1.00 42.52 113 SER B C 1
ATOM 2424 O O . SER B 1 114 ? -28.038 29.146 -58.954 1.00 41.86 113 SER B O 1
ATOM 2427 N N . ILE B 1 115 ? -28.872 27.785 -57.342 1.00 40.31 114 ILE B N 1
ATOM 2428 C CA . ILE B 1 115 ? -30.000 27.282 -58.140 1.00 42.90 114 ILE B CA 1
ATOM 2429 C C . ILE B 1 115 ? -30.895 28.428 -58.617 1.00 45.33 114 ILE B C 1
ATOM 2430 O O . ILE B 1 115 ? -31.374 28.407 -59.752 1.00 47.47 114 ILE B O 1
ATOM 2435 N N . MET B 1 116 ? -31.083 29.434 -57.767 1.00 48.67 115 MET B N 1
ATOM 2436 C CA . MET B 1 116 ? -31.927 30.589 -58.100 1.00 52.92 115 MET B CA 1
ATOM 2437 C C . MET B 1 116 ? -31.348 31.615 -59.116 1.00 52.25 115 MET B C 1
ATOM 2438 O O . MET B 1 116 ? -31.939 32.676 -59.318 1.00 53.43 115 MET B O 1
ATOM 2443 N N . SER B 1 117 ? -30.216 31.297 -59.754 1.00 52.62 116 SER B N 1
ATOM 2444 C CA . SER B 1 117 ? -29.756 31.984 -60.975 1.00 51.95 116 SER B CA 1
ATOM 2445 C C . SER B 1 117 ? -29.602 30.986 -62.115 1.00 50.33 116 SER B C 1
ATOM 2446 O O . SER B 1 117 ? -30.581 30.569 -62.730 1.00 52.55 116 SER B O 1
ATOM 2449 N N . TRP B 1 121 ? -36.000 30.413 -61.766 1.00 57.46 120 TRP B N 1
ATOM 2450 C CA . TRP B 1 121 ? -36.483 29.921 -60.477 1.00 61.62 120 TRP B CA 1
ATOM 2451 C C . TRP B 1 121 ? -37.994 30.041 -60.298 1.00 58.55 120 TRP B C 1
ATOM 2452 O O . TRP B 1 121 ? -38.581 29.283 -59.528 1.00 56.46 120 TRP B O 1
ATOM 2463 N N . GLU B 1 122 ? -38.622 31.007 -60.966 1.00 56.94 121 GLU B N 1
ATOM 2464 C CA . GLU B 1 122 ? -40.072 31.204 -60.836 1.00 57.58 121 GLU B CA 1
ATOM 2465 C C . GLU B 1 122 ? -40.868 29.935 -61.127 1.00 52.16 121 GLU B C 1
ATOM 2466 O O . GLU B 1 122 ? -41.830 29.645 -60.416 1.00 53.79 121 GLU B O 1
ATOM 2472 N N . GLU B 1 123 ? -40.458 29.174 -62.140 1.00 46.67 122 GLU B N 1
ATOM 2473 C CA . GLU B 1 123 ? -41.115 27.901 -62.425 1.00 47.26 122 GLU B CA 1
ATOM 2474 C C . GLU B 1 123 ? -40.694 26.773 -61.463 1.00 41.40 122 GLU B C 1
ATOM 2475 O O . GLU B 1 123 ? -41.511 25.912 -61.180 1.00 38.97 122 GLU B O 1
ATOM 2481 N N . LEU B 1 124 ? -39.455 26.787 -60.951 1.00 37.83 123 LEU B N 1
ATOM 2482 C CA . LEU B 1 124 ? -39.031 25.820 -59.911 1.00 36.27 123 LEU B CA 1
ATOM 2483 C C . LEU B 1 124 ? -39.903 25.914 -58.665 1.00 34.76 123 LEU B C 1
ATOM 2484 O O . LEU B 1 124 ? -40.287 24.894 -58.098 1.00 31.37 123 LEU B O 1
ATOM 2489 N N . PHE B 1 125 ? -40.241 27.136 -58.258 1.00 35.63 124 PHE B N 1
ATOM 2490 C CA . PHE B 1 125 ? -41.034 27.343 -57.047 1.00 38.82 124 PHE B CA 1
ATOM 2491 C C . PHE B 1 125 ? -42.471 26.839 -57.170 1.00 37.18 124 PHE B C 1
ATOM 2492 O O . PHE B 1 125 ? -43.112 26.611 -56.165 1.00 39.11 124 PHE B O 1
ATOM 2500 N N . GLU B 1 126 ? -42.956 26.632 -58.394 1.00 37.34 125 GLU B N 1
ATOM 2501 C CA . GLU B 1 126 ? -44.210 25.913 -58.627 1.00 39.01 125 GLU B CA 1
ATOM 2502 C C . GLU B 1 126 ? -44.092 24.405 -58.473 1.00 34.98 125 GLU B C 1
ATOM 2503 O O . GLU B 1 126 ? -45.098 23.737 -58.295 1.00 38.00 125 GLU B O 1
ATOM 2509 N N . LEU B 1 127 ? -42.881 23.863 -58.571 1.00 31.33 126 LEU B N 1
ATOM 2510 C CA . LEU B 1 127 ? -42.682 22.419 -58.547 1.00 29.71 126 LEU B CA 1
ATOM 2511 C C . LEU B 1 127 ? -42.432 21.835 -57.147 1.00 26.97 126 LEU B C 1
ATOM 2512 O O . LEU B 1 127 ? -42.687 20.653 -56.932 1.00 25.94 126 LEU B O 1
ATOM 2517 N N . ALA B 1 128 ? -41.909 22.649 -56.228 1.00 23.98 127 ALA B N 1
ATOM 2518 C CA . ALA B 1 128 ? -41.532 22.194 -54.887 1.00 23.01 127 ALA B CA 1
ATOM 2519 C C . ALA B 1 128 ? -41.451 23.358 -53.903 1.00 23.09 127 ALA B C 1
ATOM 2520 O O . ALA B 1 128 ? -41.372 24.534 -54.301 1.00 22.35 127 ALA B O 1
ATOM 2522 N N . ARG B 1 129 ? -41.464 23.016 -52.615 1.00 22.75 128 ARG B N 1
ATOM 2523 C CA . ARG B 1 129 ? -41.109 23.954 -51.555 1.00 23.38 128 ARG B CA 1
ATOM 2524 C C . ARG B 1 129 ? -39.619 23.792 -51.329 1.00 21.99 128 ARG B C 1
ATOM 2525 O O . ARG B 1 129 ? -39.103 22.668 -51.423 1.00 20.73 128 ARG B O 1
ATOM 2533 N N . PHE B 1 130 ? -38.935 24.898 -51.056 1.00 20.61 129 PHE B N 1
ATOM 2534 C CA . PHE B 1 130 ? -37.475 24.898 -50.944 1.00 20.58 129 PHE B CA 1
ATOM 2535 C C . PHE B 1 130 ? -37.008 25.218 -49.533 1.00 19.99 129 PHE B C 1
ATOM 2536 O O . PHE B 1 130 ? -37.528 26.129 -48.852 1.00 18.53 129 PHE B O 1
ATOM 2544 N N . VAL B 1 131 ? -36.017 24.433 -49.098 1.00 19.39 130 VAL B N 1
ATOM 2545 C CA . VAL B 1 131 ? -35.461 24.531 -47.764 1.00 19.38 130 VAL B CA 1
ATOM 2546 C C . VAL B 1 131 ? -33.936 24.585 -47.855 1.00 19.88 130 VAL B C 1
ATOM 2547 O O . VAL B 1 131 ? -33.315 23.701 -48.433 1.00 18.89 130 VAL B O 1
ATOM 2551 N N . GLY B 1 132 ? -33.349 25.639 -47.306 1.00 18.23 131 GLY B N 1
ATOM 2552 C CA . GLY B 1 132 ? -31.898 25.787 -47.263 1.00 19.40 131 GLY B CA 1
ATOM 2553 C C . GLY B 1 132 ? -31.425 25.505 -45.859 1.00 19.04 131 GLY B C 1
ATOM 2554 O O . GLY B 1 132 ? -31.948 26.061 -44.908 1.00 20.12 131 GLY B O 1
ATOM 2555 N N . VAL B 1 133 ? -30.406 24.660 -45.722 1.00 18.62 132 VAL B N 1
ATOM 2556 C CA . VAL B 1 133 ? -29.844 24.351 -44.414 1.00 18.71 132 VAL B CA 1
ATOM 2557 C C . VAL B 1 133 ? -28.451 24.945 -44.336 1.00 18.90 132 VAL B C 1
ATOM 2558 O O . VAL B 1 133 ? -27.706 24.905 -45.299 1.00 19.02 132 VAL B O 1
ATOM 2562 N N . SER B 1 134 ? -28.121 25.531 -43.199 1.00 22.01 133 SER B N 1
ATOM 2563 C CA . SER B 1 134 ? -26.854 26.259 -43.044 1.00 25.58 133 SER B CA 1
ATOM 2564 C C . SER B 1 134 ? -26.178 25.851 -41.751 1.00 24.18 133 SER B C 1
ATOM 2565 O O . SER B 1 134 ? -26.845 25.513 -40.803 1.00 20.97 133 SER B O 1
ATOM 2568 N N . ARG B 1 135 ? -24.851 25.903 -41.712 1.00 26.30 134 ARG B N 1
ATOM 2569 C CA . ARG B 1 135 ? -24.132 25.710 -40.461 1.00 26.68 134 ARG B CA 1
ATOM 2570 C C . ARG B 1 135 ? -24.064 27.056 -39.751 1.00 28.68 134 ARG B C 1
ATOM 2571 O O . ARG B 1 135 ? -24.080 28.088 -40.412 1.00 30.12 134 ARG B O 1
ATOM 2579 N N . PRO B 1 136 ? -23.982 27.056 -38.413 1.00 29.15 135 PRO B N 1
ATOM 2580 C CA . PRO B 1 136 ? -23.784 28.324 -37.692 1.00 29.24 135 PRO B CA 1
ATOM 2581 C C . PRO B 1 136 ? -22.546 29.104 -38.182 1.00 29.59 135 PRO B C 1
ATOM 2582 O O . PRO B 1 136 ? -21.466 28.516 -38.395 1.00 25.76 135 PRO B O 1
ATOM 2586 N N . GLY B 1 137 ? -22.719 30.405 -38.395 1.00 31.20 136 GLY B N 1
ATOM 2587 C CA . GLY B 1 137 ? -21.623 31.288 -38.826 1.00 31.71 136 GLY B CA 1
ATOM 2588 C C . GLY B 1 137 ? -21.207 31.191 -40.282 1.00 32.93 136 GLY B C 1
ATOM 2589 O O . GLY B 1 137 ? -20.160 31.717 -40.651 1.00 34.86 136 GLY B O 1
ATOM 2590 N N . TYR B 1 138 ? -22.002 30.524 -41.120 1.00 33.22 137 TYR B N 1
ATOM 2591 C CA . TYR B 1 138 ? -21.641 30.334 -42.526 1.00 36.29 137 TYR B CA 1
ATOM 2592 C C . TYR B 1 138 ? -21.644 31.682 -43.234 1.00 36.59 137 TYR B C 1
ATOM 2593 O O . TYR B 1 138 ? -22.575 32.454 -43.051 1.00 36.35 137 TYR B O 1
ATOM 2602 N N . GLU B 1 139 ? -20.600 31.939 -44.021 1.00 37.92 138 GLU B N 1
ATOM 2603 C CA . GLU B 1 139 ? -20.411 33.223 -44.702 1.00 40.70 138 GLU B CA 1
ATOM 2604 C C . GLU B 1 139 ? -20.733 33.047 -46.171 1.00 38.44 138 GLU B C 1
ATOM 2605 O O . GLU B 1 139 ? -20.012 32.350 -46.887 1.00 38.51 138 GLU B O 1
ATOM 2611 N N . LEU B 1 140 ? -21.827 33.655 -46.614 1.00 36.61 139 LEU B N 1
ATOM 2612 C CA . LEU B 1 140 ? -22.214 33.608 -48.025 1.00 36.20 139 LEU B CA 1
ATOM 2613 C C . LEU B 1 140 ? -21.574 34.769 -48.811 1.00 36.89 139 LEU B C 1
ATOM 2614 O O . LEU B 1 140 ? -21.336 35.848 -48.258 1.00 33.71 139 LEU B O 1
ATOM 2619 N N . ARG B 1 141 ? -21.314 34.539 -50.101 1.00 39.84 140 ARG B N 1
ATOM 2620 C CA . ARG B 1 141 ? -20.985 35.633 -51.031 1.00 42.22 140 ARG B CA 1
ATOM 2621 C C . ARG B 1 141 ? -22.201 36.550 -51.212 1.00 41.40 140 ARG B C 1
ATOM 2622 O O . ARG B 1 141 ? -23.347 36.128 -51.055 1.00 35.96 140 ARG B O 1
ATOM 2630 N N . ASN B 1 142 ? -21.937 37.801 -51.567 1.00 41.14 141 ASN B N 1
ATOM 2631 C CA . ASN B 1 142 ? -22.965 38.854 -51.552 1.00 41.41 141 ASN B CA 1
ATOM 2632 C C . ASN B 1 142 ? -24.114 38.589 -52.499 1.00 41.17 141 ASN B C 1
ATOM 2633 O O . ASN B 1 142 ? -25.268 38.840 -52.172 1.00 38.26 141 ASN B O 1
ATOM 2638 N N . GLU B 1 143 ? -23.778 38.021 -53.651 1.00 41.35 142 GLU B N 1
ATOM 2639 C CA . GLU B 1 143 ? -24.738 37.698 -54.698 1.00 43.06 142 GLU B CA 1
ATOM 2640 C C . GLU B 1 143 ? -25.744 36.649 -54.181 1.00 39.99 142 GLU B C 1
ATOM 2641 O O . GLU B 1 143 ? -26.939 36.707 -54.483 1.00 37.72 142 GLU B O 1
ATOM 2647 N N . HIS B 1 144 ? -25.257 35.720 -53.366 1.00 35.74 143 HIS B N 1
ATOM 2648 C CA . HIS B 1 144 ? -26.118 34.720 -52.740 1.00 33.71 143 HIS B CA 1
ATOM 2649 C C . HIS B 1 144 ? -26.939 35.296 -51.573 1.00 32.39 143 HIS B C 1
ATOM 2650 O O . HIS B 1 144 ? -28.093 34.906 -51.390 1.00 30.86 143 HIS B O 1
ATOM 2657 N N . ILE B 1 145 ? -26.354 36.214 -50.806 1.00 29.35 144 ILE B N 1
ATOM 2658 C CA . ILE B 1 145 ? -27.064 36.871 -49.696 1.00 30.38 144 ILE B CA 1
ATOM 2659 C C . ILE B 1 145 ? -28.302 37.612 -50.201 1.00 30.75 144 ILE B C 1
ATOM 2660 O O . ILE B 1 145 ? -29.379 37.490 -49.614 1.00 28.86 144 ILE B O 1
ATOM 2665 N N . THR B 1 146 ? -28.150 38.371 -51.290 1.00 32.36 145 THR B N 1
ATOM 2666 C CA . THR B 1 146 ? -29.252 39.189 -51.796 1.00 34.50 145 THR B CA 1
ATOM 2667 C C . THR B 1 146 ? -30.329 38.328 -52.413 1.00 33.86 145 THR B C 1
ATOM 2668 O O . THR B 1 146 ? -31.515 38.621 -52.294 1.00 34.26 145 THR B O 1
ATOM 2672 N N . SER B 1 147 ? -29.908 37.251 -53.063 1.00 33.28 146 SER B N 1
ATOM 2673 C CA . SER B 1 147 ? -30.827 36.264 -53.589 1.00 34.13 146 SER B CA 1
ATOM 2674 C C . SER B 1 147 ? -31.710 35.686 -52.471 1.00 31.64 146 SER B C 1
ATOM 2675 O O . SER B 1 147 ? -32.946 35.666 -52.568 1.00 32.26 146 SER B O 1
ATOM 2678 N N . LEU B 1 148 ? -31.073 35.242 -51.396 1.00 28.84 147 LEU B N 1
ATOM 2679 C CA . LEU B 1 148 ? -31.815 34.634 -50.291 1.00 28.91 147 LEU B CA 1
ATOM 2680 C C . LEU B 1 148 ? -32.687 35.660 -49.568 1.00 28.14 147 LEU B C 1
ATOM 2681 O O . LEU B 1 148 ? -33.830 35.354 -49.258 1.00 26.20 147 LEU B O 1
ATOM 2686 N N . LEU B 1 149 ? -32.144 36.857 -49.302 1.00 29.07 148 LEU B N 1
ATOM 2687 C CA . LEU B 1 149 ? -32.927 37.929 -48.653 1.00 30.65 148 LEU B CA 1
ATOM 2688 C C . LEU B 1 149 ? -34.227 38.212 -49.390 1.00 29.95 148 LEU B C 1
ATOM 2689 O O . LEU B 1 149 ? -35.278 38.307 -48.770 1.00 32.71 148 LEU B O 1
ATOM 2694 N N . GLY B 1 150 ? -34.142 38.320 -50.711 1.00 30.31 149 GLY B N 1
ATOM 2695 C CA . GLY B 1 150 ? -35.302 38.542 -51.569 1.00 29.85 149 GLY B CA 1
ATOM 2696 C C . GLY B 1 150 ? -36.424 37.527 -51.412 1.00 32.44 149 GLY B C 1
ATOM 2697 O O . GLY B 1 150 ? -37.603 37.897 -51.345 1.00 34.05 149 GLY B O 1
ATOM 2698 N N . GLN B 1 151 ? -36.071 36.245 -51.347 1.00 33.00 150 GLN B N 1
ATOM 2699 C CA . GLN B 1 151 ? -37.075 35.199 -51.174 1.00 34.57 150 GLN B CA 1
ATOM 2700 C C . GLN B 1 151 ? -37.541 35.049 -49.731 1.00 33.01 150 GLN B C 1
ATOM 2701 O O . GLN B 1 151 ? -38.683 34.685 -49.498 1.00 35.29 150 GLN B O 1
ATOM 2707 N N . LEU B 1 152 ? -36.671 35.315 -48.764 1.00 33.10 151 LEU B N 1
ATOM 2708 C CA . LEU B 1 152 ? -37.098 35.344 -47.362 1.00 36.33 151 LEU B CA 1
ATOM 2709 C C . LEU B 1 152 ? -38.054 36.487 -47.122 1.00 38.87 151 LEU B C 1
ATOM 2710 O O . LEU B 1 152 ? -39.044 36.316 -46.415 1.00 42.22 151 LEU B O 1
ATOM 2715 N N . ALA B 1 153 ? -37.746 37.642 -47.707 1.00 40.10 152 ALA B N 1
ATOM 2716 C CA . ALA B 1 153 ? -38.594 38.835 -47.588 1.00 44.73 152 ALA B CA 1
ATOM 2717 C C . ALA B 1 153 ? -40.030 38.547 -48.027 1.00 46.61 152 ALA B C 1
ATOM 2718 O O . ALA B 1 153 ? -40.966 39.078 -47.433 1.00 47.91 152 ALA B O 1
ATOM 2720 N N . LYS B 1 154 ? -40.182 37.698 -49.050 1.00 48.04 153 LYS B N 1
ATOM 2721 C CA . LYS B 1 154 ? -41.486 37.263 -49.571 1.00 48.95 153 LYS B CA 1
ATOM 2722 C C . LYS B 1 154 ? -42.017 35.933 -49.001 1.00 47.36 153 LYS B C 1
ATOM 2723 O O . LYS B 1 154 ? -43.012 35.417 -49.512 1.00 45.14 153 LYS B O 1
ATOM 2729 N N . ASP B 1 155 ? -41.374 35.381 -47.963 1.00 45.96 154 ASP B N 1
ATOM 2730 C CA . ASP B 1 155 ? -41.739 34.066 -47.390 1.00 45.11 154 ASP B CA 1
ATOM 2731 C C . ASP B 1 155 ? -41.777 32.924 -48.422 1.00 40.06 154 ASP B C 1
ATOM 2732 O O . ASP B 1 155 ? -42.533 31.962 -48.269 1.00 41.86 154 ASP B O 1
ATOM 2737 N N . ALA B 1 156 ? -40.932 33.027 -49.447 1.00 36.00 155 ALA B N 1
ATOM 2738 C CA . ALA B 1 156 ? -40.932 32.102 -50.581 1.00 33.65 155 ALA B CA 1
ATOM 2739 C C . ALA B 1 156 ? -40.014 30.872 -50.396 1.00 31.44 155 ALA B C 1
ATOM 2740 O O . ALA B 1 156 ? -40.012 29.994 -51.241 1.00 31.72 155 ALA B O 1
ATOM 2742 N N . LEU B 1 157 ? -39.193 30.848 -49.347 1.00 27.53 156 LEU B N 1
ATOM 2743 C CA . LEU B 1 157 ? -38.422 29.635 -48.991 1.00 25.62 156 LEU B CA 1
ATOM 2744 C C . LEU B 1 157 ? -38.112 29.683 -47.507 1.00 25.05 156 LEU B C 1
ATOM 2745 O O . LEU B 1 157 ? -38.365 30.691 -46.870 1.00 23.82 156 LEU B O 1
ATOM 2750 N N . THR B 1 158 ? -37.561 28.595 -46.959 1.00 22.58 157 THR B N 1
ATOM 2751 C CA . THR B 1 158 ? -37.267 28.509 -45.532 1.00 22.42 157 THR B CA 1
ATOM 2752 C C . THR B 1 158 ? -35.784 28.251 -45.388 1.00 21.53 157 THR B C 1
ATOM 2753 O O . THR B 1 158 ? -35.252 27.439 -46.133 1.00 20.81 157 THR B O 1
ATOM 2757 N N . LEU B 1 159 ? -35.138 28.917 -44.434 1.00 20.90 158 LEU B N 1
ATOM 2758 C CA . LEU B 1 159 ? -33.779 28.582 -44.020 1.00 20.61 158 LEU B CA 1
ATOM 2759 C C . LEU B 1 159 ? -33.764 27.990 -42.614 1.00 20.20 158 LEU B C 1
ATOM 2760 O O . LEU B 1 159 ? -34.500 28.432 -41.730 1.00 19.31 158 LEU B O 1
ATOM 2765 N N . VAL B 1 160 ? -32.910 26.984 -42.408 1.00 20.13 159 VAL B N 1
ATOM 2766 C CA . VAL B 1 160 ? -32.832 26.282 -41.123 1.00 21.49 159 VAL B CA 1
ATOM 2767 C C . VAL B 1 160 ? -31.368 26.148 -40.715 1.00 20.85 159 VAL B C 1
ATOM 2768 O O . VAL B 1 160 ? -30.577 25.616 -41.487 1.00 21.48 159 VAL B O 1
ATOM 2772 N N . GLU B 1 161 ? -31.028 26.574 -39.497 1.00 21.48 160 GLU B N 1
ATOM 2773 C CA . GLU B 1 161 ? -29.681 26.408 -38.972 1.00 23.40 160 GLU B CA 1
ATOM 2774 C C . GLU B 1 161 ? -29.583 25.001 -38.393 1.00 21.69 160 GLU B C 1
ATOM 2775 O O . GLU B 1 161 ? -30.467 24.563 -37.651 1.00 20.86 160 GLU B O 1
ATOM 2781 N N . ILE B 1 162 ? -28.508 24.310 -38.739 1.00 19.06 161 ILE B N 1
ATOM 2782 C CA . ILE B 1 162 ? -28.246 22.965 -38.227 1.00 18.32 161 ILE B CA 1
ATOM 2783 C C . ILE B 1 162 ? -26.828 22.974 -37.628 1.00 16.56 161 ILE B C 1
ATOM 2784 O O . ILE B 1 162 ? -25.849 22.976 -38.364 1.00 14.91 161 ILE B O 1
ATOM 2789 N N . PRO B 1 163 ? -26.701 23.005 -36.302 1.00 16.05 162 PRO B N 1
ATOM 2790 C CA . PRO B 1 163 ? -25.351 22.983 -35.717 1.00 16.22 162 PRO B CA 1
ATOM 2791 C C . PRO B 1 163 ? -24.414 21.862 -36.231 1.00 15.85 162 PRO B C 1
ATOM 2792 O O . PRO B 1 163 ? -23.218 22.085 -36.479 1.00 16.51 162 PRO B O 1
ATOM 2796 N N . ALA B 1 164 ? -24.963 20.667 -36.427 1.00 15.34 163 ALA B N 1
ATOM 2797 C CA . ALA B 1 164 ? -24.162 19.543 -36.912 1.00 14.44 163 ALA B CA 1
ATOM 2798 C C . ALA B 1 164 ? -23.562 19.762 -38.319 1.00 14.41 163 ALA B C 1
ATOM 2799 O O . ALA B 1 164 ? -22.603 19.084 -38.672 1.00 14.13 163 ALA B O 1
ATOM 2801 N N . LEU B 1 165 ? -24.090 20.728 -39.097 1.00 13.73 164 LEU B N 1
ATOM 2802 C CA . LEU B 1 165 ? -23.469 21.076 -40.380 1.00 14.69 164 LEU B CA 1
ATOM 2803 C C . LEU B 1 165 ? -22.117 21.771 -40.247 1.00 15.18 164 LEU B C 1
ATOM 2804 O O . LEU B 1 165 ? -21.472 22.044 -41.243 1.00 16.45 164 LEU B O 1
ATOM 2809 N N . ALA B 1 166 ? -21.657 22.021 -39.026 1.00 14.90 165 ALA B N 1
ATOM 2810 C CA . ALA B 1 166 ? -20.253 22.339 -38.816 1.00 14.60 165 ALA B CA 1
ATOM 2811 C C . ALA B 1 166 ? -19.341 21.215 -39.345 1.00 14.99 165 ALA B C 1
ATOM 2812 O O . ALA B 1 166 ? -18.195 21.459 -39.729 1.00 17.45 165 ALA B O 1
ATOM 2814 N N . ILE B 1 167 ? -19.851 19.992 -39.364 1.00 14.53 166 ILE B N 1
ATOM 2815 C CA . ILE B 1 167 ? -19.176 18.881 -40.018 1.00 14.93 166 ILE B CA 1
ATOM 2816 C C . ILE B 1 167 ? -19.385 19.092 -41.511 1.00 15.39 166 ILE B C 1
ATOM 2817 O O . ILE B 1 167 ? -20.524 19.232 -41.966 1.00 15.23 166 ILE B O 1
ATOM 2822 N N . SER B 1 168 ? -18.292 19.172 -42.259 1.00 14.98 167 SER B N 1
ATOM 2823 C CA . SER B 1 168 ? -18.357 19.424 -43.702 1.00 15.55 167 SER B CA 1
ATOM 2824 C C . SER B 1 168 ? -17.662 18.354 -44.511 1.00 15.04 167 SER B C 1
ATOM 2825 O O . SER B 1 168 ? -16.692 17.734 -44.051 1.00 14.27 167 SER B O 1
ATOM 2828 N N . SER B 1 169 ? -18.128 18.153 -45.746 1.00 14.42 168 SER B N 1
ATOM 2829 C CA A SER B 1 169 ? -17.503 17.170 -46.629 0.50 14.97 168 SER B CA 1
ATOM 2830 C CA B SER B 1 169 ? -17.506 17.167 -46.628 0.50 14.91 168 SER B CA 1
ATOM 2831 C C . SER B 1 169 ? -16.066 17.573 -46.956 1.00 15.34 168 SER B C 1
ATOM 2832 O O . SER B 1 169 ? -15.188 16.709 -47.061 1.00 15.26 168 SER B O 1
ATOM 2837 N N . THR B 1 170 ? -15.828 18.879 -47.081 1.00 15.40 169 THR B N 1
ATOM 2838 C CA . THR B 1 170 ? -14.464 19.381 -47.314 1.00 17.00 169 THR B CA 1
ATOM 2839 C C . THR B 1 170 ? -13.491 18.964 -46.197 1.00 16.61 169 THR B C 1
ATOM 2840 O O . THR B 1 170 ? -12.361 18.491 -46.443 1.00 16.85 169 THR B O 1
ATOM 2844 N N . ASP B 1 171 ? -13.933 19.127 -44.958 1.00 17.35 170 ASP B N 1
ATOM 2845 C CA . ASP B 1 171 ? -13.104 18.796 -43.816 1.00 18.73 170 ASP B CA 1
ATOM 2846 C C . ASP B 1 171 ? -12.942 17.285 -43.720 1.00 17.85 170 ASP B C 1
ATOM 2847 O O . ASP B 1 171 ? -11.878 16.814 -43.314 1.00 17.78 170 ASP B O 1
ATOM 2852 N N . CYS B 1 172 ? -13.975 16.526 -44.098 1.00 16.10 171 CYS B N 1
ATOM 2853 C CA . CYS B 1 172 ? -13.854 15.064 -44.121 1.00 15.23 171 CYS B CA 1
ATOM 2854 C C . CYS B 1 172 ? -12.804 14.608 -45.144 1.00 15.24 171 CYS B C 1
ATOM 2855 O O . CYS B 1 172 ? -11.970 13.767 -44.840 1.00 15.63 171 CYS B O 1
ATOM 2858 N N . ARG B 1 173 ? -12.849 15.162 -46.349 1.00 15.46 172 ARG B N 1
ATOM 2859 C CA . ARG B 1 173 ? -11.840 14.816 -47.356 1.00 16.21 172 ARG B CA 1
ATOM 2860 C C . ARG B 1 173 ? -10.420 15.174 -46.875 1.00 17.12 172 ARG B C 1
ATOM 2861 O O . ARG B 1 173 ? -9.468 14.396 -47.074 1.00 17.33 172 ARG B O 1
ATOM 2869 N N . GLN B 1 174 ? -10.296 16.335 -46.248 1.00 17.96 173 GLN B N 1
ATOM 2870 C CA . GLN B 1 174 ? -9.002 16.794 -45.739 1.00 19.98 173 GLN B CA 1
ATOM 2871 C C . GLN B 1 174 ? -8.489 15.836 -44.664 1.00 19.07 173 GLN B C 1
ATOM 2872 O O . GLN B 1 174 ? -7.339 15.412 -44.708 1.00 18.94 173 GLN B O 1
ATOM 2878 N N . ARG B 1 175 ? -9.363 15.432 -43.742 1.00 19.40 174 ARG B N 1
ATOM 2879 C CA . ARG B 1 175 ? -8.987 14.468 -42.700 1.00 19.61 174 ARG B CA 1
ATOM 2880 C C . ARG B 1 175 ? -8.500 13.171 -43.308 1.00 18.70 174 ARG B C 1
ATOM 2881 O O . ARG B 1 175 ? -7.436 12.673 -42.919 1.00 19.88 174 ARG B O 1
ATOM 2889 N N . ALA B 1 176 ? -9.223 12.674 -44.309 1.00 16.60 175 ALA B N 1
ATOM 2890 C CA . ALA B 1 176 ? -8.877 11.453 -45.009 1.00 17.36 175 ALA B CA 1
ATOM 2891 C C . ALA B 1 176 ? -7.500 11.608 -45.697 1.00 18.73 175 ALA B C 1
ATOM 2892 O O . ALA B 1 176 ? -6.669 10.701 -45.626 1.00 19.76 175 ALA B O 1
ATOM 2894 N N . GLU B 1 177 ? -7.278 12.755 -46.329 1.00 19.07 176 GLU B N 1
ATOM 2895 C CA . GLU B 1 177 ? -5.992 13.045 -47.012 1.00 21.47 176 GLU B CA 1
ATOM 2896 C C . GLU B 1 177 ? -4.836 13.134 -46.005 1.00 21.65 176 GLU B C 1
ATOM 2897 O O . GLU B 1 177 ? -3.694 12.786 -46.319 1.00 22.19 176 GLU B O 1
ATOM 2903 N N . GLN B 1 178 ? -5.145 13.594 -44.802 1.00 20.18 177 GLN B N 1
ATOM 2904 C CA . GLN B 1 178 ? -4.162 13.775 -43.724 1.00 20.49 177 GLN B CA 1
ATOM 2905 C C . GLN B 1 178 ? -4.051 12.559 -42.794 1.00 20.78 177 GLN B C 1
ATOM 2906 O O . GLN B 1 178 ? -3.417 12.649 -41.744 1.00 20.60 177 GLN B O 1
ATOM 2912 N N . SER B 1 179 ? -4.661 11.437 -43.169 1.00 20.74 178 SER B N 1
ATOM 2913 C CA . SER B 1 179 ? -4.727 10.238 -42.329 1.00 20.96 178 SER B CA 1
ATOM 2914 C C . SER B 1 179 ? -5.237 10.489 -40.915 1.00 21.30 178 SER B C 1
ATOM 2915 O O . SER B 1 179 ? -4.789 9.838 -39.971 1.00 23.32 178 SER B O 1
ATOM 2918 N N . ARG B 1 180 ? -6.161 11.428 -40.769 1.00 19.79 179 ARG B N 1
ATOM 2919 C CA . ARG B 1 180 ? -6.755 11.719 -39.472 1.00 20.25 179 ARG B CA 1
ATOM 2920 C C . ARG B 1 180 ? -8.089 10.993 -39.381 1.00 20.89 179 ARG B C 1
ATOM 2921 O O . ARG B 1 180 ? -8.723 10.753 -40.406 1.00 19.38 179 ARG B O 1
ATOM 2929 N N . PRO B 1 181 ? -8.516 10.642 -38.160 1.00 20.10 180 PRO B N 1
ATOM 2930 C CA . PRO B 1 181 ? -9.712 9.772 -38.077 1.00 19.82 180 PRO B CA 1
ATOM 2931 C C . PRO B 1 181 ? -11.030 10.419 -38.517 1.00 17.31 180 PRO B C 1
ATOM 2932 O O . PRO B 1 181 ? -11.276 11.604 -38.246 1.00 18.88 180 PRO B O 1
ATOM 2936 N N . LEU B 1 182 ? -11.871 9.631 -39.190 1.00 15.70 181 LEU B N 1
ATOM 2937 C CA . LEU B 1 182 ? -13.223 10.054 -39.550 1.00 14.72 181 LEU B CA 1
ATOM 2938 C C . LEU B 1 182 ? -14.301 9.485 -38.623 1.00 14.04 181 LEU B C 1
ATOM 2939 O O . LEU B 1 182 ? -15.456 9.817 -38.775 1.00 12.85 181 LEU B O 1
ATOM 2944 N N . TRP B 1 183 ? -13.903 8.671 -37.648 1.00 12.71 182 TRP B N 1
ATOM 2945 C CA . TRP B 1 183 ? -14.833 8.102 -36.675 1.00 12.92 182 TRP B CA 1
ATOM 2946 C C . TRP B 1 183 ? -15.733 9.158 -36.015 1.00 12.44 182 TRP B C 1
ATOM 2947 O O . TRP B 1 183 ? -15.273 10.256 -35.635 1.00 12.14 182 TRP B O 1
ATOM 2958 N N . TYR B 1 184 ? -17.016 8.827 -35.938 1.00 11.90 183 TYR B N 1
ATOM 2959 C CA . TYR B 1 184 ? -18.062 9.650 -35.330 1.00 11.70 183 TYR B CA 1
ATOM 2960 C C . TYR B 1 184 ? -18.455 10.921 -36.098 1.00 12.34 183 TYR B C 1
ATOM 2961 O O . TYR B 1 184 ? -19.334 11.649 -35.644 1.00 12.38 183 TYR B O 1
ATOM 2970 N N . LEU B 1 185 ? -17.812 11.173 -37.245 1.00 12.40 184 LEU B N 1
ATOM 2971 C CA . LEU B 1 185 ? -18.246 12.217 -38.193 1.00 12.82 184 LEU B CA 1
ATOM 2972 C C . LEU B 1 185 ? -19.254 11.688 -39.213 1.00 13.66 184 LEU B C 1
ATOM 2973 O O . LEU B 1 185 ? -19.986 12.453 -39.789 1.00 13.15 184 LEU B O 1
ATOM 2978 N N . MET B 1 186 ? -19.322 10.366 -39.337 1.00 13.60 185 MET B N 1
ATOM 2979 C CA . MET B 1 186 ? -20.123 9.660 -40.318 1.00 13.77 185 MET B CA 1
ATOM 2980 C C . MET B 1 186 ? -20.192 8.211 -39.841 1.00 13.95 185 MET B C 1
ATOM 2981 O O . MET B 1 186 ? -19.358 7.794 -39.022 1.00 14.26 185 MET B O 1
ATOM 2986 N N . PRO B 1 187 ? -21.139 7.432 -40.367 1.00 13.84 186 PRO B N 1
ATOM 2987 C CA . PRO B 1 187 ? -21.209 6.031 -39.981 1.00 13.93 186 PRO B CA 1
ATOM 2988 C C . PRO B 1 187 ? -19.920 5.268 -40.322 1.00 13.21 186 PRO B C 1
ATOM 2989 O O . PRO B 1 187 ? -19.261 5.594 -41.321 1.00 13.36 186 PRO B O 1
ATOM 2993 N N . ASP B 1 188 ? -19.585 4.255 -39.509 1.00 13.14 187 ASP B N 1
ATOM 2994 C CA . ASP B 1 188 ? -18.410 3.423 -39.771 1.00 13.43 187 ASP B CA 1
ATOM 2995 C C . ASP B 1 188 ? -18.370 2.844 -41.184 1.00 13.25 187 ASP B C 1
ATOM 2996 O O . ASP B 1 188 ? -17.306 2.743 -41.773 1.00 13.52 187 ASP B O 1
ATOM 3001 N N . GLY B 1 189 ? -19.523 2.456 -41.735 1.00 13.59 188 GLY B N 1
ATOM 3002 C CA . GLY B 1 189 ? -19.538 1.887 -43.084 1.00 14.05 188 GLY B CA 1
ATOM 3003 C C . GLY B 1 189 ? -19.083 2.874 -44.144 1.00 13.44 188 GLY B C 1
ATOM 3004 O O . GLY B 1 189 ? -18.466 2.469 -45.149 1.00 14.83 188 GLY B O 1
ATOM 3005 N N . VAL B 1 190 ? -19.338 4.164 -43.922 1.00 13.06 189 VAL B N 1
ATOM 3006 C CA . VAL B 1 190 ? -18.812 5.201 -44.815 1.00 13.11 189 VAL B CA 1
ATOM 3007 C C . VAL B 1 190 ? -17.310 5.444 -44.567 1.00 13.72 189 VAL B C 1
ATOM 3008 O O . VAL B 1 190 ? -16.531 5.542 -45.517 1.00 13.80 189 VAL B O 1
ATOM 3012 N N . VAL B 1 191 ? -16.892 5.498 -43.296 1.00 13.27 190 VAL B N 1
ATOM 3013 C CA . VAL B 1 191 ? -15.441 5.594 -42.981 1.00 13.50 190 VAL B CA 1
ATOM 3014 C C . VAL B 1 191 ? -14.669 4.482 -43.729 1.00 13.65 190 VAL B C 1
ATOM 3015 O O . VAL B 1 191 ? -13.660 4.746 -44.381 1.00 13.04 190 VAL B O 1
ATOM 3019 N N . GLN B 1 192 ? -15.177 3.259 -43.653 1.00 14.07 191 GLN B N 1
ATOM 3020 C CA . GLN B 1 192 ? -14.518 2.116 -44.256 1.00 14.65 191 GLN B CA 1
ATOM 3021 C C . GLN B 1 192 ? -14.570 2.154 -45.772 1.00 15.00 191 GLN B C 1
ATOM 3022 O O . GLN B 1 192 ? -13.605 1.736 -46.429 1.00 16.04 191 GLN B O 1
ATOM 3028 N N . TYR B 1 193 ? -15.682 2.620 -46.338 1.00 14.52 192 TYR B N 1
ATOM 3029 C CA . TYR B 1 193 ? -15.771 2.767 -47.786 1.00 15.84 192 TYR B CA 1
ATOM 3030 C C . TYR B 1 193 ? -14.681 3.712 -48.292 1.00 15.50 192 TYR B C 1
ATOM 3031 O O . TYR B 1 193 ? -13.980 3.401 -49.264 1.00 17.28 192 TYR B O 1
ATOM 3040 N N . VAL B 1 194 ? -14.592 4.876 -47.665 1.00 15.79 193 VAL B N 1
ATOM 3041 C CA . VAL B 1 194 ? -13.577 5.894 -48.004 1.00 17.15 193 VAL B CA 1
ATOM 3042 C C . VAL B 1 194 ? -12.172 5.279 -47.943 1.00 20.02 193 VAL B C 1
ATOM 3043 O O . VAL B 1 194 ? -11.342 5.481 -48.853 1.00 21.42 193 VAL B O 1
ATOM 3047 N N . SER B 1 195 ? -11.917 4.536 -46.870 1.00 20.36 194 SER B N 1
ATOM 3048 C CA . SER B 1 195 ? -10.630 3.828 -46.671 1.00 24.15 194 SER B CA 1
ATOM 3049 C C . SER B 1 195 ? -10.371 2.729 -47.707 1.00 24.75 194 SER B C 1
ATOM 3050 O O . SER B 1 195 ? -9.367 2.762 -48.432 1.00 26.60 194 SER B O 1
ATOM 3053 N N . LYS B 1 196 ? -11.292 1.776 -47.797 1.00 24.48 195 LYS B N 1
ATOM 3054 C CA . LYS B 1 196 ? -11.192 0.630 -48.725 1.00 24.79 195 LYS B CA 1
ATOM 3055 C C . LYS B 1 196 ? -10.989 1.102 -50.193 1.00 26.71 195 LYS B C 1
ATOM 3056 O O . LYS B 1 196 ? -10.151 0.539 -50.928 1.00 26.63 195 LYS B O 1
ATOM 3062 N N . ARG B 1 197 ? -11.709 2.149 -50.605 1.00 24.40 196 ARG B N 1
ATOM 3063 C CA . ARG B 1 197 ? -11.608 2.658 -51.983 1.00 25.69 196 ARG B CA 1
ATOM 3064 C C . ARG B 1 197 ? -10.607 3.808 -52.161 1.00 25.39 196 ARG B C 1
ATOM 3065 O O . ARG B 1 197 ? -10.510 4.364 -53.261 1.00 26.33 196 ARG B O 1
ATOM 3073 N N . ARG B 1 198 ? -9.884 4.175 -51.101 1.00 26.41 197 ARG B N 1
ATOM 3074 C CA . ARG B 1 198 ? -8.845 5.206 -51.140 1.00 28.93 197 ARG B CA 1
ATOM 3075 C C . ARG B 1 198 ? -9.321 6.492 -51.806 1.00 27.94 197 ARG B C 1
ATOM 3076 O O . ARG B 1 198 ? -8.655 7.022 -52.695 1.00 27.69 197 ARG B O 1
ATOM 3084 N N . LEU B 1 199 ? -10.481 6.993 -51.400 1.00 25.03 198 LEU B N 1
ATOM 3085 C CA . LEU B 1 199 ? -11.106 8.093 -52.140 1.00 25.45 198 LEU B CA 1
ATOM 3086 C C . LEU B 1 199 ? -10.398 9.432 -52.193 1.00 26.38 198 LEU B C 1
ATOM 3087 O O . LEU B 1 199 ? -10.473 10.117 -53.226 1.00 30.69 198 LEU B O 1
ATOM 3092 N N . TYR B 1 200 ? -9.783 9.852 -51.106 1.00 24.27 199 TYR B N 1
ATOM 3093 C CA . TYR B 1 200 ? -9.334 11.264 -51.006 1.00 24.30 199 TYR B CA 1
ATOM 3094 C C . TYR B 1 200 ? -7.842 11.411 -50.771 1.00 30.46 199 TYR B C 1
ATOM 3095 O O . TYR B 1 200 ? -7.400 12.298 -50.034 1.00 34.41 199 TYR B O 1
ATOM 3104 N N . THR B 1 201 ? -7.081 10.588 -51.469 1.00 36.26 200 THR B N 1
ATOM 3105 C CA . THR B 1 201 ? -5.639 10.453 -51.236 1.00 41.68 200 THR B CA 1
ATOM 3106 C C . THR B 1 201 ? -4.856 11.676 -51.716 1.00 45.51 200 THR B C 1
ATOM 3107 O O . THR B 1 201 ? -5.151 12.247 -52.771 1.00 48.44 200 THR B O 1
#

InterPro domains:
  IPR004821 Cytidyltransferase-like domain [PF01467] (3-169)
  IPR004821 Cytidyltransferase-like domain [TIGR00125] (2-64)
  IPR005248 Nicotinate/nicotinamide nucleotide adenylyltransferase [MF_00244] (1-195)
  IPR005248 Nicotinate/nicotinamide nucleotide adenylyltransferase [PTHR39321] (2-194)
  IPR005248 Nicotinate/nicotinamide nucleotide adenylyltransferase [TIGR00482] (3-194)
  IPR005248 Nicotinate/nicotinamide nucleotide adenylyltransferase [cd02165] (2-194)
  IPR014729 Rossmann-like alpha/beta/alpha sandwich fold [G3DSA:3.40.50.620] (1-194)

Foldseek 3Di:
DVVFAAEEEEEDQPLPPWVLSVQQQVVVCVVPVYQAYEYEHAAFAVGRPQPVLNQVNLCQQCVPPPRYHYDDQRHPVDDGDQVLSVLVVVCVVVVRHAYEYEYALVVVLVNCPPSPPVSVLVRHAYEHEAAPCPCVVCVPSVVVVCVSQPPRYYYYHDNLNVLDSVVVLVCLVVVHDPPPGGDVVSSVSCVVVVSND/DVVFAAEEEEEEQPLPPWVLSVLVQVVVCVVRVYQAYEYERAADAPVDDGDQSVLNQVNLCVQCVPPPRYYYDCQRHPVDDGDQVVSVLVVVCVVVVRHAYEYEYALQVVLVNLCPPVPLVRHAYEHEYAPPDDHDPSSVVSVCVCVVVVSHYYYYGNLPVLDSVVVLVCLVVVHDCPPRGDPVSSVSCVVVVGRD

Organism: Mycobacterium tuberculosis (strain ATCC 25618 / H37Rv) (NCBI:txid83332)

Secondary structure (DSSP, 8-state):
-TTSSEEEEEEE--TT--HHHHHHHHHHHHHTT-SEEEEEEPPP--PPPPHHHHHHHHHHHHTT-TTEEE--HHHHH-SS--HHHHHHHHHHHSTTSEEEEEEEHHHHHHHHHHS-HHHHHHH-EEEEEESTTHHHH-HHHHHHHHHHHGGGEEEEE-GGGGS-HHHHHHHHHTT---BTTB-HHHHHHHHHTTTT-/-TTSSEEEEEEE--TT--HHHHHHHHHHHHHTT-SEEEEEEPPPP-------HHHHHHHHHHHHTT-TTEEE--HHHHH-SS--HHHHHHHHHHHSTTPEEEEEEEHHHHHHHT--TTHHHH-EEEEEE-TT----HHHHHHHHHHHHTT-SEEEE-GGGGS-HHHHHHHHHTT---BTTB-HHHHHHHHHTTTT-

Nearest PDB structures (foldseek):
  4ybr-assembly1_B  TM=1.005E+00  e=3.367E-39  Mycobacterium tuberculosis H37Rv
  5das-assembly3_C  TM=9.809E-01  e=1.126E-32  Mycobacterium tuberculosis H37Rv
  4rpi-assembly1_C  TM=9.366E-01  e=1.987E-32  Mycobacterium tuberculosis
  4x0e-assembly1_A  TM=9.515E-01  e=2.724E-32  Mycobacterium tuberculosis H37Rv
  5vir-assembly1_B-2  TM=9.299E-01  e=2.822E-29  Mycobacteroides abscessus ATCC 19977

Sequence (393 aa):
GAMGRRLGVMGGTTFDPIHYGHLVAASSEVADLFDLDEVVVFVPSSGQPRQVSAAEHRYLMTVIATASNPRFSVSRVDIDRGGPTYTKDTLADLHALHPDSELYFTTGADALASIMSWQGWEELFELARFVGVSRPGYELRNEHITSLLGQLAKDALTLVEIPALAISSSTDCRQRAEQSRPLWYLMPDGVVQYVSKRRLYTGAMGRRLGVMGGTTFDPIHYGHLVAASSEVADLFDLDEVVVFVPSSGQPWGRQVSAAEHRYLMTVIATASNPRRFSVSRVDIDRGGPTYTKDTLADLHALHPDSELYFTTGADALASIMSWEELFELARFVGVSRPGYELRNEHITSLLGQLAKDALTLVEIPALAISSSTDCRQRAEQSRPLWYLMPDGVVQYVSKRRLYT

CATH classification: 3.40.50.620

Radius of gyration: 22.73 Å; Cα contacts (8 Å, |Δi|>4): 729; chains: 2; bounding box: 56×40×65 Å